Protein AF-0000000084536795 (afdb_homodimer)

InterPro domains:
  IPR001387 Cro/C1-type, helix-turn-helix domain [PF01381] (11-63)
  IPR001387 Cro/C1-type, helix-turn-helix domain [PS50943] (11-65)
  IPR001387 Cro/C1-type, helix-turn-helix domain [SM00530] (10-65)
  IPR001387 Cro/C1-type, helix-turn-helix domain [cd00093] (8-65)
  IPR010982 Lambda repressor-like, DNA-binding domain superfamily [G3DSA:1.10.260.40] (1-73)
  IPR010982 Lambda repressor-like, DNA-binding domain superfamily [SSF47413] (5-72)
  IPR011051 RmlC-like cupin domain superfamily [SSF51182] (58-191)
  IPR013096 Cupin 2, conserved barrel [PF07883] (125-188)
  IPR014710 RmlC-like jelly roll fold [G3DSA:2.60.120.10] (81-189)
  IPR050807 Transcriptional regulator/dioxygenase, bacterial-type [PTHR46797] (6-189)

Solvent-accessible surface area (backbone atoms only — not comparable to full-atom values): 19625 Å² total; per-residue (Å²): 125,56,67,38,33,48,36,13,45,45,50,42,51,52,37,52,74,69,70,46,50,58,61,54,48,11,60,63,27,75,46,51,47,67,56,45,50,35,23,52,67,33,70,34,35,59,14,67,61,62,44,48,32,42,21,54,56,70,72,46,55,61,58,67,52,62,36,84,68,64,34,86,58,68,26,73,38,52,52,95,55,60,69,71,35,54,49,21,27,45,79,60,95,54,86,57,82,31,46,38,35,33,22,46,53,43,63,23,38,49,94,61,66,64,51,40,26,43,33,43,26,37,49,60,93,77,64,74,80,69,62,46,57,42,78,37,38,38,37,37,37,30,70,36,45,37,33,31,34,40,46,68,92,45,76,45,77,43,41,52,55,14,34,40,35,37,59,29,61,48,36,30,36,80,44,33,64,51,87,45,58,20,34,33,40,35,40,34,37,54,80,129,125,57,54,36,34,49,35,13,45,46,50,40,50,53,37,51,74,67,70,45,51,58,61,53,47,11,60,62,28,73,47,51,46,66,58,44,49,33,24,51,69,32,71,34,35,60,12,66,59,62,44,46,31,42,22,54,57,70,70,45,57,60,59,67,51,62,35,84,67,66,36,88,55,68,26,73,34,49,50,92,55,54,58,68,44,50,49,19,28,46,79,63,93,55,87,59,81,34,46,41,37,34,21,48,50,42,64,24,39,49,92,62,66,65,50,39,27,43,33,42,27,38,48,59,93,76,63,74,81,67,61,44,57,42,78,37,35,39,38,38,37,30,71,36,45,37,34,28,34,40,45,68,92,45,75,48,78,44,40,51,55,16,36,40,35,36,60,28,61,49,37,30,36,81,45,33,64,50,88,45,59,20,33,33,41,34,40,33,36,56,80,129

Structure (mmCIF, N/CA/C/O backbone):
data_AF-0000000084536795-model_v1
#
loop_
_entity.id
_entity.type
_entity.pdbx_description
1 polymer 'Transcriptional regulator, MerR family'
#
loop_
_atom_site.group_PDB
_atom_site.id
_atom_site.type_symbol
_atom_site.label_atom_id
_atom_site.label_alt_id
_atom_site.label_comp_id
_atom_site.label_asym_id
_atom_site.label_entity_id
_atom_site.label_seq_id
_atom_site.pdbx_PDB_ins_code
_atom_site.Cartn_x
_atom_site.Cartn_y
_atom_site.Cartn_z
_atom_site.occupancy
_atom_site.B_iso_or_equiv
_atom_site.auth_seq_id
_atom_site.auth_comp_id
_atom_site.auth_asym_id
_atom_site.auth_atom_id
_atom_site.pdbx_PDB_model_num
ATOM 1 N N . MET A 1 1 ? -13.891 -17.469 -20.562 1 46.38 1 MET A N 1
ATOM 2 C CA . MET A 1 1 ? -12.578 -17.984 -20.188 1 46.38 1 MET A CA 1
ATOM 3 C C . MET A 1 1 ? -12.297 -17.734 -18.703 1 46.38 1 MET A C 1
ATOM 5 O O . MET A 1 1 ? -12.641 -16.688 -18.172 1 46.38 1 MET A O 1
ATOM 9 N N . SER A 1 2 ? -11.977 -18.812 -18.047 1 55.12 2 SER A N 1
ATOM 10 C CA . SER A 1 2 ? -11.719 -18.688 -16.609 1 55.12 2 SER A CA 1
ATOM 11 C C . SER A 1 2 ? -10.617 -17.672 -16.328 1 55.12 2 SER A C 1
ATOM 13 O O . SER A 1 2 ? -9.812 -17.359 -17.219 1 55.12 2 SER A O 1
ATOM 15 N N . GLU A 1 3 ? -10.648 -16.844 -15.305 1 55.97 3 GLU A N 1
ATOM 16 C CA . GLU A 1 3 ? -9.602 -15.891 -14.938 1 55.97 3 GLU A CA 1
ATOM 17 C C . GLU A 1 3 ? -8.219 -16.5 -15.125 1 55.97 3 GLU A C 1
ATOM 19 O O . GLU A 1 3 ? -7.262 -15.797 -15.453 1 55.97 3 GLU A O 1
ATOM 24 N N . GLU A 1 4 ? -8.227 -17.859 -14.828 1 58.06 4 GLU A N 1
ATOM 25 C CA . GLU A 1 4 ? -7.008 -18.641 -15.047 1 58.06 4 GLU A CA 1
ATOM 26 C C . GLU A 1 4 ? -6.535 -18.531 -16.484 1 58.06 4 GLU A C 1
ATOM 28 O O . GLU A 1 4 ? -5.336 -18.406 -16.75 1 58.06 4 GLU A O 1
ATOM 33 N N . ASN A 1 5 ? -7.488 -18.344 -17.25 1 66.56 5 ASN A N 1
ATOM 34 C CA . ASN A 1 5 ? -7.195 -18.391 -18.688 1 66.56 5 ASN A CA 1
ATOM 35 C C . ASN A 1 5 ? -6.824 -17 -19.219 1 66.56 5 ASN A C 1
ATOM 37 O O . ASN A 1 5 ? -6.02 -16.891 -20.141 1 66.56 5 ASN A O 1
ATOM 41 N N . ARG A 1 6 ? -7.066 -16.078 -18.422 1 77.25 6 ARG A N 1
ATOM 42 C CA . ARG A 1 6 ? -6.836 -14.734 -18.969 1 77.25 6 ARG A CA 1
ATOM 43 C C . ARG A 1 6 ? -5.395 -14.297 -18.734 1 77.25 6 ARG A C 1
ATOM 45 O O . ARG A 1 6 ? -4.77 -13.719 -19.625 1 77.25 6 ARG A O 1
ATOM 52 N N . VAL A 1 7 ? -4.871 -14.641 -17.562 1 82.31 7 VAL A N 1
ATOM 53 C CA . VAL A 1 7 ? -3.494 -14.281 -17.234 1 82.31 7 VAL A CA 1
ATOM 54 C C . VAL A 1 7 ? -2.537 -15.008 -18.172 1 82.31 7 VAL A C 1
ATOM 56 O O . VAL A 1 7 ? -1.634 -14.398 -18.75 1 82.31 7 VAL A O 1
ATOM 59 N N . GLY A 1 8 ? -2.814 -16.297 -18.281 1 84.88 8 GLY A N 1
ATOM 60 C CA . GLY A 1 8 ? -1.994 -17.078 -19.188 1 84.88 8 GLY A CA 1
ATOM 61 C C . GLY A 1 8 ? -2.033 -16.578 -20.625 1 84.88 8 GLY A C 1
ATOM 62 O O . GLY A 1 8 ? -1.004 -16.547 -21.297 1 84.88 8 GLY A O 1
ATOM 63 N N . SER A 1 9 ? -3.199 -16.234 -21.031 1 87 9 SER A N 1
ATOM 64 C CA . SER A 1 9 ? -3.365 -15.727 -22.391 1 87 9 SER A CA 1
ATOM 65 C C . SER A 1 9 ? -2.586 -14.43 -22.594 1 87 9 SER A C 1
ATOM 67 O O . SER A 1 9 ? -1.978 -14.227 -23.641 1 87 9 SER A O 1
ATOM 69 N N . LYS A 1 10 ? -2.604 -13.617 -21.625 1 88.62 10 LYS A N 1
ATOM 70 C CA . LYS A 1 10 ? -1.868 -12.359 -21.719 1 88.62 10 LYS A CA 1
ATOM 71 C C . LYS A 1 10 ? -0.363 -12.609 -21.75 1 88.62 10 LYS A C 1
ATOM 73 O O . LYS A 1 10 ? 0.359 -11.961 -22.516 1 88.62 10 LYS A O 1
ATOM 78 N N . ILE A 1 11 ? 0.04 -13.508 -20.953 1 90.62 11 ILE A N 1
ATOM 79 C CA . ILE A 1 11 ? 1.456 -13.859 -20.922 1 90.62 11 ILE A CA 1
ATOM 80 C C . ILE A 1 11 ? 1.885 -14.383 -22.297 1 90.62 11 ILE A C 1
ATOM 82 O O . ILE A 1 11 ? 2.916 -13.969 -22.828 1 90.62 11 ILE A O 1
ATOM 86 N N . ARG A 1 12 ? 1.1 -15.234 -22.812 1 92.19 12 ARG A N 1
ATOM 87 C CA . ARG A 1 12 ? 1.394 -15.797 -24.141 1 92.19 12 ARG A CA 1
ATOM 88 C C . ARG A 1 12 ? 1.449 -14.703 -25.188 1 92.19 12 ARG A C 1
ATOM 90 O O . ARG A 1 12 ? 2.383 -14.648 -26 1 92.19 12 ARG A O 1
ATOM 97 N N . GLN A 1 13 ? 0.484 -13.875 -25.188 1 94.19 13 GLN A N 1
ATOM 98 C CA . GLN A 1 13 ? 0.402 -12.797 -26.172 1 94.19 13 GLN A CA 1
ATOM 99 C C . GLN A 1 13 ? 1.626 -11.891 -26.094 1 94.19 13 GLN A C 1
ATOM 101 O O . GLN A 1 13 ? 2.209 -11.539 -27.125 1 94.19 13 GLN A O 1
ATOM 106 N N . LEU A 1 14 ? 1.975 -11.547 -24.938 1 94.62 14 LEU A N 1
ATOM 107 C CA . LEU A 1 14 ? 3.119 -10.664 -24.75 1 94.62 14 LEU A CA 1
ATOM 108 C C . LEU A 1 14 ? 4.418 -11.367 -25.125 1 94.62 14 LEU A C 1
ATOM 110 O O . LEU A 1 14 ? 5.305 -10.766 -25.734 1 94.62 14 LEU A O 1
ATOM 114 N N . ARG A 1 15 ? 4.566 -12.617 -24.688 1 95.69 15 ARG A N 1
ATOM 115 C CA . ARG A 1 15 ? 5.734 -13.406 -25.047 1 95.69 15 ARG A CA 1
ATOM 116 C C . ARG A 1 15 ? 5.891 -13.484 -26.562 1 95.69 15 ARG A C 1
ATOM 118 O O . ARG A 1 15 ? 6.977 -13.258 -27.094 1 95.69 15 ARG A O 1
ATOM 125 N N . GLU A 1 16 ? 4.816 -13.719 -27.25 1 96.56 16 GLU A N 1
ATOM 126 C CA . GLU A 1 16 ? 4.824 -13.828 -28.703 1 96.56 16 GLU A CA 1
ATOM 127 C C . GLU A 1 16 ? 5.113 -12.477 -29.359 1 96.56 16 GLU A C 1
ATOM 129 O O . GLU A 1 16 ? 5.852 -12.406 -30.344 1 96.56 16 GLU A O 1
ATOM 134 N N . ALA A 1 17 ? 4.551 -11.469 -28.828 1 96.12 17 ALA A N 1
ATOM 135 C CA . ALA A 1 17 ? 4.77 -10.125 -29.359 1 96.12 17 ALA A CA 1
ATOM 136 C C . ALA A 1 17 ? 6.246 -9.742 -29.281 1 96.12 17 ALA A C 1
ATOM 138 O O . ALA A 1 17 ? 6.742 -9 -30.125 1 96.12 17 ALA A O 1
ATOM 139 N N . ARG A 1 18 ? 6.902 -10.273 -28.344 1 95.62 18 ARG A N 1
ATOM 140 C CA . ARG A 1 18 ? 8.32 -9.984 -28.172 1 95.62 18 ARG A CA 1
ATOM 141 C C . ARG A 1 18 ? 9.188 -11.031 -28.875 1 95.62 18 ARG A C 1
ATOM 143 O O . ARG A 1 18 ? 10.406 -11.055 -28.688 1 95.62 18 ARG A O 1
ATOM 150 N N . GLU A 1 19 ? 8.523 -12.023 -29.5 1 96.56 19 GLU A N 1
ATOM 151 C CA . GLU A 1 19 ? 9.172 -13.078 -30.266 1 96.56 19 GLU A CA 1
ATOM 152 C C . GLU A 1 19 ? 10.039 -13.961 -29.391 1 96.56 19 GLU A C 1
ATOM 154 O O . GLU A 1 19 ? 11.133 -14.367 -29.781 1 96.56 19 GLU A O 1
ATOM 159 N N . MET A 1 20 ? 9.562 -14.133 -28.219 1 96.44 20 MET A N 1
ATOM 160 C CA . MET A 1 20 ? 10.266 -15.023 -27.281 1 96.44 20 MET A CA 1
ATOM 161 C C . MET A 1 20 ? 9.68 -16.438 -27.344 1 96.44 20 MET A C 1
ATOM 163 O O . MET A 1 20 ? 8.461 -16.594 -27.422 1 96.44 20 MET A O 1
ATOM 167 N N . THR A 1 21 ? 10.594 -17.391 -27.25 1 97 21 THR A N 1
ATOM 168 C CA . THR A 1 21 ? 10.141 -18.766 -27.062 1 97 21 THR A CA 1
ATOM 169 C C . THR A 1 21 ? 9.812 -19.031 -25.594 1 97 21 THR A C 1
ATOM 171 O O . THR A 1 21 ? 10.117 -18.203 -24.719 1 97 21 THR A O 1
ATOM 174 N N . ILE A 1 22 ? 9.18 -20.156 -25.375 1 96.25 22 ILE A N 1
ATOM 175 C CA . ILE A 1 22 ? 8.883 -20.578 -24.016 1 96.25 22 ILE A CA 1
ATOM 176 C C . ILE A 1 22 ? 10.18 -20.703 -23.219 1 96.25 22 ILE A C 1
ATOM 178 O O . ILE A 1 22 ? 10.266 -20.234 -22.078 1 96.25 22 ILE A O 1
ATOM 182 N N . GLU A 1 23 ? 11.219 -21.25 -23.844 1 96.75 23 GLU A N 1
ATOM 183 C CA . GLU A 1 23 ? 12.508 -21.469 -23.203 1 96.75 23 GLU A CA 1
ATOM 184 C C . GLU A 1 23 ? 13.188 -20.141 -22.875 1 96.75 23 GLU A C 1
ATOM 186 O O . GLU A 1 23 ? 13.789 -19.984 -21.812 1 96.75 23 GLU A O 1
ATOM 191 N N . GLU A 1 24 ? 13.07 -19.25 -23.734 1 97.25 24 GLU A N 1
ATOM 192 C CA . GLU A 1 24 ? 13.688 -17.938 -23.531 1 97.25 24 GLU A CA 1
ATOM 193 C C . GLU A 1 24 ? 13.023 -17.188 -22.391 1 97.25 24 GLU A C 1
ATOM 195 O O . GLU A 1 24 ? 13.711 -16.578 -21.562 1 97.25 24 GLU A O 1
ATOM 200 N N . LEU A 1 25 ? 11.703 -17.203 -22.359 1 96.75 25 LEU A N 1
ATOM 201 C CA . LEU A 1 25 ? 10.992 -16.547 -21.266 1 96.75 25 LEU A CA 1
ATOM 202 C C . LEU A 1 25 ? 11.297 -17.234 -19.938 1 96.75 25 LEU A C 1
ATOM 204 O O . LEU A 1 25 ? 11.438 -16.578 -18.906 1 96.75 25 LEU A O 1
ATOM 208 N N . ALA A 1 26 ? 11.328 -18.547 -19.969 1 95.38 26 ALA A N 1
ATOM 209 C CA . ALA A 1 26 ? 11.664 -19.297 -18.766 1 95.38 26 ALA A CA 1
ATOM 210 C C . ALA A 1 26 ? 13.016 -18.875 -18.203 1 95.38 26 ALA A C 1
ATOM 212 O O . ALA A 1 26 ? 13.148 -18.609 -17.016 1 95.38 26 ALA A O 1
ATOM 213 N N . GLU A 1 27 ? 13.961 -18.734 -19.062 1 96.19 27 GLU A N 1
ATOM 214 C CA . GLU A 1 27 ? 15.305 -18.312 -18.656 1 96.19 27 GLU A CA 1
ATOM 215 C C . GLU A 1 27 ? 15.305 -16.875 -18.141 1 96.19 27 GLU A C 1
ATOM 217 O O . GLU A 1 27 ? 15.844 -16.594 -17.078 1 96.19 27 GLU A O 1
ATOM 222 N N . ALA A 1 28 ? 14.664 -16.031 -18.828 1 95.12 28 ALA A N 1
ATOM 223 C CA . ALA A 1 28 ? 14.641 -14.609 -18.484 1 95.12 28 ALA A CA 1
ATOM 224 C C . ALA A 1 28 ? 13.922 -14.375 -17.172 1 95.12 28 ALA A C 1
ATOM 226 O O . ALA A 1 28 ? 14.242 -13.438 -16.438 1 95.12 28 ALA A O 1
ATOM 227 N N . SER A 1 29 ? 12.93 -15.141 -16.906 1 93.5 29 SER A N 1
ATOM 228 C CA . SER A 1 29 ? 12.117 -14.977 -15.703 1 93.5 29 SER A CA 1
ATOM 229 C C . SER A 1 29 ? 12.609 -15.883 -14.578 1 93.5 29 SER A C 1
ATOM 231 O O . SER A 1 29 ? 12.008 -15.938 -13.508 1 93.5 29 SER A O 1
ATOM 233 N N . GLN A 1 30 ? 13.664 -16.594 -14.875 1 91.38 30 GLN A N 1
ATOM 234 C CA . GLN A 1 30 ? 14.195 -17.531 -13.898 1 91.38 30 GLN A CA 1
ATOM 235 C C . GLN A 1 30 ? 13.117 -18.5 -13.414 1 91.38 30 GLN A C 1
ATOM 237 O O . GLN A 1 30 ? 12.961 -18.703 -12.203 1 91.38 30 GLN A O 1
ATOM 242 N N . SER A 1 31 ? 12.383 -18.984 -14.352 1 89.62 31 SER A N 1
ATOM 243 C CA . SER A 1 31 ? 11.336 -19.969 -14.117 1 89.62 31 SER A CA 1
ATOM 244 C C . SER A 1 31 ? 11.57 -21.219 -14.961 1 89.62 31 SER A C 1
ATOM 246 O O . SER A 1 31 ? 12.453 -21.25 -15.812 1 89.62 31 SER A O 1
ATOM 248 N N . SER A 1 32 ? 10.789 -22.219 -14.648 1 89.25 32 SER A N 1
ATOM 249 C CA . SER A 1 32 ? 10.906 -23.438 -15.445 1 89.25 32 SER A CA 1
ATOM 250 C C . SER A 1 32 ? 10.102 -23.328 -16.734 1 89.25 32 SER A C 1
ATOM 252 O O . SER A 1 32 ? 9.07 -22.656 -16.781 1 89.25 32 SER A O 1
ATOM 254 N N . ALA A 1 33 ? 10.68 -24.031 -17.75 1 93 33 ALA A N 1
ATOM 255 C CA . ALA A 1 33 ? 9.945 -24.094 -19.016 1 93 33 ALA A CA 1
ATOM 256 C C . ALA A 1 33 ? 8.578 -24.734 -18.828 1 93 33 ALA A C 1
ATOM 258 O O . ALA A 1 33 ? 7.609 -24.344 -19.484 1 93 33 ALA A O 1
ATOM 259 N N . GLU A 1 34 ? 8.539 -25.641 -18 1 90.06 34 GLU A N 1
ATOM 260 C CA . GLU A 1 34 ? 7.277 -26.328 -17.703 1 90.06 34 GLU A CA 1
ATOM 261 C C . GLU A 1 34 ? 6.23 -25.344 -17.188 1 90.06 34 GLU A C 1
ATOM 263 O O . GLU A 1 34 ? 5.07 -25.391 -17.609 1 90.06 34 GLU A O 1
ATOM 268 N N . LEU A 1 35 ? 6.586 -24.5 -16.328 1 86.12 35 LEU A N 1
ATOM 269 C CA . LEU A 1 35 ? 5.672 -23.5 -15.766 1 86.12 35 LEU A CA 1
ATOM 270 C C . LEU A 1 35 ? 5.145 -22.578 -16.859 1 86.12 35 LEU A C 1
ATOM 272 O O . LEU A 1 35 ? 3.939 -22.328 -16.938 1 86.12 35 LEU A O 1
ATOM 276 N N . ILE A 1 36 ? 6.086 -22.094 -17.656 1 90.5 36 ILE A N 1
ATOM 277 C CA . ILE A 1 36 ? 5.703 -21.188 -18.719 1 90.5 36 ILE A CA 1
ATOM 278 C C . ILE A 1 36 ? 4.738 -21.891 -19.672 1 90.5 36 ILE A C 1
ATOM 280 O O . ILE A 1 36 ? 3.756 -21.281 -20.125 1 90.5 36 ILE A O 1
ATOM 284 N N . GLN A 1 37 ? 4.992 -23.094 -19.953 1 88.75 37 GLN A N 1
ATOM 285 C CA . GLN A 1 37 ? 4.137 -23.875 -20.859 1 88.75 37 GLN A CA 1
ATOM 286 C C . GLN A 1 37 ? 2.736 -24.031 -20.281 1 88.75 37 GLN A C 1
ATOM 288 O O . GLN A 1 37 ? 1.742 -23.891 -20.984 1 88.75 37 GLN A O 1
ATOM 293 N N . GLN A 1 38 ? 2.688 -24.281 -19.047 1 84.5 38 GLN A N 1
ATOM 294 C CA . GLN A 1 38 ? 1.401 -24.453 -18.375 1 84.5 38 GLN A CA 1
ATOM 295 C C . GLN A 1 38 ? 0.602 -23.156 -18.359 1 84.5 38 GLN A C 1
ATOM 297 O O . GLN A 1 38 ? -0.624 -23.172 -18.5 1 84.5 38 GLN A O 1
ATOM 302 N N . LEU A 1 39 ? 1.303 -22.109 -18.172 1 82.81 39 LEU A N 1
ATOM 303 C CA . LEU A 1 39 ? 0.651 -20.797 -18.203 1 82.81 39 LEU A CA 1
ATOM 304 C C . LEU A 1 39 ? 0.131 -20.484 -19.594 1 82.81 39 LEU A C 1
ATOM 306 O O . LEU A 1 39 ? -1.008 -20.047 -19.766 1 82.81 39 LEU A O 1
ATOM 310 N N . ASP A 1 40 ? 0.954 -20.828 -20.547 1 81.94 40 ASP A N 1
ATOM 311 C CA . ASP A 1 40 ? 0.608 -20.578 -21.953 1 81.94 40 ASP A CA 1
ATOM 312 C C . ASP A 1 40 ? -0.648 -21.344 -22.344 1 81.94 40 ASP A C 1
ATOM 314 O O . ASP A 1 40 ? -1.468 -20.844 -23.125 1 81.94 40 ASP A O 1
ATOM 318 N N . ASN A 1 41 ? -0.773 -22.469 -21.75 1 79 41 ASN A N 1
ATOM 319 C CA . ASN A 1 41 ? -1.901 -23.328 -22.109 1 79 41 ASN A CA 1
ATOM 320 C C . ASN A 1 41 ? -3.107 -23.062 -21.219 1 79 41 ASN A C 1
ATOM 322 O O . ASN A 1 41 ? -4.145 -23.719 -21.359 1 79 41 ASN A O 1
ATOM 326 N N . GLY A 1 42 ? -2.986 -22.094 -20.297 1 72.56 42 GLY A N 1
ATOM 327 C CA . GLY A 1 42 ? -4.082 -21.719 -19.422 1 72.56 42 GLY A CA 1
ATOM 328 C C . GLY A 1 42 ? -4.34 -22.75 -18.328 1 72.56 42 GLY A C 1
ATOM 329 O O . GLY A 1 42 ? -5.449 -22.828 -17.797 1 72.56 42 GLY A O 1
ATOM 330 N N . ALA A 1 43 ? -3.418 -23.547 -18.031 1 64.69 43 ALA A N 1
ATOM 331 C CA . ALA A 1 43 ? -3.617 -24.688 -17.141 1 64.69 43 ALA A CA 1
ATOM 332 C C . ALA A 1 43 ? -3.441 -24.281 -15.688 1 64.69 43 ALA A C 1
ATOM 334 O O . ALA A 1 43 ? -3.857 -25 -14.781 1 64.69 43 ALA A O 1
ATOM 335 N N . LEU A 1 44 ? -2.73 -23.172 -15.547 1 64.56 44 LEU A N 1
ATOM 336 C CA . LEU A 1 44 ? -2.475 -22.812 -14.156 1 64.56 44 LEU A CA 1
ATOM 337 C C . LEU A 1 44 ? -2.576 -21.312 -13.953 1 64.56 44 LEU A C 1
ATOM 339 O O . LEU A 1 44 ? -2.404 -20.531 -14.898 1 64.56 44 LEU A O 1
ATOM 343 N N . VAL A 1 45 ? -2.955 -20.906 -12.812 1 63.22 45 VAL A N 1
ATOM 344 C CA . VAL A 1 45 ? -2.799 -19.516 -12.383 1 63.22 45 VAL A CA 1
ATOM 345 C C . VAL A 1 45 ? -1.561 -19.391 -11.492 1 63.22 45 VAL A C 1
ATOM 347 O O . VAL A 1 45 ? -1.48 -20.016 -10.438 1 63.22 45 VAL A O 1
ATOM 350 N N . PRO A 1 46 ? -0.606 -18.688 -12.086 1 70 46 PRO A N 1
ATOM 351 C CA . PRO A 1 46 ? 0.65 -18.625 -11.336 1 70 46 PRO A CA 1
ATOM 352 C C . PRO A 1 46 ? 0.5 -17.938 -9.984 1 70 46 PRO A C 1
ATOM 354 O O . PRO A 1 46 ? -0.446 -17.172 -9.781 1 70 46 PRO A O 1
ATOM 357 N N . SER A 1 47 ? 1.505 -18.281 -9.094 1 75.12 47 SER A N 1
ATOM 358 C CA . SER A 1 47 ? 1.668 -17.531 -7.848 1 75.12 47 SER A CA 1
ATOM 359 C C . SER A 1 47 ? 2.262 -16.156 -8.102 1 75.12 47 SER A C 1
ATOM 361 O O . SER A 1 47 ? 2.621 -15.828 -9.234 1 75.12 47 SER A O 1
ATOM 363 N N . LEU A 1 48 ? 2.26 -15.344 -7.07 1 80.12 48 LEU A N 1
ATOM 364 C CA . LEU A 1 48 ? 2.662 -13.953 -7.223 1 80.12 48 LEU A CA 1
ATOM 365 C C . LEU A 1 48 ? 4.117 -13.852 -7.672 1 80.12 48 LEU A C 1
ATOM 367 O O . LEU A 1 48 ? 4.438 -13.07 -8.57 1 80.12 48 LEU A O 1
ATOM 371 N N . THR A 1 49 ? 4.973 -14.656 -7.117 1 83.25 49 THR A N 1
ATOM 372 C CA . THR A 1 49 ? 6.398 -14.539 -7.398 1 83.25 49 THR A CA 1
ATOM 373 C C . THR A 1 49 ? 6.688 -14.836 -8.867 1 83.25 49 THR A C 1
ATOM 375 O O . THR A 1 49 ? 7.289 -14.016 -9.562 1 83.25 49 THR A O 1
ATOM 378 N N . PRO A 1 50 ? 6.227 -15.992 -9.422 1 84 50 PRO A N 1
ATOM 379 C CA . PRO A 1 50 ? 6.449 -16.219 -10.844 1 84 50 PRO A CA 1
ATOM 380 C C . PRO A 1 50 ? 5.828 -15.141 -11.727 1 84 50 PRO A C 1
ATOM 382 O O . PRO A 1 50 ? 6.406 -14.758 -12.75 1 84 50 PRO A O 1
ATOM 385 N N . LEU A 1 51 ? 4.719 -14.68 -11.305 1 87 51 LEU A N 1
ATOM 386 C CA . LEU A 1 51 ? 4.051 -13.648 -12.094 1 87 51 LEU A CA 1
ATOM 387 C C . LEU A 1 51 ? 4.879 -12.367 -12.133 1 87 51 LEU A C 1
ATOM 389 O O . LEU A 1 51 ? 4.996 -11.727 -13.18 1 87 51 LEU A O 1
ATOM 393 N N . LEU A 1 52 ? 5.379 -12.023 -11.008 1 89.19 52 LEU A N 1
ATOM 394 C CA . LEU A 1 52 ? 6.219 -10.836 -10.93 1 89.19 52 LEU A CA 1
ATOM 395 C C . LEU A 1 52 ? 7.48 -11 -11.773 1 89.19 52 LEU A C 1
ATOM 397 O O . LEU A 1 52 ? 7.887 -10.078 -12.477 1 89.19 52 LEU A O 1
ATOM 401 N N . LYS A 1 53 ? 8.078 -12.148 -11.727 1 89.5 53 LYS A N 1
ATOM 402 C CA . LYS A 1 53 ? 9.289 -12.43 -12.492 1 89.5 53 LYS A CA 1
ATOM 403 C C . LYS A 1 53 ? 9.008 -12.398 -13.992 1 89.5 53 LYS A C 1
ATOM 405 O O . LYS A 1 53 ? 9.797 -11.852 -14.766 1 89.5 53 LYS A O 1
ATOM 410 N N . ILE A 1 54 ? 7.918 -12.977 -14.305 1 91.5 54 ILE A N 1
ATOM 411 C CA . ILE A 1 54 ? 7.527 -13.008 -15.711 1 91.5 54 ILE A CA 1
ATOM 412 C C . ILE A 1 54 ? 7.223 -11.594 -16.203 1 91.5 54 ILE A C 1
ATOM 414 O O . ILE A 1 54 ? 7.625 -11.211 -17.297 1 91.5 54 ILE A O 1
ATOM 418 N N . ALA A 1 55 ? 6.512 -10.852 -15.414 1 91.75 55 ALA A N 1
ATOM 419 C CA . ALA A 1 55 ? 6.219 -9.461 -15.766 1 91.75 55 ALA A CA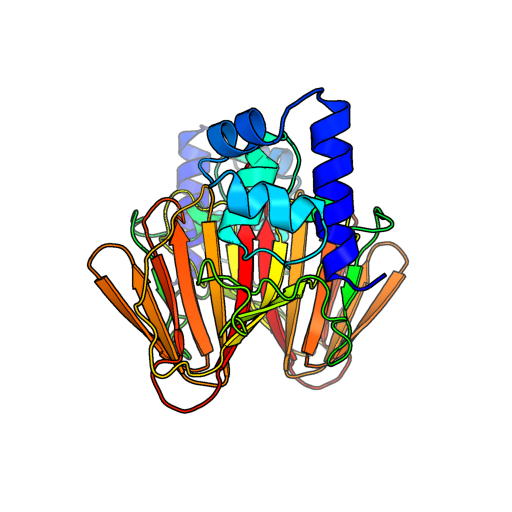 1
ATOM 420 C C . ALA A 1 55 ? 7.504 -8.68 -16.016 1 91.75 55 ALA A C 1
ATOM 422 O O . ALA A 1 55 ? 7.609 -7.945 -17 1 91.75 55 ALA A O 1
ATOM 423 N N . ARG A 1 56 ? 8.414 -8.844 -15.172 1 92.06 56 ARG A N 1
ATOM 424 C CA . ARG A 1 56 ? 9.695 -8.164 -15.305 1 92.06 56 ARG A CA 1
ATOM 425 C C . ARG A 1 56 ? 10.422 -8.602 -16.578 1 92.06 56 ARG A C 1
ATOM 427 O O . ARG A 1 56 ? 10.945 -7.766 -17.312 1 92.06 56 ARG A O 1
ATOM 434 N N . ALA A 1 57 ? 10.461 -9.875 -16.797 1 93.88 57 ALA A N 1
ATOM 435 C CA . ALA A 1 57 ? 11.125 -10.414 -17.984 1 93.88 57 ALA A CA 1
ATOM 436 C C . ALA A 1 57 ? 10.508 -9.867 -19.266 1 93.88 57 ALA A C 1
ATOM 438 O O . ALA A 1 57 ? 11.203 -9.664 -20.266 1 93.88 57 ALA A O 1
ATOM 439 N N . LEU A 1 58 ? 9.25 -9.625 -19.188 1 94.88 58 LEU A N 1
ATOM 440 C CA . LEU A 1 58 ? 8.539 -9.148 -20.375 1 94.88 58 LEU A CA 1
ATOM 441 C C . LEU A 1 58 ? 8.523 -7.625 -20.422 1 94.88 58 LEU A C 1
ATOM 443 O O . LEU A 1 58 ? 8.008 -7.035 -21.375 1 94.88 58 LEU A O 1
ATOM 447 N N . GLY A 1 59 ? 8.977 -6.973 -19.391 1 92.38 59 GLY A N 1
ATOM 448 C CA . GLY A 1 59 ? 9.094 -5.523 -19.359 1 92.38 59 GLY A CA 1
ATOM 449 C C . GLY A 1 59 ? 7.77 -4.82 -19.125 1 92.38 59 GLY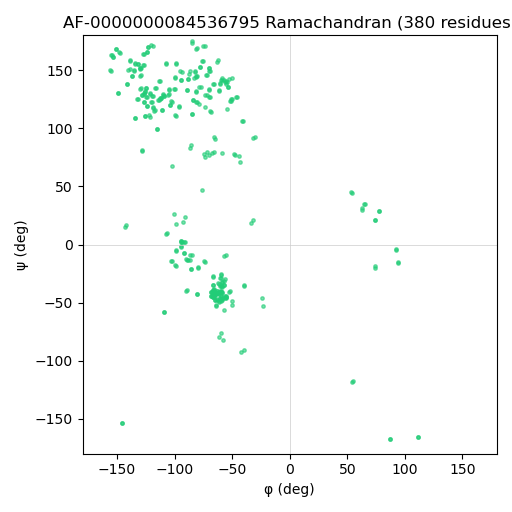 A C 1
ATOM 450 O O . GLY A 1 59 ? 7.523 -3.754 -19.688 1 92.38 59 GLY A O 1
ATOM 451 N N . VAL A 1 60 ? 6.898 -5.473 -18.453 1 91.62 60 VAL A N 1
ATOM 452 C CA . VAL A 1 60 ? 5.598 -4.875 -18.172 1 91.62 60 VAL A CA 1
ATOM 453 C C . VAL A 1 60 ? 5.355 -4.859 -16.672 1 91.62 60 VAL A C 1
ATOM 455 O O . VAL A 1 60 ? 6.066 -5.523 -15.914 1 91.62 60 VAL A O 1
ATOM 458 N N . ARG A 1 61 ? 4.348 -4.086 -16.234 1 89.81 61 ARG A N 1
ATOM 459 C CA . ARG A 1 61 ? 3.916 -4.07 -14.836 1 89.81 61 ARG A CA 1
ATOM 460 C C . ARG A 1 61 ? 3.061 -5.293 -14.516 1 89.81 61 ARG A C 1
ATOM 462 O O . ARG A 1 61 ? 2.408 -5.852 -15.398 1 89.81 61 ARG A O 1
ATOM 469 N N . LEU A 1 62 ? 3.068 -5.688 -13.273 1 88.31 62 LEU A N 1
ATOM 470 C CA . LEU A 1 62 ? 2.24 -6.801 -12.82 1 88.31 62 LEU A CA 1
ATOM 471 C C . LEU A 1 62 ? 0.785 -6.594 -13.219 1 88.31 62 LEU A C 1
ATOM 473 O O . LEU A 1 62 ? 0.113 -7.535 -13.648 1 88.31 62 LEU A O 1
ATOM 477 N N . GLY A 1 63 ? 0.328 -5.359 -13.094 1 87 63 GLY A N 1
ATOM 478 C CA . GLY A 1 63 ? -1.061 -5.035 -13.383 1 87 63 GLY A CA 1
ATOM 479 C C . GLY A 1 63 ? -1.466 -5.352 -14.812 1 87 63 GLY A C 1
ATOM 480 O O . GLY A 1 63 ? -2.646 -5.57 -15.094 1 87 63 GLY A O 1
ATOM 481 N N . THR A 1 64 ? -0.502 -5.352 -15.719 1 86.88 64 THR A N 1
ATOM 482 C CA . THR A 1 64 ? -0.788 -5.672 -17.109 1 86.88 64 THR A CA 1
ATOM 483 C C . THR A 1 64 ? -1.438 -7.047 -17.234 1 86.88 64 THR A C 1
ATOM 485 O O . THR A 1 64 ? -2.316 -7.254 -18.078 1 86.88 64 THR A O 1
ATOM 488 N N . PHE A 1 65 ? -1.042 -7.969 -16.375 1 85.88 65 PHE A N 1
ATOM 489 C CA . PHE A 1 65 ? -1.586 -9.32 -16.406 1 85.88 65 PHE A CA 1
ATOM 490 C C . PHE A 1 65 ? -2.947 -9.375 -15.727 1 85.88 65 PHE A C 1
ATOM 492 O O . PHE A 1 65 ? -3.744 -10.273 -15.984 1 85.88 65 PHE A O 1
ATOM 499 N N . LEU A 1 66 ? -3.176 -8.375 -14.922 1 83.44 66 LEU A N 1
ATOM 500 C CA . LEU A 1 66 ? -4.348 -8.461 -14.055 1 83.44 66 LEU A CA 1
ATOM 501 C C . LEU A 1 66 ? -5.484 -7.598 -14.594 1 83.44 66 LEU A C 1
ATOM 503 O O . LEU A 1 66 ? -6.633 -7.738 -14.164 1 83.44 66 LEU A O 1
ATOM 507 N N . ASP A 1 67 ? -5.148 -6.762 -15.484 1 85.31 67 ASP A N 1
ATOM 508 C CA . ASP A 1 67 ? -6.109 -5.762 -15.945 1 85.31 67 ASP A CA 1
ATOM 509 C C . ASP A 1 67 ? -6.848 -6.242 -17.188 1 85.31 67 ASP A C 1
ATOM 511 O O . ASP A 1 67 ? -6.285 -6.969 -18.016 1 85.31 67 ASP A O 1
ATOM 515 N N . ASP A 1 68 ? -8.086 -5.789 -17.281 1 79.94 68 ASP A N 1
ATOM 516 C CA . ASP A 1 68 ? -8.867 -6.008 -18.484 1 79.94 68 ASP A CA 1
ATOM 517 C C . ASP A 1 68 ? -9.055 -4.703 -19.266 1 79.94 68 ASP A C 1
ATOM 519 O O . ASP A 1 68 ? -8.664 -4.605 -20.422 1 79.94 68 ASP A O 1
ATOM 523 N N . MET A 1 69 ? -9.625 -3.754 -18.625 1 82.5 69 MET A N 1
ATOM 524 C CA . MET A 1 69 ? -9.906 -2.453 -19.234 1 82.5 69 MET A CA 1
ATOM 525 C C . MET A 1 69 ? -9.367 -1.322 -18.359 1 82.5 69 MET A C 1
ATOM 527 O O . MET A 1 69 ? -10.125 -0.667 -17.641 1 82.5 69 MET A O 1
ATOM 531 N N . PRO A 1 70 ? -8.109 -1.135 -18.531 1 84.25 70 PRO A N 1
ATOM 532 C CA . PRO A 1 70 ? -7.531 -0.09 -17.688 1 84.25 70 PRO A CA 1
ATOM 533 C C . PRO A 1 70 ? -8.25 1.25 -17.812 1 84.25 70 PRO A C 1
ATOM 535 O O . PRO A 1 70 ? -8.68 1.613 -18.922 1 84.25 70 PRO A O 1
ATOM 538 N N . GLN A 1 71 ? -8.383 1.894 -16.594 1 87.94 71 GLN A N 1
ATOM 539 C CA . GLN A 1 71 ? -9.023 3.203 -16.547 1 87.94 71 GLN A CA 1
ATOM 540 C C . GLN A 1 71 ? -8.227 4.18 -15.68 1 87.94 71 GLN A C 1
ATOM 542 O O . GLN A 1 71 ? -7.496 3.764 -14.781 1 87.94 71 GLN A O 1
ATOM 547 N N . SER A 1 72 ? -8.367 5.531 -15.938 1 87.56 72 SER A N 1
ATOM 548 C CA . SER A 1 72 ? -7.582 6.551 -15.25 1 87.56 72 SER A CA 1
ATOM 549 C C . SER A 1 72 ? -8.258 6.992 -13.961 1 87.56 72 SER A C 1
ATOM 551 O O . SER A 1 72 ? -7.613 7.582 -13.086 1 87.56 72 SER A O 1
ATOM 553 N N . GLY A 1 73 ? -9.453 6.699 -13.703 1 90.44 73 GLY A N 1
ATOM 554 C CA . GLY A 1 73 ? -10.156 7.137 -12.508 1 90.44 73 GLY A CA 1
ATOM 555 C C . GLY A 1 73 ? -9.914 6.238 -11.312 1 90.44 73 GLY A C 1
ATOM 556 O O . GLY A 1 73 ? -9.125 5.293 -11.391 1 90.44 73 GLY A O 1
ATOM 557 N N . PRO A 1 74 ? -10.492 6.723 -10.195 1 94.75 74 PRO A N 1
ATOM 558 C CA . PRO A 1 74 ? -10.367 5.879 -9 1 94.75 74 PRO A CA 1
ATOM 559 C C . PRO A 1 74 ? -10.984 4.496 -9.188 1 94.75 74 PRO A C 1
ATOM 561 O O . PRO A 1 74 ? -11.984 4.355 -9.898 1 94.75 74 PRO A O 1
ATOM 564 N N . VAL A 1 75 ? -10.367 3.514 -8.664 1 93.12 75 VAL A N 1
ATOM 565 C CA . VAL A 1 75 ? -10.922 2.164 -8.641 1 93.12 75 VAL A CA 1
ATOM 566 C C . VAL A 1 75 ? -11.469 1.852 -7.254 1 93.12 75 VAL A C 1
ATOM 568 O O . VAL A 1 75 ? -10.75 1.968 -6.254 1 93.12 75 VAL A O 1
ATOM 571 N N . ILE A 1 76 ? -12.742 1.502 -7.203 1 93.44 76 ILE A N 1
ATOM 572 C CA . ILE A 1 76 ? -13.406 1.133 -5.957 1 93.44 76 ILE A CA 1
ATOM 573 C C . ILE A 1 76 ? -13.758 -0.354 -5.98 1 93.44 76 ILE A C 1
ATOM 575 O O . ILE A 1 76 ? -14.328 -0.851 -6.957 1 93.44 76 ILE A O 1
ATOM 579 N N . VAL A 1 77 ? -13.336 -1.053 -4.996 1 91.69 77 VAL A N 1
ATOM 580 C CA . VAL A 1 77 ? -13.719 -2.447 -4.816 1 91.69 77 VAL A CA 1
ATOM 581 C C . VAL A 1 77 ? -14.594 -2.586 -3.57 1 91.69 77 VAL A C 1
ATOM 583 O O . VAL A 1 77 ? -14.188 -2.191 -2.475 1 91.69 77 VAL A O 1
ATOM 586 N N . ARG A 1 78 ? -15.734 -3.17 -3.768 1 92.56 78 ARG A N 1
ATOM 587 C CA . ARG A 1 78 ? -16.688 -3.344 -2.67 1 92.56 78 ARG A CA 1
ATOM 588 C C . ARG A 1 78 ? -16.406 -4.641 -1.916 1 92.56 78 ARG A C 1
ATOM 590 O O . ARG A 1 78 ? -15.992 -5.637 -2.51 1 92.56 78 ARG A O 1
ATOM 597 N N . ALA A 1 79 ? -16.688 -4.488 -0.657 1 87.5 79 ALA A N 1
ATOM 598 C CA . ALA A 1 79 ? -16.5 -5.668 0.18 1 87.5 79 ALA A CA 1
ATOM 599 C C . ALA A 1 79 ? -17.188 -6.891 -0.427 1 87.5 79 ALA A C 1
ATOM 601 O O . ALA A 1 79 ? -18.297 -6.793 -0.936 1 87.5 79 ALA A O 1
ATOM 602 N N . GLY A 1 80 ? -16.547 -8.086 -0.278 1 68.31 80 GLY A N 1
ATOM 603 C CA . GLY A 1 80 ? -17.141 -9.32 -0.746 1 68.31 80 GLY A CA 1
ATOM 604 C C . GLY A 1 80 ? -17.109 -9.469 -2.256 1 68.31 80 GLY A C 1
ATOM 605 O O . GLY A 1 80 ? -17.406 -10.539 -2.789 1 68.31 80 GLY A O 1
ATOM 606 N N . LEU A 1 81 ? -16.922 -8.414 -3.021 1 60.59 81 LEU A N 1
ATOM 607 C CA . LEU A 1 81 ? -17.016 -8.469 -4.477 1 60.59 81 LEU A CA 1
ATOM 608 C C . LEU A 1 81 ? -15.633 -8.523 -5.113 1 60.59 81 LEU A C 1
ATOM 610 O O . LEU A 1 81 ? -15.461 -8.188 -6.285 1 60.59 81 LEU A O 1
ATOM 614 N N . SER A 1 82 ? -14.648 -9.031 -4.402 1 54.59 82 SER A N 1
ATOM 615 C CA . SER A 1 82 ? -13.43 -9.055 -5.199 1 54.59 82 SER A CA 1
ATOM 616 C C . SER A 1 82 ? -13.516 -10.086 -6.316 1 54.59 82 SER A C 1
ATOM 618 O O . SER A 1 82 ? -13.68 -11.281 -6.051 1 54.59 82 SER A O 1
ATOM 620 N N . GLU A 1 83 ? -14.188 -9.852 -7.355 1 48.16 83 GLU A N 1
ATOM 621 C CA . GLU A 1 83 ? -14.375 -10.828 -8.43 1 48.16 83 GLU A CA 1
ATOM 622 C C . GLU A 1 83 ? -13.039 -11.289 -8.992 1 48.16 83 GLU A C 1
ATOM 624 O O . GLU A 1 83 ? -12.891 -12.438 -9.406 1 48.16 83 GLU A O 1
ATOM 629 N N . ASN A 1 84 ? -12.156 -10.367 -9.484 1 49.31 84 ASN A N 1
ATOM 630 C CA . ASN A 1 84 ? -11.102 -10.766 -10.406 1 49.31 84 ASN A CA 1
ATOM 631 C C . ASN A 1 84 ? -9.961 -11.477 -9.68 1 49.31 84 ASN A C 1
ATOM 633 O O . ASN A 1 84 ? -8.961 -10.852 -9.32 1 49.31 84 ASN A O 1
ATOM 637 N N . VAL A 1 85 ? -10.352 -12.414 -8.82 1 48.94 85 VAL A N 1
ATOM 638 C CA . VAL A 1 85 ? -9.398 -13.062 -7.926 1 48.94 85 VAL A CA 1
ATOM 639 C C . VAL A 1 85 ? -8.398 -13.883 -8.742 1 48.94 85 VAL A C 1
ATOM 641 O O . VAL A 1 85 ? -8.781 -14.812 -9.453 1 48.94 85 VAL A O 1
ATOM 644 N N . VAL A 1 86 ? -7.426 -13.211 -9.305 1 51.47 86 VAL A N 1
ATOM 645 C CA . VAL A 1 86 ? -6.352 -14.102 -9.719 1 51.47 86 VAL A CA 1
ATOM 646 C C . VAL A 1 86 ? -5.992 -15.055 -8.578 1 51.47 86 VAL A C 1
ATOM 648 O O . VAL A 1 86 ? -5.547 -14.617 -7.516 1 51.47 86 VAL A O 1
ATOM 651 N N . ARG A 1 87 ? -6.82 -16.062 -8.383 1 48.41 87 ARG A N 1
ATOM 652 C CA . ARG A 1 87 ? -6.375 -17.109 -7.469 1 48.41 87 ARG A CA 1
ATOM 653 C C . ARG A 1 87 ? -4.961 -17.562 -7.809 1 48.41 87 ARG A C 1
ATOM 655 O O . ARG A 1 87 ? -4.742 -18.234 -8.828 1 48.41 87 ARG A O 1
ATOM 662 N N . PHE A 1 88 ? -3.967 -16.75 -7.398 1 47.38 88 PHE A N 1
ATOM 663 C CA . PHE A 1 88 ? -2.594 -17.172 -7.637 1 47.38 88 PHE A CA 1
ATOM 664 C C . PHE A 1 88 ? -2.277 -18.438 -6.84 1 47.38 88 PHE A C 1
ATOM 666 O O . PHE A 1 88 ? -2.697 -18.578 -5.688 1 47.38 88 PHE A O 1
ATOM 673 N N . SER A 1 89 ? -2.473 -19.562 -7.352 1 42.44 89 SER A N 1
ATOM 674 C CA . SER A 1 89 ? -2.08 -20.781 -6.641 1 42.44 89 SER A CA 1
ATOM 675 C C . SER A 1 89 ? -0.564 -20.938 -6.613 1 42.44 89 SER A C 1
ATOM 677 O O . SER A 1 89 ? 0.098 -20.828 -7.645 1 42.44 89 SER A O 1
ATOM 679 N N . GLY A 1 90 ? 0.105 -20.297 -5.793 1 36.56 90 GLY A N 1
ATOM 680 C CA . GLY A 1 90 ? 1.543 -20.172 -5.609 1 36.56 90 GLY A CA 1
ATOM 681 C C . GLY A 1 90 ? 2.27 -21.5 -5.75 1 36.56 90 GLY A C 1
ATOM 682 O O . GLY A 1 90 ? 3.229 -21.609 -6.516 1 36.56 90 GLY A O 1
ATOM 683 N N . LYS A 1 91 ? 2.498 -22.281 -4.523 1 39.78 91 LYS A N 1
ATOM 684 C CA . LYS A 1 91 ? 3.766 -22.922 -4.215 1 39.78 91 LYS A CA 1
ATOM 685 C C . LYS A 1 91 ? 4.137 -23.938 -5.293 1 39.78 91 LYS A C 1
ATOM 687 O O . LYS A 1 91 ? 5.32 -24.172 -5.555 1 39.78 91 LYS A O 1
ATOM 692 N N . THR A 1 92 ? 3.486 -25.141 -5.305 1 36.84 92 THR A N 1
ATOM 693 C CA . THR A 1 92 ? 4.121 -26.328 -5.855 1 36.84 92 THR A CA 1
ATOM 694 C C . THR A 1 92 ? 4.062 -26.328 -7.379 1 36.84 92 THR A C 1
ATOM 696 O O . THR A 1 92 ? 3.18 -25.703 -7.969 1 36.84 92 THR A O 1
ATOM 699 N N . GLU A 1 93 ? 5.078 -26.641 -8.062 1 41.44 93 GLU A N 1
ATOM 700 C CA . GLU A 1 93 ? 5.145 -27.094 -9.445 1 41.44 93 GLU A CA 1
ATOM 701 C C . GLU A 1 93 ? 3.826 -27.734 -9.883 1 41.44 93 GLU A C 1
ATOM 703 O O . GLU A 1 93 ? 3.6 -27.953 -11.07 1 41.44 93 GLU A O 1
ATOM 708 N N . LYS A 1 94 ? 3.211 -28.594 -9.133 1 42.12 94 LYS A N 1
ATOM 709 C CA . LYS A 1 94 ? 1.943 -29.219 -9.477 1 42.12 94 LYS A CA 1
ATOM 710 C C . LYS A 1 94 ? 0.768 -28.281 -9.219 1 42.12 94 LYS A C 1
ATOM 712 O O . LYS A 1 94 ? 0.702 -27.625 -8.18 1 42.12 94 LYS A O 1
ATOM 717 N N . PRO A 1 95 ? -0.03 -27.922 -10.148 1 44.62 95 PRO A N 1
ATOM 718 C CA . PRO A 1 95 ? -1.237 -27.094 -10.023 1 44.62 95 PRO A CA 1
ATOM 719 C C . PRO A 1 95 ? -1.956 -27.312 -8.695 1 44.62 95 PRO A C 1
ATOM 721 O O . PRO A 1 95 ? -3.186 -27.219 -8.633 1 44.62 95 PRO A O 1
ATOM 724 N N . ARG A 1 96 ? -1.364 -27.891 -7.547 1 44.81 96 ARG A N 1
ATOM 725 C CA . ARG A 1 96 ? -2.098 -28.109 -6.305 1 44.81 96 ARG A CA 1
ATOM 726 C C . ARG A 1 96 ? -2.693 -26.797 -5.793 1 44.81 96 ARG A C 1
ATOM 728 O O . ARG A 1 96 ? -2.158 -25.719 -6.055 1 44.81 96 ARG A O 1
ATOM 735 N N . LYS A 1 97 ? -3.918 -26.734 -5.25 1 52.06 97 LYS A N 1
ATOM 736 C CA . LYS A 1 97 ? -4.707 -25.734 -4.527 1 52.06 97 LYS A CA 1
ATOM 737 C C . LYS A 1 97 ? -3.811 -24.828 -3.686 1 52.06 97 LYS A C 1
ATOM 739 O O . LYS A 1 97 ? -3.098 -25.312 -2.799 1 52.06 97 LYS A O 1
ATOM 744 N N . SER A 1 98 ? -3.363 -23.672 -4.25 1 60.81 98 SER A N 1
ATOM 745 C CA . SER A 1 98 ? -2.531 -22.75 -3.494 1 60.81 98 SER A CA 1
ATOM 746 C C . SER A 1 98 ? -3.148 -22.438 -2.135 1 60.81 98 SER A C 1
ATOM 748 O O . SER A 1 98 ? -4.375 -22.391 -1.999 1 60.81 98 SER A O 1
ATOM 750 N N . ALA A 1 99 ? -2.322 -22.688 -1.104 1 77.12 99 ALA A N 1
ATOM 751 C CA . ALA A 1 99 ? -2.723 -22.297 0.25 1 77.12 99 ALA A CA 1
ATOM 752 C C . ALA A 1 99 ? -3.059 -20.812 0.328 1 77.12 99 ALA A C 1
ATOM 754 O O . ALA A 1 99 ? -3.666 -20.359 1.301 1 77.12 99 ALA A O 1
ATOM 755 N N . LEU A 1 100 ? -2.711 -20.125 -0.84 1 81.62 100 LEU A N 1
ATOM 756 C CA . LEU A 1 100 ? -2.961 -18.688 -0.871 1 81.62 100 LEU A CA 1
ATOM 757 C C . LEU A 1 100 ? -3.898 -18.328 -2.018 1 81.62 100 LEU A C 1
ATOM 759 O O . LEU A 1 100 ? -3.717 -18.781 -3.145 1 81.62 100 LEU A O 1
ATOM 763 N N . GLU A 1 101 ? -4.926 -17.578 -1.77 1 82.81 101 GLU A N 1
ATOM 764 C CA . GLU A 1 101 ? -5.82 -17 -2.771 1 82.81 101 GLU A CA 1
ATOM 765 C C . GLU A 1 101 ? -5.719 -15.484 -2.793 1 82.81 101 GLU A C 1
ATOM 767 O O . GLU A 1 101 ? -5.973 -14.82 -1.782 1 82.81 101 GLU A O 1
ATOM 772 N N . PHE A 1 102 ? -5.434 -14.961 -3.965 1 85.31 102 PHE A N 1
ATOM 773 C CA . PHE A 1 102 ? -5.215 -13.523 -4.113 1 85.31 102 PHE A CA 1
ATOM 774 C C . PHE A 1 102 ? -6.418 -12.859 -4.773 1 85.31 102 PHE A C 1
ATOM 776 O O . PHE A 1 102 ? -6.906 -13.328 -5.805 1 85.31 102 PHE A O 1
ATOM 783 N N . TYR A 1 103 ? -6.859 -11.797 -4.234 1 86.12 103 TYR A N 1
ATOM 784 C CA . TYR A 1 103 ? -7.906 -10.953 -4.793 1 86.12 103 TYR A CA 1
ATOM 785 C C . TYR A 1 103 ? -7.406 -9.531 -5.008 1 86.12 103 TYR A C 1
ATOM 787 O O . TYR A 1 103 ? -7.141 -8.805 -4.043 1 86.12 103 TYR A O 1
ATOM 795 N N . SER A 1 104 ? -7.262 -9.195 -6.289 1 88.75 104 SER A N 1
ATOM 796 C CA . SER A 1 104 ? -6.766 -7.859 -6.602 1 88.75 104 SER A CA 1
ATOM 797 C C . SER A 1 104 ? -7.758 -6.785 -6.168 1 88.75 104 SER A C 1
ATOM 799 O O . SER A 1 104 ? -8.961 -6.922 -6.391 1 88.75 104 SER A O 1
ATOM 801 N N . LEU A 1 105 ? -7.273 -5.711 -5.59 1 90.88 105 LEU A N 1
ATOM 802 C CA . LEU A 1 105 ? -8.117 -4.59 -5.176 1 90.88 105 LEU A CA 1
ATOM 803 C C . LEU A 1 105 ? -7.918 -3.393 -6.102 1 90.88 105 LEU A C 1
ATOM 805 O O . LEU A 1 105 ? -8.43 -2.305 -5.832 1 90.88 105 LEU A O 1
ATOM 809 N N . ALA A 1 106 ? -7.23 -3.553 -7.16 1 90.31 106 ALA A N 1
ATOM 810 C CA . ALA A 1 106 ? -6.914 -2.406 -8.016 1 90.31 106 ALA A CA 1
ATOM 811 C C . ALA A 1 106 ? -6.957 -2.793 -9.484 1 90.31 106 ALA A C 1
ATOM 813 O O . ALA A 1 106 ? -6.402 -2.086 -10.336 1 90.31 106 ALA A O 1
ATOM 814 N N . SER A 1 107 ? -7.582 -3.904 -9.703 1 84.81 107 SER A N 1
ATOM 815 C CA . SER A 1 107 ? -7.703 -4.277 -11.102 1 84.81 107 SER A CA 1
ATOM 816 C C . SER A 1 107 ? -8.281 -3.135 -11.93 1 84.81 107 SER A C 1
ATOM 818 O O . SER A 1 107 ? -9.25 -2.492 -11.523 1 84.81 107 SER A O 1
ATOM 820 N N . ASP A 1 108 ? -7.52 -2.75 -12.969 1 85.75 108 ASP A N 1
ATOM 821 C CA . ASP A 1 108 ? -7.965 -1.811 -13.992 1 85.75 108 ASP A CA 1
ATOM 822 C C . ASP A 1 108 ? -7.582 -0.378 -13.633 1 85.75 108 ASP A C 1
ATOM 824 O O . ASP A 1 108 ? -7.926 0.564 -14.344 1 85.75 108 ASP A O 1
ATOM 828 N N . LYS A 1 109 ? -7.02 -0.197 -12.461 1 91.5 109 LYS A N 1
ATOM 829 C CA . LYS A 1 109 ? -6.418 1.112 -12.227 1 91.5 109 LYS A CA 1
ATOM 830 C C . LYS A 1 109 ? -5.18 1.309 -13.094 1 91.5 109 LYS A C 1
ATOM 832 O O . LYS A 1 109 ? -4.141 0.691 -12.852 1 91.5 109 LYS A O 1
ATOM 837 N N . ALA A 1 110 ? -5.215 2.17 -13.953 1 89.62 110 ALA A N 1
ATOM 838 C CA . ALA A 1 110 ? -4.105 2.383 -14.875 1 89.62 110 ALA A CA 1
ATOM 839 C C . ALA A 1 110 ? -2.918 3.027 -14.164 1 89.62 110 ALA A C 1
ATOM 841 O O . ALA A 1 110 ? -3.094 3.758 -13.188 1 89.62 110 ALA A O 1
ATOM 842 N N . ASP A 1 111 ? -1.715 2.711 -14.539 1 88 111 ASP A N 1
ATOM 843 C CA . ASP A 1 111 ? -0.467 3.379 -14.188 1 88 111 ASP A CA 1
ATOM 844 C C . ASP A 1 111 ? -0.211 3.305 -12.68 1 88 111 ASP A C 1
ATOM 846 O O . ASP A 1 111 ? 0.321 4.246 -12.086 1 88 111 ASP A O 1
ATOM 850 N N . ARG A 1 112 ? -0.685 2.293 -12.109 1 92.38 112 ARG A N 1
ATOM 851 C CA . ARG A 1 112 ? -0.503 2.16 -10.672 1 92.38 112 ARG A CA 1
ATOM 852 C C . ARG A 1 112 ? 0.88 1.606 -10.344 1 92.38 112 ARG A C 1
ATOM 854 O O . ARG A 1 112 ? 1.392 0.739 -11.055 1 92.38 112 ARG A O 1
ATOM 861 N N . ASN A 1 113 ? 1.437 2.129 -9.211 1 92.5 113 ASN A N 1
ATOM 862 C CA . ASN A 1 113 ? 2.738 1.672 -8.742 1 92.5 113 ASN A CA 1
ATOM 863 C C . ASN A 1 113 ? 2.598 0.646 -7.617 1 92.5 113 ASN A C 1
ATOM 865 O O . ASN A 1 113 ? 3.561 -0.043 -7.277 1 92.5 113 ASN A O 1
ATOM 869 N N . MET A 1 114 ? 1.43 0.626 -7.031 1 95.12 114 MET A N 1
ATOM 870 C CA . MET A 1 114 ? 1.158 -0.323 -5.957 1 95.12 114 MET A CA 1
ATOM 871 C C . MET A 1 114 ? 0.107 -1.342 -6.387 1 95.12 114 MET A C 1
ATOM 873 O O . MET A 1 114 ? -0.863 -0.993 -7.062 1 95.12 114 MET A O 1
ATOM 877 N N . GLU A 1 115 ? 0.309 -2.566 -5.996 1 92.94 115 GLU A N 1
ATOM 878 C CA . GLU A 1 115 ? -0.648 -3.639 -6.25 1 92.94 115 GLU A CA 1
ATOM 879 C C . GLU A 1 115 ? -1.225 -4.184 -4.945 1 92.94 115 GLU A C 1
ATOM 881 O O . GLU A 1 115 ? -0.602 -5.016 -4.285 1 92.94 115 GLU A O 1
ATOM 886 N N . PRO A 1 116 ? -2.426 -3.736 -4.594 1 95 116 PRO A N 1
ATOM 887 C CA . PRO A 1 116 ? -3.055 -4.219 -3.359 1 95 116 PRO A CA 1
ATOM 888 C C . PRO A 1 116 ? -3.883 -5.484 -3.578 1 95 116 PRO A C 1
ATOM 890 O O . PRO A 1 116 ? -4.562 -5.613 -4.602 1 95 116 PRO A O 1
ATOM 893 N N . PHE A 1 117 ? -3.822 -6.391 -2.557 1 91.81 117 PHE A N 1
ATOM 894 C CA . PHE A 1 117 ? -4.555 -7.652 -2.586 1 91.81 117 PHE A CA 1
ATOM 895 C C . PHE A 1 117 ? -5.191 -7.938 -1.231 1 91.81 117 PHE A C 1
ATOM 897 O O . PHE A 1 117 ? -4.605 -7.641 -0.188 1 91.81 117 PHE A O 1
ATOM 904 N N . ILE A 1 118 ? -6.344 -8.531 -1.321 1 93.56 118 ILE A N 1
ATOM 905 C CA . ILE A 1 118 ? -6.75 -9.406 -0.224 1 93.56 118 ILE A CA 1
ATOM 906 C C . ILE A 1 118 ? -6.25 -10.828 -0.48 1 93.56 118 ILE A C 1
ATOM 908 O O . ILE A 1 118 ? -6.363 -11.336 -1.597 1 93.56 118 ILE A O 1
ATOM 912 N N . ILE A 1 119 ? -5.652 -11.438 0.52 1 90.75 119 ILE A N 1
ATOM 913 C CA . ILE A 1 119 ? -5.145 -12.797 0.362 1 90.75 119 ILE A CA 1
ATOM 914 C C . ILE A 1 119 ? -5.758 -13.703 1.424 1 90.75 119 ILE A C 1
ATOM 916 O O . ILE A 1 119 ? -5.59 -13.469 2.623 1 90.75 119 ILE A O 1
ATOM 920 N N . ASP A 1 120 ? -6.461 -14.688 1.026 1 90.81 120 ASP A N 1
ATOM 921 C CA . ASP A 1 120 ? -6.871 -15.773 1.912 1 90.81 120 ASP A CA 1
ATOM 922 C C . ASP A 1 120 ? -5.77 -16.828 2.043 1 90.81 120 ASP A C 1
ATOM 924 O O . ASP A 1 120 ? -5.266 -17.328 1.039 1 90.81 120 ASP A O 1
ATOM 928 N N . ILE A 1 121 ? -5.414 -17.062 3.252 1 90.62 121 ILE A N 1
ATOM 929 C CA . ILE A 1 121 ? -4.355 -18.031 3.539 1 90.62 121 ILE A CA 1
ATOM 930 C C . ILE A 1 121 ? -4.949 -19.266 4.227 1 90.62 121 ILE A C 1
ATOM 932 O O . ILE A 1 121 ? -5.469 -19.156 5.344 1 90.62 121 ILE A O 1
ATOM 936 N N . HIS A 1 122 ? -4.887 -20.375 3.623 1 89.81 122 HIS A N 1
ATOM 937 C CA . HIS A 1 122 ? -5.383 -21.625 4.188 1 89.81 122 HIS A CA 1
ATOM 938 C C . HIS A 1 122 ? -4.242 -22.453 4.77 1 89.81 122 HIS A C 1
ATOM 940 O O . HIS A 1 122 ? -3.135 -22.469 4.23 1 89.81 122 HIS A O 1
ATOM 946 N N . PRO A 1 123 ? -4.617 -23.125 5.898 1 88.81 123 PRO A N 1
ATOM 947 C CA . PRO A 1 123 ? -3.596 -24.031 6.422 1 88.81 123 PRO A CA 1
ATOM 948 C C . PRO A 1 123 ? -3.229 -25.141 5.438 1 88.81 123 PRO A C 1
ATOM 950 O O . PRO A 1 123 ? -4.094 -25.641 4.711 1 88.81 123 PRO A O 1
ATOM 953 N N . SER A 1 124 ? -1.913 -25.375 5.242 1 76.19 124 SER A N 1
ATOM 954 C CA . SER A 1 124 ? -1.487 -26.484 4.406 1 76.19 124 SER A CA 1
ATOM 955 C C . SER A 1 124 ? -0.69 -27.5 5.215 1 76.19 124 SER A C 1
ATOM 957 O O . SER A 1 124 ? 0.19 -27.141 5.996 1 76.19 124 SER A O 1
ATOM 959 N N . PRO A 1 125 ? -1.173 -28.766 5.391 1 61.25 125 PRO A N 1
ATOM 960 C CA . PRO A 1 125 ? -0.503 -29.812 6.176 1 61.25 125 PRO A CA 1
ATOM 961 C C . PRO A 1 125 ? 0.965 -29.984 5.797 1 61.25 125 PRO A C 1
ATOM 963 O O . PRO A 1 125 ? 1.792 -30.328 6.648 1 61.25 125 PRO A O 1
ATOM 966 N N . GLU A 1 126 ? 1.285 -30.156 4.496 1 57.19 126 GLU A N 1
ATOM 967 C CA . GLU A 1 126 ? 2.572 -30.641 4.016 1 57.19 126 GLU A CA 1
ATOM 968 C C . GLU A 1 126 ? 3.537 -29.484 3.752 1 57.19 126 GLU A C 1
ATOM 970 O O . GLU A 1 126 ? 4.59 -29.688 3.143 1 57.19 126 GLU A O 1
ATOM 975 N N . GLU A 1 127 ? 3.361 -28.375 4.348 1 54.91 127 GLU A N 1
ATOM 976 C CA . GLU A 1 127 ? 3.867 -27.297 3.506 1 54.91 127 GLU A CA 1
ATOM 977 C C . GLU A 1 127 ? 5.359 -27.062 3.734 1 54.91 127 GLU A C 1
ATOM 979 O O . GLU A 1 127 ? 5.785 -26.797 4.859 1 54.91 127 GLU A O 1
ATOM 984 N N . SER A 1 128 ? 6.207 -27.891 3.047 1 63.38 128 SER A N 1
ATOM 985 C CA . SER A 1 128 ? 7.547 -27.359 2.82 1 63.38 128 SER A CA 1
ATOM 986 C C . SER A 1 128 ? 7.496 -25.891 2.439 1 63.38 128 SER A C 1
ATOM 988 O O . SER A 1 128 ? 6.672 -25.484 1.617 1 63.38 128 SER A O 1
ATOM 990 N N . HIS A 1 129 ? 7.902 -25.078 3.451 1 73.06 129 HIS A N 1
ATOM 991 C CA . HIS A 1 129 ? 7.949 -23.625 3.227 1 73.06 129 HIS A CA 1
ATOM 992 C C . HIS A 1 129 ? 9.133 -23.25 2.348 1 73.06 129 HIS A C 1
ATOM 994 O O . HIS A 1 129 ? 10.195 -22.875 2.855 1 73.06 129 HIS A O 1
ATOM 1000 N N . GLN A 1 130 ? 8.938 -23.5 1.06 1 79.19 130 GLN A N 1
ATOM 1001 C CA . GLN A 1 130 ? 9.953 -23.031 0.132 1 79.19 130 GLN A CA 1
ATOM 1002 C C . GLN A 1 130 ? 9.945 -21.5 0.028 1 79.19 130 GLN A C 1
ATOM 1004 O O . GLN A 1 130 ? 8.883 -20.906 -0.168 1 79.19 130 GLN A O 1
ATOM 1009 N N . LEU A 1 131 ? 11.117 -20.969 0.243 1 87.81 131 LEU A N 1
ATOM 1010 C CA . LEU A 1 131 ? 11.25 -19.516 0.182 1 87.81 131 LEU A CA 1
ATOM 1011 C C . LEU A 1 131 ? 11.367 -19.031 -1.262 1 87.81 131 LEU A C 1
ATOM 1013 O O . LEU A 1 131 ? 11.875 -19.766 -2.119 1 87.81 131 LEU A O 1
ATOM 1017 N N . SER A 1 132 ? 10.797 -17.875 -1.501 1 85.62 132 SER A N 1
ATOM 1018 C CA . SER A 1 132 ? 10.906 -17.234 -2.809 1 85.62 132 SER A CA 1
ATOM 1019 C C . SER A 1 132 ? 11.297 -15.773 -2.674 1 85.62 132 SER A C 1
ATOM 1021 O O . SER A 1 132 ? 11.188 -15.195 -1.591 1 85.62 132 SER A O 1
ATOM 1023 N N . SER A 1 133 ? 11.898 -15.289 -3.75 1 90 133 SER A N 1
ATOM 1024 C CA . SER A 1 133 ? 12.32 -13.891 -3.756 1 90 133 SER A CA 1
ATOM 1025 C C . SER A 1 133 ? 11.961 -13.211 -5.078 1 90 133 SER A C 1
ATOM 1027 O O . SER A 1 133 ? 11.867 -13.875 -6.113 1 90 133 SER A O 1
ATOM 1029 N N . HIS A 1 134 ? 11.719 -11.977 -5.059 1 86.75 134 HIS A N 1
ATOM 1030 C CA . HIS A 1 134 ? 11.477 -11.109 -6.207 1 86.75 134 HIS A CA 1
ATOM 1031 C C . HIS A 1 134 ? 11.82 -9.656 -5.887 1 86.75 134 HIS A C 1
ATOM 1033 O O . HIS A 1 134 ? 12.016 -9.305 -4.719 1 86.75 134 HIS A O 1
ATOM 1039 N N . GLU A 1 135 ? 11.961 -8.875 -6.871 1 89.88 135 GLU A N 1
ATOM 1040 C CA . GLU A 1 135 ? 12.227 -7.457 -6.641 1 89.88 135 GLU A CA 1
ATOM 1041 C C . GLU A 1 135 ? 11 -6.754 -6.066 1 89.88 135 GLU A C 1
ATOM 1043 O O . GLU A 1 135 ? 9.867 -7.16 -6.328 1 89.88 135 GLU A O 1
ATOM 1048 N N . GLY A 1 136 ? 11.43 -5.691 -5.297 1 93 136 GLY A N 1
ATOM 1049 C CA . GLY A 1 136 ? 10.352 -4.859 -4.789 1 93 136 GLY A CA 1
ATOM 1050 C C . GLY A 1 136 ? 10.18 -4.957 -3.287 1 93 136 GLY A C 1
ATOM 1051 O O . GLY A 1 136 ? 11.125 -5.297 -2.568 1 93 136 GLY A O 1
ATOM 1052 N N . GLU A 1 137 ? 8.992 -4.434 -2.82 1 95.69 137 GLU A N 1
ATOM 1053 C CA . GLU A 1 137 ? 8.633 -4.367 -1.407 1 95.69 137 GLU A CA 1
ATOM 1054 C C . GLU A 1 137 ? 7.234 -4.938 -1.165 1 95.69 137 GLU A C 1
ATOM 1056 O O . GLU A 1 137 ? 6.387 -4.914 -2.057 1 95.69 137 GLU A O 1
ATOM 1061 N N . GLU A 1 138 ? 7.07 -5.453 0.026 1 96.25 138 GLU A N 1
ATOM 1062 C CA . GLU A 1 138 ? 5.754 -5.941 0.419 1 96.25 138 GLU A CA 1
ATOM 1063 C C . GLU A 1 138 ? 5.359 -5.422 1.799 1 96.25 138 GLU A C 1
ATOM 1065 O O . GLU A 1 138 ? 6.137 -5.52 2.75 1 96.25 138 GLU A O 1
ATOM 1070 N N . PHE A 1 139 ? 4.254 -4.805 1.861 1 97.31 139 PHE A N 1
ATOM 1071 C CA . PHE A 1 139 ? 3.59 -4.453 3.111 1 97.31 139 PHE A CA 1
ATOM 1072 C C . PHE A 1 139 ? 2.395 -5.363 3.365 1 97.31 139 PHE A C 1
ATOM 1074 O O . PHE A 1 139 ? 1.547 -5.543 2.488 1 97.31 139 PHE A O 1
ATOM 1081 N N . ILE A 1 140 ? 2.352 -5.938 4.586 1 97.88 140 ILE A N 1
ATOM 1082 C CA . ILE A 1 140 ? 1.288 -6.875 4.93 1 97.88 140 ILE A CA 1
ATOM 1083 C C . ILE A 1 140 ? 0.611 -6.438 6.227 1 97.88 140 ILE A C 1
ATOM 1085 O O . ILE A 1 140 ? 1.285 -6.09 7.199 1 97.88 140 ILE A O 1
ATOM 1089 N N . TYR A 1 141 ? -0.675 -6.359 6.238 1 97.81 141 TYR A N 1
ATOM 1090 C CA . TYR A 1 141 ? -1.51 -6.098 7.406 1 97.81 141 TYR A CA 1
ATOM 1091 C C . TYR A 1 141 ? -2.459 -7.258 7.672 1 97.81 141 TYR A C 1
ATOM 1093 O O . TYR A 1 141 ? -3.18 -7.695 6.77 1 97.81 141 TYR A O 1
ATOM 1101 N N . ILE A 1 142 ? -2.479 -7.785 8.914 1 98 142 ILE A N 1
ATOM 1102 C CA . ILE A 1 142 ? -3.271 -8.969 9.227 1 98 142 ILE A CA 1
ATOM 1103 C C . ILE A 1 142 ? -4.703 -8.562 9.555 1 98 142 ILE A C 1
ATOM 1105 O O . ILE A 1 142 ? -4.949 -7.918 10.578 1 98 142 ILE A O 1
ATOM 1109 N N . LEU A 1 143 ? -5.605 -8.938 8.695 1 97.12 143 LEU A N 1
ATOM 1110 C CA . LEU A 1 143 ? -7.012 -8.609 8.898 1 97.12 143 LEU A CA 1
ATOM 1111 C C . LEU A 1 143 ? -7.66 -9.578 9.883 1 97.12 143 LEU A C 1
ATOM 1113 O O . LEU A 1 143 ? -8.469 -9.164 10.719 1 97.12 143 LEU A O 1
ATOM 1117 N N . SER A 1 144 ? -7.367 -10.828 9.758 1 97.06 144 SER A N 1
ATOM 1118 C CA . SER A 1 144 ? -7.859 -11.852 10.672 1 97.06 144 SER A CA 1
ATOM 1119 C C . SER A 1 144 ? -6.941 -13.07 10.68 1 97.06 144 SER A C 1
ATOM 1121 O O . SER A 1 144 ? -6.309 -13.383 9.672 1 97.06 144 SER A O 1
ATOM 1123 N N . GLY A 1 145 ? -6.902 -13.75 11.859 1 96.88 145 GLY A N 1
ATOM 1124 C CA . GLY A 1 145 ? -6.121 -14.969 11.992 1 96.88 145 GLY A CA 1
ATOM 1125 C C . GLY A 1 145 ? -4.676 -14.703 12.383 1 96.88 145 GLY A C 1
ATOM 1126 O O . GLY A 1 145 ? -4.363 -13.664 12.969 1 96.88 145 GLY A O 1
ATOM 1127 N N . GLU A 1 146 ? -3.943 -15.781 12.227 1 96.81 146 GLU A N 1
ATOM 1128 C CA . GLU A 1 146 ? -2.525 -15.758 12.578 1 96.81 146 GLU A CA 1
ATOM 1129 C C . GLU A 1 146 ? -1.67 -16.312 11.445 1 96.81 146 GLU A C 1
ATOM 1131 O O . GLU A 1 146 ? -2.002 -17.344 10.852 1 96.81 146 GLU A O 1
ATOM 1136 N N . ILE A 1 147 ? -0.569 -15.539 11.172 1 96.19 147 ILE A N 1
ATOM 1137 C CA . ILE A 1 147 ? 0.307 -16.031 10.109 1 96.19 147 ILE A CA 1
ATOM 1138 C C . ILE A 1 147 ? 1.741 -16.125 10.633 1 96.19 147 ILE A C 1
ATOM 1140 O O . ILE A 1 147 ? 2.061 -15.586 11.695 1 96.19 147 ILE A O 1
ATOM 1144 N N . GLU A 1 148 ? 2.475 -16.812 9.914 1 96.06 148 GLU A N 1
ATOM 1145 C CA . GLU A 1 148 ? 3.924 -16.891 10.078 1 96.06 148 GLU A CA 1
ATOM 1146 C C . GLU A 1 148 ? 4.648 -16.531 8.789 1 96.06 148 GLU A C 1
ATOM 1148 O O . GLU A 1 148 ? 4.246 -16.953 7.703 1 96.06 148 GLU A O 1
ATOM 1153 N N . ILE A 1 149 ? 5.68 -15.711 8.922 1 95.75 149 ILE A N 1
ATOM 1154 C CA . ILE A 1 149 ? 6.492 -15.328 7.77 1 95.75 149 ILE A CA 1
ATOM 1155 C C . ILE A 1 149 ? 7.934 -15.781 7.984 1 95.75 149 ILE A C 1
ATOM 1157 O O . ILE A 1 149 ? 8.57 -15.398 8.969 1 95.75 149 ILE A O 1
ATOM 1161 N N . PHE A 1 150 ? 8.352 -16.641 7.098 1 95.06 150 PHE A N 1
ATOM 1162 C CA . PHE A 1 150 ? 9.781 -16.906 7 1 95.06 150 PHE A CA 1
ATOM 1163 C C . PHE A 1 150 ? 10.469 -15.82 6.172 1 95.06 150 PHE A C 1
ATOM 1165 O O . PHE A 1 150 ? 10.102 -15.586 5.02 1 95.06 150 PHE A O 1
ATOM 1172 N N . TYR A 1 151 ? 11.414 -15.195 6.773 1 96.19 151 TYR A N 1
ATOM 1173 C CA . TYR A 1 151 ? 12.133 -14.109 6.113 1 96.19 151 TYR A CA 1
ATOM 1174 C C . TYR A 1 151 ? 13.641 -14.25 6.32 1 96.19 151 TYR A C 1
ATOM 1176 O O . TYR A 1 151 ? 14.164 -13.898 7.379 1 96.19 151 TYR A O 1
ATOM 1184 N N . GLY A 1 152 ? 14.328 -14.617 5.188 1 94.75 152 GLY A N 1
ATOM 1185 C CA . GLY A 1 152 ? 15.711 -15.016 5.375 1 94.75 152 GLY A CA 1
ATOM 1186 C C . GLY A 1 152 ? 15.875 -16.125 6.395 1 94.75 152 GLY A C 1
ATOM 1187 O O . GLY A 1 152 ? 15.328 -17.219 6.227 1 94.75 152 GLY A O 1
ATOM 1188 N N . LYS A 1 153 ? 16.562 -15.82 7.43 1 94.25 153 LYS A N 1
ATOM 1189 C CA . LYS A 1 153 ? 16.797 -16.797 8.484 1 94.25 153 LYS A CA 1
ATOM 1190 C C . LYS A 1 153 ? 15.836 -16.594 9.648 1 94.25 153 LYS A C 1
ATOM 1192 O O . LYS A 1 153 ? 15.797 -17.391 10.586 1 94.25 153 LYS A O 1
ATOM 1197 N N . ASP A 1 154 ? 15.07 -15.594 9.602 1 95.31 154 ASP A N 1
ATOM 1198 C CA . ASP A 1 154 ? 14.195 -15.219 10.711 1 95.31 154 ASP A CA 1
ATOM 1199 C C . ASP A 1 154 ? 12.773 -15.719 10.484 1 95.31 154 ASP A C 1
ATOM 1201 O O . ASP A 1 154 ? 12.383 -16 9.352 1 95.31 154 ASP A O 1
ATOM 1205 N N . VAL A 1 155 ? 12.125 -15.859 11.57 1 95.81 155 VAL A N 1
ATOM 1206 C CA . VAL A 1 155 ? 10.711 -16.219 11.562 1 95.81 155 VAL A CA 1
ATOM 1207 C C . VAL A 1 155 ? 9.914 -15.195 12.375 1 95.81 155 VAL A C 1
ATOM 1209 O O . VAL A 1 155 ? 10.289 -14.867 13.508 1 95.81 155 VAL A O 1
ATOM 1212 N N . HIS A 1 156 ? 8.828 -14.703 11.805 1 96.75 156 HIS A N 1
ATOM 1213 C CA . HIS A 1 156 ? 7.965 -13.734 12.477 1 96.75 156 HIS A CA 1
ATOM 1214 C C . HIS A 1 156 ? 6.523 -14.234 12.539 1 96.75 156 HIS A C 1
ATOM 1216 O O . HIS A 1 156 ? 5.953 -14.617 11.516 1 96.75 156 HIS A O 1
ATOM 1222 N N . ARG A 1 157 ? 6.012 -14.234 13.688 1 97 157 ARG A N 1
ATOM 1223 C CA . ARG A 1 157 ? 4.594 -14.531 13.859 1 97 157 ARG A CA 1
ATOM 1224 C C . ARG A 1 157 ? 3.783 -13.258 14.039 1 97 157 ARG A C 1
ATOM 1226 O O . ARG A 1 157 ? 4.16 -12.375 14.812 1 97 157 ARG A O 1
ATOM 1233 N N . LEU A 1 158 ? 2.711 -13.172 13.344 1 97.44 158 LEU A N 1
ATOM 1234 C CA . LEU A 1 158 ? 1.871 -11.977 13.383 1 97.44 158 LEU A CA 1
ATOM 1235 C C . LEU A 1 158 ? 0.413 -12.352 13.633 1 97.44 158 LEU A C 1
ATOM 1237 O O . LEU A 1 158 ? -0.072 -13.359 13.117 1 97.44 158 LEU A O 1
ATOM 1241 N N . ASN A 1 159 ? -0.251 -11.484 14.359 1 96.62 159 ASN A N 1
ATOM 1242 C CA . ASN A 1 159 ? -1.663 -11.656 14.68 1 96.62 159 ASN A CA 1
ATOM 1243 C C . ASN A 1 159 ? -2.512 -10.516 14.133 1 96.62 159 ASN A C 1
ATOM 1245 O O . ASN A 1 159 ? -1.976 -9.523 13.641 1 96.62 159 ASN A O 1
ATOM 1249 N N . THR A 1 160 ? -3.82 -10.766 14.258 1 97.06 160 THR A N 1
ATOM 1250 C CA . THR A 1 160 ? -4.77 -9.766 13.773 1 97.06 160 THR A CA 1
ATOM 1251 C C . THR A 1 160 ? -4.367 -8.367 14.227 1 97.06 160 THR A C 1
ATOM 1253 O O . THR A 1 160 ? -4.102 -8.148 15.414 1 97.06 160 THR A O 1
ATOM 1256 N N . GLY A 1 161 ? -4.258 -7.426 13.281 1 96 161 GLY A N 1
ATOM 1257 C CA . GLY A 1 161 ? -3.928 -6.043 13.586 1 96 161 GLY A CA 1
ATOM 1258 C C . GLY A 1 161 ? -2.443 -5.746 13.477 1 96 161 GLY A C 1
ATOM 1259 O O . GLY A 1 161 ? -2.041 -4.578 13.438 1 96 161 GLY A O 1
ATOM 1260 N N . ASP A 1 162 ? -1.619 -6.777 13.438 1 96.25 162 ASP A N 1
ATOM 1261 C CA . ASP A 1 162 ? -0.188 -6.594 13.219 1 96.25 162 ASP A CA 1
ATOM 1262 C C . ASP A 1 162 ? 0.106 -6.285 11.75 1 96.25 162 ASP A C 1
ATOM 1264 O O . ASP A 1 162 ? -0.718 -6.559 10.875 1 96.25 162 ASP A O 1
ATOM 1268 N N . SER A 1 163 ? 1.231 -5.676 11.469 1 97.19 163 SER A N 1
ATOM 1269 C CA . SER A 1 163 ? 1.7 -5.453 10.102 1 97.19 163 SER A CA 1
ATOM 1270 C C . SER A 1 163 ? 3.199 -5.707 9.984 1 97.19 163 SER A C 1
ATOM 1272 O O . SER A 1 163 ? 3.912 -5.723 10.992 1 97.19 163 SER A O 1
ATOM 1274 N N . ILE A 1 164 ? 3.613 -5.973 8.805 1 96.5 164 ILE A N 1
ATOM 1275 C CA . ILE A 1 164 ? 5.031 -6.121 8.508 1 96.5 164 ILE A CA 1
ATOM 1276 C C . ILE A 1 164 ? 5.344 -5.496 7.148 1 96.5 164 ILE A C 1
ATOM 1278 O O . ILE A 1 164 ? 4.535 -5.574 6.223 1 96.5 164 ILE A O 1
ATOM 1282 N N . TYR A 1 165 ? 6.395 -4.82 7.02 1 96.81 165 TYR A N 1
ATOM 1283 C CA . TYR A 1 165 ? 6.906 -4.219 5.793 1 96.81 165 TYR A CA 1
ATOM 1284 C C . TYR A 1 165 ? 8.352 -4.633 5.539 1 96.81 165 TYR A C 1
ATOM 1286 O O . TYR A 1 165 ? 9.227 -4.391 6.371 1 96.81 165 TYR A O 1
ATOM 1294 N N . TYR A 1 166 ? 8.625 -5.273 4.305 1 96.56 166 TYR A N 1
ATOM 1295 C CA . TYR A 1 166 ? 9.977 -5.785 4.07 1 96.56 166 TYR A CA 1
ATOM 1296 C C . TYR A 1 166 ? 10.336 -5.703 2.594 1 96.56 166 TYR A C 1
ATOM 1298 O O . TYR A 1 166 ? 9.469 -5.465 1.747 1 96.56 166 TYR A O 1
ATOM 1306 N N . ASP A 1 167 ? 11.625 -5.855 2.332 1 96.19 167 ASP A N 1
ATOM 1307 C CA . ASP A 1 167 ? 12.148 -5.973 0.973 1 96.19 167 ASP A CA 1
ATOM 1308 C C . ASP A 1 167 ? 12 -7.398 0.447 1 96.19 167 ASP A C 1
ATOM 1310 O O . ASP A 1 167 ? 12.453 -8.352 1.079 1 96.19 167 ASP A O 1
ATOM 1314 N N . SER A 1 168 ? 11.484 -7.551 -0.708 1 94.19 168 SER A N 1
ATOM 1315 C CA . SER A 1 168 ? 11.086 -8.859 -1.2 1 94.19 168 SER A CA 1
ATOM 1316 C C . SER A 1 168 ? 12.258 -9.594 -1.842 1 94.19 168 SER A C 1
ATOM 1318 O O . SER A 1 168 ? 12.148 -10.773 -2.189 1 94.19 168 SER A O 1
ATOM 1320 N N . ILE A 1 169 ? 13.391 -8.898 -2.027 1 92.81 169 ILE A N 1
ATOM 1321 C CA . ILE A 1 169 ? 14.578 -9.555 -2.582 1 92.81 169 ILE A CA 1
ATOM 1322 C C . ILE A 1 169 ? 15.102 -10.586 -1.593 1 92.81 169 ILE A C 1
ATOM 1324 O O . ILE A 1 169 ? 15.812 -11.523 -1.98 1 92.81 169 ILE A O 1
ATOM 1328 N N . ILE A 1 170 ? 14.867 -10.367 -0.337 1 95.31 170 ILE A N 1
ATOM 1329 C CA . ILE A 1 170 ? 15.203 -11.375 0.664 1 95.31 170 ILE A CA 1
ATOM 1330 C C . ILE A 1 170 ? 14.227 -12.547 0.567 1 95.31 170 ILE A C 1
ATOM 1332 O O . ILE A 1 170 ? 13.016 -12.352 0.537 1 95.31 170 ILE A O 1
ATOM 1336 N N . PRO A 1 171 ? 14.719 -13.766 0.474 1 94.62 171 PRO A N 1
ATOM 1337 C CA . PRO A 1 171 ? 13.82 -14.914 0.382 1 94.62 171 PRO A CA 1
ATOM 1338 C C . PRO A 1 171 ? 12.797 -14.961 1.515 1 94.62 171 PRO A C 1
ATOM 1340 O O . PRO A 1 171 ? 13.141 -14.727 2.676 1 94.62 171 PRO A O 1
ATOM 1343 N N . HIS A 1 172 ? 11.539 -15.242 1.199 1 94 172 HIS A N 1
ATOM 1344 C CA . HIS A 1 172 ? 10.484 -15.203 2.207 1 94 172 HIS A CA 1
ATOM 1345 C C . HIS A 1 172 ? 9.336 -16.141 1.836 1 94 172 HIS A C 1
ATOM 1347 O O . HIS A 1 172 ? 9.242 -16.594 0.693 1 94 172 HIS A O 1
ATOM 1353 N N . ASP A 1 173 ? 8.555 -16.453 2.844 1 91.62 173 ASP A N 1
ATOM 1354 C CA . ASP A 1 173 ? 7.359 -17.297 2.713 1 91.62 173 ASP A CA 1
ATOM 1355 C C . ASP A 1 173 ? 6.301 -16.906 3.74 1 91.62 173 ASP A C 1
ATOM 1357 O O . ASP A 1 173 ? 6.605 -16.734 4.922 1 91.62 173 ASP A O 1
ATOM 1361 N N . VAL A 1 174 ? 5.121 -16.734 3.229 1 92.06 174 VAL A N 1
ATOM 1362 C CA . VAL A 1 174 ? 3.992 -16.406 4.094 1 92.06 174 VAL A CA 1
ATOM 1363 C C . VAL A 1 174 ? 3.039 -17.594 4.168 1 92.06 174 VAL A C 1
ATOM 1365 O O . VAL A 1 174 ? 2.656 -18.156 3.141 1 92.06 174 VAL A O 1
ATOM 1368 N N . HIS A 1 175 ? 2.66 -18.031 5.367 1 91.44 175 HIS A N 1
ATOM 1369 C CA . HIS A 1 175 ? 1.722 -19.125 5.539 1 91.44 175 HIS A CA 1
ATOM 1370 C C . HIS A 1 175 ? 0.925 -18.984 6.832 1 91.44 175 HIS A C 1
ATOM 1372 O O . HIS A 1 175 ? 1.25 -18.141 7.672 1 91.44 175 HIS A O 1
ATOM 1378 N N . ALA A 1 176 ? -0.09 -19.797 6.91 1 93 176 ALA A N 1
ATOM 1379 C CA . ALA A 1 176 ? -0.882 -19.781 8.133 1 93 176 ALA A CA 1
ATOM 1380 C C . ALA A 1 176 ? -0.093 -20.375 9.305 1 93 176 ALA A C 1
ATOM 1382 O O . ALA A 1 176 ? 0.621 -21.359 9.141 1 93 176 ALA A O 1
ATOM 1383 N N . ALA A 1 177 ? -0.006 -19.812 10.523 1 91.5 177 ALA A N 1
ATOM 1384 C CA . ALA A 1 177 ? 0.724 -20.312 11.688 1 91.5 177 ALA A CA 1
ATOM 1385 C C . ALA A 1 177 ? 0.007 -21.5 12.32 1 91.5 177 ALA A C 1
ATOM 1387 O O . ALA A 1 177 ? 0.639 -22.344 12.953 1 91.5 177 ALA A O 1
ATOM 1388 N N . GLY A 1 178 ? -1.218 -21.828 12.055 1 85.81 178 GLY A N 1
ATOM 1389 C CA . GLY A 1 178 ? -1.989 -22.891 12.68 1 85.81 178 GLY A CA 1
ATOM 1390 C C . GLY A 1 178 ? -2.953 -23.562 11.719 1 85.81 178 GLY A C 1
ATOM 1391 O O . GLY A 1 178 ? -2.65 -23.719 10.539 1 85.81 178 GLY A O 1
ATOM 1392 N N . LYS A 1 179 ? -3.986 -24.078 12.32 1 89 179 LYS A N 1
ATOM 1393 C CA . LYS A 1 179 ? -4.934 -24.875 11.555 1 89 179 LYS A CA 1
ATOM 1394 C C . LYS A 1 179 ? -6.109 -24.031 11.078 1 89 179 LYS A C 1
ATOM 1396 O O . LYS A 1 179 ? -7.043 -24.562 10.461 1 89 179 LYS A O 1
ATOM 1401 N N . LYS A 1 180 ? -6.012 -22.797 11.375 1 93.62 180 LYS A N 1
ATOM 1402 C CA . LYS A 1 180 ? -7.117 -21.938 10.992 1 93.62 180 LYS A CA 1
ATOM 1403 C C . LYS A 1 180 ? -6.727 -21.031 9.82 1 93.62 180 LYS A C 1
ATOM 1405 O O . LYS A 1 180 ? -5.551 -20.703 9.641 1 93.62 180 LYS A O 1
ATOM 1410 N N . ASP A 1 181 ? -7.695 -20.609 9.117 1 95.12 181 ASP A N 1
ATOM 1411 C CA . ASP A 1 181 ? -7.496 -19.688 8.008 1 95.12 181 ASP A CA 1
ATOM 1412 C C . ASP A 1 181 ? -7.09 -18.297 8.508 1 95.12 181 ASP A C 1
ATOM 1414 O O . ASP A 1 181 ? -7.391 -17.938 9.648 1 95.12 181 ASP A O 1
ATOM 1418 N N . ALA A 1 182 ? -6.344 -17.672 7.688 1 95.75 182 ALA A N 1
ATOM 1419 C CA . ALA A 1 182 ? -6.02 -16.266 7.922 1 95.75 182 ALA A CA 1
ATOM 1420 C C . ALA A 1 182 ? -6.344 -15.414 6.695 1 95.75 182 ALA A C 1
ATOM 1422 O O . ALA A 1 182 ? -6.477 -15.938 5.586 1 95.75 182 ALA A O 1
ATOM 1423 N N . LYS A 1 183 ? -6.594 -14.148 6.91 1 95.62 183 LYS A N 1
ATOM 1424 C CA . LYS A 1 183 ? -6.824 -13.164 5.859 1 95.62 183 LYS A CA 1
ATOM 1425 C C . LYS A 1 183 ? -5.926 -11.945 6.039 1 95.62 183 LYS A C 1
ATOM 1427 O O . LYS A 1 183 ? -5.844 -11.383 7.137 1 95.62 183 LYS A O 1
ATOM 1432 N N . ILE A 1 184 ? -5.238 -11.625 4.941 1 96.56 184 ILE A N 1
ATOM 1433 C CA . ILE A 1 184 ? -4.328 -10.492 5.055 1 96.56 184 ILE A CA 1
ATOM 1434 C C . ILE A 1 184 ? -4.582 -9.516 3.916 1 96.56 184 ILE A C 1
ATOM 1436 O O . ILE A 1 184 ? -5.145 -9.883 2.883 1 96.56 184 ILE A O 1
ATOM 1440 N N . LEU A 1 185 ? -4.312 -8.258 4.133 1 96.81 185 LEU A N 1
ATOM 1441 C CA . LEU A 1 185 ? -4.168 -7.234 3.104 1 96.81 185 LEU A CA 1
ATOM 1442 C C . LEU A 1 185 ? -2.699 -7.027 2.748 1 96.81 185 LEU A C 1
ATOM 1444 O O . LEU A 1 185 ? -1.884 -6.711 3.615 1 96.81 185 LEU A O 1
ATOM 1448 N N . ALA A 1 186 ? -2.369 -7.258 1.543 1 96.19 186 ALA A N 1
ATOM 1449 C CA . ALA A 1 186 ? -0.998 -7.074 1.072 1 96.19 186 ALA A CA 1
ATOM 1450 C C . ALA A 1 186 ? -0.927 -5.988 0.001 1 96.19 186 ALA A C 1
ATOM 1452 O O . ALA A 1 186 ? -1.789 -5.918 -0.877 1 96.19 186 ALA A O 1
ATOM 1453 N N . VAL A 1 187 ? 0.036 -5.121 0.118 1 97.19 187 VAL A N 1
ATOM 1454 C CA . VAL A 1 187 ? 0.331 -4.137 -0.917 1 97.19 187 VAL A CA 1
ATOM 1455 C C . VAL A 1 187 ? 1.761 -4.324 -1.417 1 97.19 187 VAL A C 1
ATOM 1457 O O . VAL A 1 187 ? 2.713 -4.254 -0.636 1 97.19 187 VAL A O 1
ATOM 1460 N N . VAL A 1 188 ? 1.87 -4.543 -2.727 1 94.69 188 VAL A N 1
ATOM 1461 C CA . VAL A 1 188 ? 3.164 -4.84 -3.332 1 94.69 188 VAL A CA 1
ATOM 1462 C C . VAL A 1 188 ? 3.619 -3.656 -4.184 1 94.69 188 VAL A C 1
ATOM 1464 O O . VAL A 1 188 ? 2.83 -3.098 -4.949 1 94.69 188 VAL A O 1
ATOM 1467 N N . TYR A 1 189 ? 4.801 -3.213 -3.945 1 94.25 189 TYR A N 1
ATOM 1468 C CA . TYR A 1 189 ? 5.492 -2.295 -4.848 1 94.25 189 TYR A CA 1
ATOM 1469 C C . TYR A 1 189 ? 6.566 -3.023 -5.645 1 94.25 189 TYR A C 1
ATOM 1471 O O . TYR A 1 189 ? 7.453 -3.656 -5.07 1 94.25 189 TYR A O 1
ATOM 1479 N N . ALA A 1 190 ? 6.441 -2.998 -6.926 1 85.88 190 ALA A N 1
ATOM 1480 C CA . ALA A 1 190 ? 7.453 -3.586 -7.797 1 85.88 190 ALA A CA 1
ATOM 1481 C C . ALA A 1 190 ? 7.941 -2.572 -8.828 1 85.88 190 ALA A C 1
ATOM 1483 O O . ALA A 1 190 ? 7.164 -2.096 -9.656 1 85.88 190 ALA A O 1
ATOM 1484 N N . PRO A 1 191 ? 9.203 -2.135 -8.688 1 78.94 191 PRO A N 1
ATOM 1485 C CA . PRO A 1 191 ? 9.75 -1.183 -9.656 1 78.94 191 PRO A CA 1
ATOM 1486 C C . PRO A 1 191 ? 9.773 -1.74 -11.078 1 78.94 191 PRO A C 1
ATOM 1488 O O . PRO A 1 191 ? 9.828 -2.959 -11.266 1 78.94 191 PRO A O 1
ATOM 1491 N N . LEU A 1 192 ? 9.406 -0.911 -12.125 1 72.75 192 LEU A N 1
ATOM 1492 C CA . LEU A 1 192 ? 9.578 -1.347 -13.508 1 72.75 192 LEU A CA 1
ATOM 1493 C C . LEU A 1 192 ? 11.047 -1.569 -13.836 1 72.75 192 LEU A C 1
ATOM 1495 O O . LEU A 1 192 ? 11.914 -0.839 -13.344 1 72.75 192 LEU A O 1
ATOM 1499 N N . MET B 1 1 ? 10.641 15.18 23.703 1 46.88 1 MET B N 1
ATOM 1500 C CA . MET B 1 1 ? 10.031 16.062 22.719 1 46.88 1 MET B CA 1
ATOM 1501 C C . MET B 1 1 ? 8.828 15.398 22.062 1 46.88 1 MET B C 1
ATOM 1503 O O . MET B 1 1 ? 8.859 14.195 21.766 1 46.88 1 MET B O 1
ATOM 1507 N N . SER B 1 2 ? 7.727 16.094 22.109 1 55.62 2 SER B N 1
ATOM 1508 C CA . SER B 1 2 ? 6.516 15.508 21.547 1 55.62 2 SER B CA 1
ATOM 1509 C C . SER B 1 2 ? 6.699 15.18 20.062 1 55.62 2 SER B C 1
ATOM 1511 O O . SER B 1 2 ? 7.586 15.727 19.406 1 55.62 2 SER B O 1
ATOM 1513 N N . GLU B 1 3 ? 6.16 14.125 19.531 1 56.91 3 GLU B N 1
ATOM 1514 C CA . GLU B 1 3 ? 6.238 13.766 18.109 1 56.91 3 GLU B CA 1
ATOM 1515 C C . GLU B 1 3 ? 6.094 14.992 17.219 1 56.91 3 GLU B C 1
ATOM 1517 O O . GLU B 1 3 ? 6.688 15.055 16.141 1 56.91 3 GLU B O 1
ATOM 1522 N N . GLU B 1 4 ? 5.215 15.906 17.75 1 58.59 4 GLU B N 1
ATOM 1523 C CA . GLU B 1 4 ? 5.035 17.188 17.094 1 58.59 4 GLU B CA 1
ATOM 1524 C C . GLU B 1 4 ? 6.359 17.938 16.953 1 58.59 4 GLU B C 1
ATOM 1526 O O . GLU B 1 4 ? 6.641 18.516 15.898 1 58.59 4 GLU B O 1
ATOM 1531 N N . ASN B 1 5 ? 7.121 17.656 17.906 1 66.81 5 ASN B N 1
ATOM 1532 C CA . ASN B 1 5 ? 8.367 18.406 17.969 1 66.81 5 ASN B CA 1
ATOM 1533 C C . ASN B 1 5 ? 9.461 17.766 17.125 1 66.81 5 ASN B C 1
ATOM 1535 O O . ASN B 1 5 ? 10.305 18.469 16.562 1 66.81 5 ASN B O 1
ATOM 1539 N N . ARG B 1 6 ? 9.195 16.609 16.75 1 77.38 6 ARG B N 1
ATOM 1540 C CA . ARG B 1 6 ? 10.281 15.945 16.047 1 77.38 6 ARG B CA 1
ATOM 1541 C C . ARG B 1 6 ? 10.203 16.203 14.547 1 77.38 6 ARG B C 1
ATOM 1543 O O . ARG B 1 6 ? 11.227 16.453 13.898 1 77.38 6 ARG B O 1
ATOM 1550 N N . VAL B 1 7 ? 8.992 16.188 14.039 1 82.44 7 VAL B N 1
ATOM 1551 C CA . VAL B 1 7 ? 8.789 16.438 12.609 1 82.44 7 VAL B CA 1
ATOM 1552 C C . VAL B 1 7 ? 9.203 17.859 12.266 1 82.44 7 VAL B C 1
ATOM 1554 O O . VAL B 1 7 ? 9.945 18.094 11.305 1 82.44 7 VAL B O 1
ATOM 1557 N N . GLY B 1 8 ? 8.703 18.766 13.109 1 85.12 8 GLY B N 1
ATOM 1558 C CA . GLY B 1 8 ? 9.07 20.156 12.898 1 85.12 8 GLY B CA 1
ATOM 1559 C C . GLY B 1 8 ? 10.562 20.391 12.969 1 85.12 8 GLY B C 1
ATOM 1560 O O . GLY B 1 8 ? 11.117 21.156 12.172 1 85.12 8 GLY B O 1
ATOM 1561 N N . SER B 1 9 ? 11.164 19.75 13.906 1 87.06 9 SER B N 1
ATOM 1562 C CA . SER B 1 9 ? 12.609 19.891 14.07 1 87.06 9 SER B CA 1
ATOM 1563 C C . SER B 1 9 ? 13.359 19.375 12.844 1 87.06 9 SER B C 1
ATOM 1565 O O . SER B 1 9 ? 14.336 19.984 12.406 1 87.06 9 SER B O 1
ATOM 1567 N N . LYS B 1 10 ? 12.906 18.312 12.328 1 88.69 10 LYS B N 1
ATOM 1568 C CA . LYS B 1 10 ? 13.531 17.75 11.141 1 88.69 10 LYS B CA 1
ATOM 1569 C C . LYS B 1 10 ? 13.359 18.672 9.938 1 88.69 10 LYS B C 1
ATOM 1571 O O . LYS B 1 10 ? 14.289 18.859 9.148 1 88.69 10 LYS B O 1
ATOM 1576 N N . ILE B 1 11 ? 12.211 19.188 9.836 1 90.81 11 ILE B N 1
ATOM 1577 C CA . ILE B 1 11 ? 11.93 20.125 8.75 1 90.81 11 ILE B CA 1
ATOM 1578 C C . ILE B 1 11 ? 12.852 21.328 8.852 1 90.81 11 ILE B C 1
ATOM 1580 O O . ILE B 1 11 ? 13.453 21.75 7.859 1 90.81 11 ILE B O 1
ATOM 1584 N N . ARG B 1 12 ? 12.945 21.844 10.016 1 92.31 12 ARG B N 1
ATOM 1585 C CA . ARG B 1 12 ? 13.82 22.984 10.25 1 92.31 12 ARG B CA 1
ATOM 1586 C C . ARG B 1 12 ? 15.266 22.656 9.898 1 92.31 12 ARG B C 1
ATOM 1588 O O . ARG B 1 12 ? 15.938 23.422 9.203 1 92.31 12 ARG B O 1
ATOM 1595 N N . GLN B 1 13 ? 15.711 21.562 10.367 1 94.25 13 GLN B N 1
ATOM 1596 C CA . GLN B 1 13 ? 17.094 21.141 10.133 1 94.25 13 GLN B CA 1
ATOM 1597 C C . GLN B 1 13 ? 17.375 21.016 8.641 1 94.25 13 GLN B C 1
ATOM 1599 O O . GLN B 1 13 ? 18.406 21.469 8.156 1 94.25 13 GLN B O 1
ATOM 1604 N N . LEU B 1 14 ? 16.516 20.391 7.977 1 94.81 14 LEU B N 1
ATOM 1605 C CA . LEU B 1 14 ? 16.688 20.188 6.547 1 94.81 14 LEU B CA 1
ATOM 1606 C C . LEU B 1 14 ? 16.609 21.5 5.789 1 94.81 14 LEU B C 1
ATOM 1608 O O . LEU B 1 14 ? 17.375 21.75 4.852 1 94.81 14 LEU B O 1
ATOM 1612 N N . ARG B 1 15 ? 15.609 22.328 6.141 1 95.81 15 ARG B N 1
ATOM 1613 C CA . ARG B 1 15 ? 15.484 23.656 5.535 1 95.81 15 ARG B CA 1
ATOM 1614 C C . ARG B 1 15 ? 16.766 24.453 5.707 1 95.81 15 ARG B C 1
ATOM 1616 O O . ARG B 1 15 ? 17.281 25.047 4.746 1 95.81 15 ARG B O 1
ATOM 1623 N N . GLU B 1 16 ? 17.328 24.438 6.875 1 96.62 16 GLU B N 1
ATOM 1624 C CA . GLU B 1 16 ? 18.547 25.172 7.176 1 96.62 16 GLU B CA 1
ATOM 1625 C C . GLU B 1 16 ? 19.75 24.578 6.441 1 96.62 16 GLU B C 1
ATOM 1627 O O . GLU B 1 16 ? 20.594 25.312 5.938 1 96.62 16 GLU B O 1
ATOM 1632 N N . ALA B 1 17 ? 19.797 23.312 6.395 1 96.19 17 ALA B N 1
ATOM 1633 C CA . ALA B 1 17 ? 20.875 22.625 5.695 1 96.19 17 ALA B CA 1
ATOM 1634 C C . ALA B 1 17 ? 20.906 23 4.219 1 96.19 17 ALA B C 1
ATOM 1636 O O . ALA B 1 17 ? 21.969 23.047 3.602 1 96.19 17 ALA B O 1
ATOM 1637 N N . ARG B 1 18 ? 19.797 23.312 3.711 1 95.69 18 ARG B N 1
ATOM 1638 C CA . ARG B 1 18 ? 19.688 23.688 2.305 1 95.69 18 ARG B CA 1
ATOM 1639 C C . ARG B 1 18 ? 19.766 25.203 2.137 1 95.69 18 ARG B C 1
ATOM 1641 O O . ARG B 1 18 ? 19.5 25.719 1.048 1 95.69 18 ARG B O 1
ATOM 1648 N N . GLU B 1 19 ? 19.875 25.922 3.27 1 96.62 19 GLU B N 1
ATOM 1649 C CA . GLU B 1 19 ? 20.016 27.375 3.316 1 96.62 19 GLU B CA 1
ATOM 1650 C C . GLU B 1 19 ? 18.766 28.062 2.789 1 96.62 19 GLU B C 1
ATOM 1652 O O . GLU B 1 19 ? 18.859 29.078 2.086 1 96.62 19 GLU B O 1
ATOM 1657 N N . MET B 1 20 ? 17.688 27.453 3.062 1 96.56 20 MET B N 1
ATOM 1658 C CA . MET B 1 20 ? 16.406 28.047 2.68 1 96.56 20 MET B CA 1
ATOM 1659 C C . MET B 1 20 ? 15.82 28.859 3.828 1 96.56 20 MET B C 1
ATOM 1661 O O . MET B 1 20 ? 15.883 28.438 4.984 1 96.56 20 MET B O 1
ATOM 1665 N N . THR B 1 21 ? 15.227 29.984 3.443 1 97.06 21 THR B N 1
ATOM 1666 C CA . THR B 1 21 ? 14.43 30.719 4.414 1 97.06 21 THR B CA 1
ATOM 1667 C C . THR B 1 21 ? 13.039 30.109 4.551 1 97.06 21 THR B C 1
ATOM 1669 O O . THR B 1 21 ? 12.656 29.234 3.76 1 97.06 21 THR B O 1
ATOM 1672 N N . ILE B 1 22 ? 12.344 30.562 5.562 1 96.38 22 ILE B N 1
ATOM 1673 C CA . ILE B 1 22 ? 10.969 30.125 5.766 1 96.38 22 ILE B CA 1
ATOM 1674 C C . ILE B 1 22 ? 10.125 30.5 4.547 1 96.38 22 ILE B C 1
ATOM 1676 O O . ILE B 1 22 ? 9.344 29.672 4.055 1 96.38 22 ILE B O 1
ATOM 1680 N N . GLU B 1 23 ? 10.359 31.688 3.998 1 96.81 23 GLU B N 1
ATOM 1681 C CA . GLU B 1 23 ? 9.609 32.188 2.842 1 96.81 23 GLU B CA 1
ATOM 1682 C C . GLU B 1 23 ? 9.914 31.344 1.599 1 96.81 23 GLU B C 1
ATOM 1684 O O . GLU B 1 23 ? 9.016 31.031 0.812 1 96.81 23 GLU B O 1
ATOM 1689 N N . GLU B 1 24 ? 11.102 30.984 1.459 1 97.31 24 GLU B N 1
ATOM 1690 C CA . GLU B 1 24 ? 11.5 30.203 0.3 1 97.31 24 GLU B CA 1
ATOM 1691 C C . GLU B 1 24 ? 10.898 28.797 0.344 1 97.31 24 GLU B C 1
ATOM 1693 O O . GLU B 1 24 ? 10.422 28.297 -0.674 1 97.31 24 GLU B O 1
ATOM 1698 N N . LEU B 1 25 ? 10.945 28.172 1.503 1 96.88 25 LEU B N 1
ATOM 1699 C CA . LEU B 1 25 ? 10.344 26.859 1.639 1 96.88 25 LEU B CA 1
ATOM 1700 C C . LEU B 1 25 ? 8.836 26.922 1.438 1 96.88 25 LEU B C 1
ATOM 1702 O O . LEU B 1 25 ? 8.242 26.031 0.833 1 96.88 25 LEU B O 1
ATOM 1706 N N . ALA B 1 26 ? 8.242 27.953 2.006 1 95.56 26 ALA B N 1
ATOM 1707 C CA . ALA B 1 26 ? 6.805 28.156 1.828 1 95.56 26 ALA B CA 1
ATOM 1708 C C . ALA B 1 26 ? 6.438 28.219 0.349 1 95.56 26 ALA B C 1
ATOM 1710 O O . ALA B 1 26 ? 5.504 27.562 -0.098 1 95.56 26 ALA B O 1
ATOM 1711 N N . GLU B 1 27 ? 7.184 28.938 -0.39 1 96.31 27 GLU B N 1
ATOM 1712 C CA . GLU B 1 27 ? 6.949 29.078 -1.824 1 96.31 27 GLU B CA 1
ATOM 1713 C C . GLU B 1 27 ? 7.184 27.766 -2.555 1 96.31 27 GLU B C 1
ATOM 1715 O O . GLU B 1 27 ? 6.352 27.328 -3.354 1 96.31 27 GLU B O 1
ATOM 1720 N N . ALA B 1 28 ? 8.234 27.109 -2.244 1 95.31 28 ALA B N 1
ATOM 1721 C CA . ALA B 1 28 ? 8.609 25.875 -2.918 1 95.31 28 ALA B CA 1
ATOM 1722 C C . ALA B 1 28 ? 7.602 24.766 -2.627 1 95.31 28 ALA B C 1
ATOM 1724 O O . ALA B 1 28 ? 7.383 23.875 -3.457 1 95.31 28 ALA B O 1
ATOM 1725 N N . SER B 1 29 ? 7.078 24.75 -1.468 1 93.62 29 SER B N 1
ATOM 1726 C CA . SER B 1 29 ? 6.148 23.719 -1.052 1 93.62 29 SER B CA 1
ATOM 1727 C C . SER B 1 29 ? 4.699 24.141 -1.281 1 93.62 29 SER B C 1
ATOM 1729 O O . SER B 1 29 ? 3.771 23.406 -0.918 1 93.62 29 SER B O 1
ATOM 1731 N N . GLN B 1 30 ? 4.559 25.312 -1.834 1 91.62 30 GLN B N 1
ATOM 1732 C CA . GLN B 1 30 ? 3.221 25.859 -2.061 1 91.62 30 GLN B CA 1
ATOM 1733 C C . GLN B 1 30 ? 2.402 25.859 -0.771 1 91.62 30 GLN B C 1
ATOM 1735 O O . GLN B 1 30 ? 1.257 25.406 -0.756 1 91.62 30 GLN B O 1
ATOM 1740 N N . SER B 1 31 ? 3.039 26.297 0.258 1 89.75 31 SER B N 1
ATOM 1741 C CA . SER B 1 31 ? 2.43 26.453 1.574 1 89.75 31 SER B CA 1
ATOM 1742 C C . SER B 1 31 ? 2.555 27.891 2.076 1 89.75 31 SER B C 1
ATOM 1744 O O . SER B 1 31 ? 3.236 28.703 1.459 1 89.75 31 SER B O 1
ATOM 1746 N N . SER B 1 32 ? 1.86 28.125 3.141 1 89.75 32 SER B N 1
ATOM 1747 C CA . SER B 1 32 ? 1.979 29.453 3.725 1 89.75 32 SER B CA 1
ATOM 1748 C C . SER B 1 32 ? 3.215 29.562 4.613 1 89.75 32 SER B C 1
ATOM 1750 O O . SER B 1 32 ? 3.625 28.578 5.234 1 89.75 32 SER B O 1
ATOM 1752 N N . ALA B 1 33 ? 3.727 30.844 4.613 1 93.44 33 ALA B N 1
ATOM 1753 C CA . ALA B 1 33 ? 4.855 31.094 5.504 1 93.44 33 ALA B CA 1
ATOM 1754 C C . ALA B 1 33 ? 4.473 30.844 6.961 1 93.44 33 ALA B C 1
ATOM 1756 O O . ALA B 1 33 ? 5.293 30.391 7.758 1 93.44 33 ALA B O 1
ATOM 1757 N N . GLU B 1 34 ? 3.311 31.156 7.242 1 90.5 34 GLU B N 1
ATOM 1758 C CA . GLU B 1 34 ? 2.814 30.938 8.602 1 90.5 34 GLU B CA 1
ATOM 1759 C C . GLU B 1 34 ? 2.881 29.469 8.992 1 90.5 34 GLU B C 1
ATOM 1761 O O . GLU B 1 34 ? 3.301 29.141 10.102 1 90.5 34 GLU B O 1
ATOM 1766 N N . LEU B 1 35 ? 2.502 28.609 8.148 1 86.62 35 LEU B N 1
ATOM 1767 C CA . LEU B 1 35 ? 2.537 27.172 8.406 1 86.62 35 LEU B CA 1
ATOM 1768 C C . LEU B 1 35 ? 3.965 26.703 8.656 1 86.62 35 LEU B C 1
ATOM 1770 O O . LEU B 1 35 ? 4.227 25.984 9.617 1 86.62 35 LEU B O 1
ATOM 1774 N N . ILE B 1 36 ? 4.832 27.125 7.746 1 90.88 36 ILE B N 1
ATOM 1775 C CA . ILE B 1 36 ? 6.23 26.719 7.867 1 90.88 36 ILE B CA 1
ATOM 1776 C C . ILE B 1 36 ? 6.801 27.219 9.195 1 90.88 36 ILE B C 1
ATOM 1778 O O . ILE B 1 36 ? 7.531 26.484 9.875 1 90.88 36 ILE B O 1
ATOM 1782 N N . GLN B 1 37 ? 6.461 28.391 9.562 1 89.31 37 GLN B N 1
ATOM 1783 C CA . GLN B 1 37 ? 6.934 28.953 10.82 1 89.31 37 GLN B CA 1
ATOM 1784 C C . GLN B 1 37 ? 6.438 28.156 12.016 1 89.31 37 GLN B C 1
ATOM 1786 O O . GLN B 1 37 ? 7.191 27.891 12.953 1 89.31 37 GLN B O 1
ATOM 1791 N N . GLN B 1 38 ? 5.238 27.781 11.961 1 85.25 38 GLN B N 1
ATOM 1792 C CA . GLN B 1 38 ? 4.645 27 13.047 1 85.25 38 GLN B CA 1
ATOM 1793 C C . GLN B 1 38 ? 5.301 25.625 13.164 1 85.25 38 GLN B C 1
ATOM 1795 O O . GLN B 1 38 ? 5.5 25.125 14.273 1 85.25 38 GLN B O 1
ATOM 1800 N N . LEU B 1 39 ? 5.574 25.078 12.039 1 83.38 39 LEU B N 1
ATOM 1801 C CA . LEU B 1 39 ? 6.254 23.797 12.031 1 83.38 39 LEU B CA 1
ATOM 1802 C C . LEU B 1 39 ? 7.664 23.922 12.586 1 83.38 39 LEU B C 1
ATOM 1804 O O . LEU B 1 39 ? 8.086 23.109 13.422 1 83.38 39 LEU B O 1
ATOM 1808 N N . ASP B 1 40 ? 8.297 24.984 12.188 1 82.44 40 ASP B N 1
ATOM 1809 C CA . ASP B 1 40 ? 9.664 25.25 12.617 1 82.44 40 ASP B CA 1
ATOM 1810 C C . ASP B 1 40 ? 9.742 25.406 14.141 1 82.44 40 ASP B C 1
ATOM 1812 O O . ASP B 1 40 ? 10.711 24.984 14.766 1 82.44 40 ASP B O 1
ATOM 1816 N N . ASN B 1 41 ? 8.711 25.953 14.648 1 79.75 41 ASN B N 1
ATOM 1817 C CA . ASN B 1 41 ? 8.703 26.219 16.078 1 79.75 41 ASN B CA 1
ATOM 1818 C C . ASN B 1 41 ? 8.117 25.047 16.875 1 79.75 41 ASN B C 1
ATOM 1820 O O . ASN B 1 41 ? 8.008 25.125 18.094 1 79.75 41 ASN B O 1
ATOM 1824 N N . GLY B 1 42 ? 7.746 23.969 16.156 1 73.44 42 GLY B N 1
ATOM 1825 C CA . GLY B 1 42 ? 7.207 22.781 16.797 1 73.44 42 GLY B CA 1
ATOM 1826 C C . GLY B 1 42 ? 5.789 22.969 17.297 1 73.44 42 GLY B C 1
ATOM 1827 O O . GLY B 1 42 ? 5.352 22.266 18.219 1 73.44 42 GLY B O 1
ATOM 1828 N N . ALA B 1 43 ? 5.098 23.891 16.797 1 65.81 43 ALA B N 1
ATOM 1829 C CA . ALA B 1 43 ? 3.793 24.281 17.328 1 65.81 43 ALA B CA 1
ATOM 1830 C C . ALA B 1 43 ? 2.68 23.422 16.734 1 65.81 43 ALA B C 1
ATOM 1832 O O . ALA B 1 43 ? 1.564 23.391 17.25 1 65.81 43 ALA B O 1
ATOM 1833 N N . LEU B 1 44 ? 3.018 22.844 15.594 1 65.25 44 LEU B N 1
ATOM 1834 C CA . LEU B 1 44 ? 1.942 22.078 14.969 1 65.25 44 LEU B CA 1
ATOM 1835 C C . LEU B 1 44 ? 2.471 20.766 14.391 1 65.25 44 LEU B C 1
ATOM 1837 O O . LEU B 1 44 ? 3.658 20.656 14.086 1 65.25 44 LEU B O 1
ATOM 1841 N N . VAL B 1 45 ? 1.636 19.797 14.344 1 63.53 45 VAL B N 1
ATOM 1842 C CA . VAL B 1 45 ? 1.892 18.594 13.555 1 63.53 45 VAL B CA 1
ATOM 1843 C C . VAL B 1 45 ? 1.152 18.688 12.219 1 63.53 45 VAL B C 1
ATOM 1845 O O . VAL B 1 45 ? -0.079 18.75 12.188 1 63.53 45 VAL B O 1
ATOM 1848 N N . PRO B 1 46 ? 1.982 18.828 11.195 1 70.25 46 PRO B N 1
ATOM 1849 C CA . PRO B 1 46 ? 1.326 19.031 9.898 1 70.25 46 PRO B CA 1
ATOM 1850 C C . PRO B 1 46 ? 0.469 17.844 9.477 1 70.25 46 PRO B C 1
ATOM 1852 O O . PRO B 1 46 ? 0.688 16.719 9.938 1 70.25 46 PRO B O 1
ATOM 1855 N N . SER B 1 47 ? -0.516 18.203 8.57 1 75.44 47 SER B N 1
ATOM 1856 C CA . SER B 1 47 ? -1.27 17.156 7.871 1 75.44 47 SER B CA 1
ATOM 1857 C C . SER B 1 47 ? -0.43 16.516 6.777 1 75.44 47 SER B C 1
ATOM 1859 O O . SER B 1 47 ? 0.697 16.938 6.516 1 75.44 47 SER B O 1
ATOM 1861 N N . LEU B 1 48 ? -0.971 15.438 6.23 1 80.06 48 LEU B N 1
ATOM 1862 C CA . LEU B 1 48 ? -0.205 14.641 5.277 1 80.06 48 LEU B CA 1
ATOM 1863 C C . LEU B 1 48 ? 0.148 15.461 4.043 1 80.06 48 LEU B C 1
ATOM 1865 O O . LEU B 1 48 ? 1.287 15.422 3.572 1 80.06 48 LEU B O 1
ATOM 1869 N N . THR B 1 49 ? -0.776 16.234 3.547 1 83.56 49 THR B N 1
ATOM 1870 C CA . THR B 1 49 ? -0.562 16.953 2.295 1 83.56 49 THR B CA 1
ATOM 1871 C C . THR B 1 49 ? 0.569 17.969 2.439 1 83.56 49 THR B C 1
ATOM 1873 O O . THR B 1 49 ? 1.53 17.953 1.669 1 83.56 49 THR B O 1
ATOM 1876 N N . PRO B 1 50 ? 0.532 18.875 3.463 1 84.25 50 PRO B N 1
ATOM 1877 C CA . PRO B 1 50 ? 1.662 19.797 3.631 1 84.25 50 PRO B CA 1
ATOM 1878 C C . PRO B 1 50 ? 2.986 19.062 3.84 1 84.25 50 PRO B C 1
ATOM 1880 O O . PRO B 1 50 ? 4.027 19.516 3.344 1 84.25 50 PRO B O 1
ATOM 1883 N N . LEU B 1 51 ? 2.91 18 4.527 1 87.12 51 LEU B N 1
ATOM 1884 C CA . LEU B 1 51 ? 4.133 17.25 4.789 1 87.12 51 LEU B CA 1
ATOM 1885 C C . LEU B 1 51 ? 4.719 16.688 3.494 1 87.12 51 LEU B C 1
ATOM 1887 O O . LEU B 1 51 ? 5.934 16.734 3.291 1 87.12 51 LEU B O 1
ATOM 1891 N N . LEU B 1 52 ? 3.867 16.188 2.707 1 89.38 52 LEU B N 1
ATOM 1892 C CA . LEU B 1 52 ? 4.305 15.648 1.424 1 89.38 52 LEU B CA 1
ATOM 1893 C C . LEU B 1 52 ? 4.883 16.75 0.542 1 89.38 52 LEU B C 1
ATOM 1895 O O . LEU B 1 52 ? 5.918 16.547 -0.1 1 89.38 52 LEU B O 1
ATOM 1899 N N . LYS B 1 53 ? 4.262 17.875 0.52 1 89.69 53 LYS B N 1
ATOM 1900 C CA . LYS B 1 53 ? 4.723 19 -0.279 1 89.69 53 LYS B CA 1
ATOM 1901 C C . LYS B 1 53 ? 6.07 19.516 0.224 1 89.69 53 LYS B C 1
ATOM 1903 O O . LYS B 1 53 ? 6.957 19.828 -0.572 1 89.69 53 LYS B O 1
ATOM 1908 N N . ILE B 1 54 ? 6.137 19.578 1.495 1 91.69 54 ILE B N 1
ATOM 1909 C CA . ILE B 1 54 ? 7.379 20.047 2.104 1 91.69 54 ILE B CA 1
ATOM 1910 C C . ILE B 1 54 ? 8.5 19.047 1.826 1 91.69 54 ILE B C 1
ATOM 1912 O O . ILE B 1 54 ? 9.625 19.438 1.498 1 91.69 54 ILE B O 1
ATOM 1916 N N . ALA B 1 55 ? 8.211 17.797 1.981 1 92.12 55 ALA B N 1
ATOM 1917 C CA . ALA B 1 55 ? 9.203 16.75 1.682 1 92.12 55 ALA B CA 1
ATOM 1918 C C . ALA B 1 55 ? 9.711 16.891 0.249 1 92.12 55 ALA B C 1
ATOM 1920 O O . ALA B 1 55 ? 10.914 16.828 0.006 1 92.12 55 ALA B O 1
ATOM 1921 N N . ARG B 1 56 ? 8.836 17.078 -0.62 1 92.31 56 ARG B N 1
ATOM 1922 C CA . ARG B 1 56 ? 9.195 17.234 -2.025 1 92.31 56 ARG B CA 1
ATOM 1923 C C . ARG B 1 56 ? 10.055 18.469 -2.236 1 92.31 56 ARG B C 1
ATOM 1925 O O . ARG B 1 56 ? 11.062 18.422 -2.941 1 92.31 56 ARG B O 1
ATOM 1932 N N . ALA B 1 57 ? 9.633 19.562 -1.667 1 94.06 57 ALA B N 1
ATOM 1933 C CA . ALA B 1 57 ? 10.367 20.812 -1.798 1 94.06 57 ALA B CA 1
ATOM 1934 C C . ALA B 1 57 ? 11.789 20.672 -1.268 1 94.06 57 ALA B C 1
ATOM 1936 O O . ALA B 1 57 ? 12.719 21.297 -1.792 1 94.06 57 ALA B O 1
ATOM 1937 N N . LEU B 1 58 ? 11.93 19.859 -0.291 1 95 58 LEU B N 1
ATOM 1938 C CA . LEU B 1 58 ? 13.234 19.688 0.336 1 95 58 LEU B CA 1
ATOM 1939 C C . LEU B 1 58 ? 14.008 18.547 -0.322 1 95 58 LEU B C 1
ATOM 1941 O O . LEU B 1 58 ? 15.156 18.281 0.036 1 95 58 LEU B O 1
ATOM 1945 N N . GLY B 1 59 ? 13.391 17.812 -1.197 1 92.56 59 GLY B N 1
ATOM 1946 C CA . GLY B 1 59 ? 14.047 16.75 -1.953 1 92.56 59 GLY B CA 1
ATOM 1947 C C . GLY B 1 59 ? 14.266 15.484 -1.148 1 92.56 59 GLY B C 1
ATOM 1948 O O . GLY B 1 59 ? 15.281 14.812 -1.302 1 92.56 59 GLY B O 1
ATOM 1949 N N . VAL B 1 60 ? 13.422 15.258 -0.215 1 91.69 60 VAL B N 1
ATOM 1950 C CA . VAL B 1 60 ? 13.539 14.055 0.605 1 91.69 60 VAL B CA 1
ATOM 1951 C C . VAL B 1 60 ? 12.242 13.258 0.539 1 91.69 60 VAL B C 1
ATOM 1953 O O . VAL B 1 60 ? 11.211 13.766 0.077 1 91.69 60 VAL B O 1
ATOM 1956 N N . ARG B 1 61 ? 12.281 12 0.991 1 89.94 61 ARG B N 1
ATOM 1957 C CA . ARG B 1 61 ? 11.094 11.156 1.11 1 89.94 61 ARG B CA 1
ATOM 1958 C C . ARG B 1 61 ? 10.281 11.531 2.346 1 89.94 61 ARG B C 1
ATOM 1960 O O . ARG B 1 61 ? 10.828 12.039 3.328 1 89.94 61 ARG B O 1
ATOM 1967 N N . LEU B 1 62 ? 9.008 11.289 2.287 1 88.38 62 LEU B N 1
ATOM 1968 C CA . LEU B 1 62 ? 8.133 11.531 3.428 1 88.38 62 LEU B CA 1
ATOM 1969 C C . LEU B 1 62 ? 8.672 10.852 4.684 1 88.38 62 LEU B C 1
ATOM 1971 O O . LEU B 1 62 ? 8.641 11.438 5.77 1 88.38 62 LEU B O 1
ATOM 1975 N N . GLY B 1 63 ? 9.18 9.648 4.512 1 87.12 63 GLY B N 1
ATOM 1976 C CA . GLY B 1 63 ? 9.672 8.867 5.637 1 87.12 63 GLY B CA 1
ATOM 1977 C C . GLY B 1 63 ? 10.797 9.547 6.391 1 87.12 63 GLY B C 1
ATOM 1978 O O . GLY B 1 63 ? 11.008 9.273 7.578 1 87.12 63 GLY B O 1
ATOM 1979 N N . THR B 1 64 ? 11.539 10.422 5.719 1 87.12 64 THR B N 1
ATOM 1980 C CA . THR B 1 64 ? 12.625 11.148 6.367 1 87.12 64 THR B CA 1
ATOM 1981 C C . THR B 1 64 ? 12.117 11.93 7.57 1 87.12 64 THR B C 1
ATOM 1983 O O . THR B 1 64 ? 12.805 12.047 8.586 1 87.12 64 THR B O 1
ATOM 1986 N N . PHE B 1 65 ? 10.898 12.438 7.477 1 85.94 65 PHE B N 1
ATOM 1987 C CA . PHE B 1 65 ? 10.312 13.211 8.562 1 85.94 65 PHE B CA 1
ATOM 1988 C C . PHE B 1 65 ? 9.773 12.297 9.656 1 85.94 65 PHE B C 1
ATOM 1990 O O . PHE B 1 65 ? 9.625 12.711 10.805 1 85.94 65 PHE B O 1
ATOM 1997 N N . LEU B 1 66 ? 9.555 11.07 9.258 1 83.5 66 LEU B N 1
ATOM 1998 C CA . LEU B 1 66 ? 8.82 10.188 10.164 1 83.5 66 LEU B CA 1
ATOM 1999 C C . LEU B 1 66 ? 9.773 9.234 10.875 1 83.5 66 LEU B C 1
ATOM 2001 O O . LEU B 1 66 ? 9.398 8.602 11.867 1 83.5 66 LEU B O 1
ATOM 2005 N N . ASP B 1 67 ? 10.938 9.164 10.375 1 84.75 67 ASP B N 1
ATOM 2006 C CA . ASP B 1 67 ? 11.867 8.156 10.859 1 84.75 67 ASP B CA 1
ATOM 2007 C C . ASP B 1 67 ? 12.781 8.727 11.945 1 84.75 67 ASP B C 1
ATOM 2009 O O . ASP B 1 67 ? 13.109 9.914 11.93 1 84.75 67 ASP B O 1
ATOM 2013 N N . ASP B 1 68 ? 13.156 7.828 12.844 1 80.19 68 ASP B N 1
ATOM 2014 C CA . ASP B 1 68 ? 14.164 8.164 13.844 1 80.19 68 ASP B CA 1
ATOM 2015 C C . ASP B 1 68 ? 15.477 7.438 13.57 1 80.19 68 ASP B C 1
ATOM 2017 O O . ASP B 1 68 ? 16.516 8.07 13.375 1 80.19 68 ASP B O 1
ATOM 2021 N N . MET B 1 69 ? 15.422 6.164 13.531 1 82.12 69 MET B N 1
ATOM 2022 C CA . MET B 1 69 ? 16.578 5.316 13.305 1 82.12 69 MET B CA 1
ATOM 2023 C C . MET B 1 69 ? 16.328 4.328 12.18 1 82.12 69 MET B C 1
ATOM 2025 O O . MET B 1 69 ? 16.062 3.148 12.43 1 82.12 69 MET B O 1
ATOM 2029 N N . PRO B 1 70 ? 16.484 4.855 11.023 1 84 70 PRO B N 1
ATOM 2030 C CA . PRO B 1 70 ? 16.203 3.963 9.898 1 84 70 PRO B CA 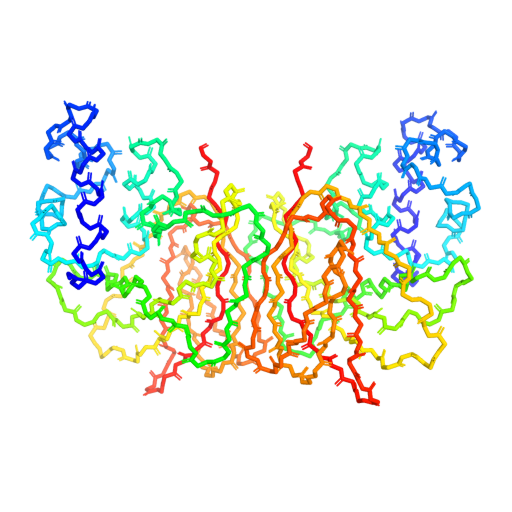1
ATOM 2031 C C . PRO B 1 70 ? 17.016 2.672 9.945 1 84 70 PRO B C 1
ATOM 2033 O O . PRO B 1 70 ? 18.172 2.686 10.352 1 84 70 PRO B O 1
ATOM 2036 N N . GLN B 1 71 ? 16.25 1.565 9.547 1 87.62 71 GLN B N 1
ATOM 2037 C CA . GLN B 1 71 ? 16.891 0.252 9.523 1 87.62 71 GLN B CA 1
ATOM 2038 C C . GLN B 1 71 ? 16.547 -0.498 8.234 1 87.62 71 GLN B C 1
ATOM 2040 O O . GLN B 1 71 ? 15.508 -0.241 7.621 1 87.62 71 GLN B O 1
ATOM 2045 N N . SER B 1 72 ? 17.391 -1.474 7.785 1 87.44 72 SER B N 1
ATOM 2046 C CA . SER B 1 72 ? 17.234 -2.186 6.52 1 87.44 72 SER B CA 1
ATOM 2047 C C . SER B 1 72 ? 16.359 -3.422 6.695 1 87.44 72 SER B C 1
ATOM 2049 O O . SER B 1 72 ? 15.836 -3.961 5.715 1 87.44 72 SER B O 1
ATOM 2051 N N . GLY B 1 73 ? 16.062 -3.885 7.84 1 90.12 73 GLY B N 1
ATOM 2052 C CA . GLY B 1 73 ? 15.273 -5.086 8.062 1 90.12 73 GLY B CA 1
ATOM 2053 C C . GLY B 1 73 ? 13.773 -4.828 8.031 1 90.12 73 GLY B C 1
ATOM 2054 O O . GLY B 1 73 ? 13.344 -3.707 7.758 1 90.12 73 GLY B O 1
ATOM 2055 N N . PRO B 1 74 ? 13.078 -5.984 8.094 1 94.69 74 PRO B N 1
ATOM 2056 C CA . PRO B 1 74 ? 11.617 -5.824 8.148 1 94.69 74 PRO B CA 1
ATOM 2057 C C . PRO B 1 74 ? 11.164 -4.996 9.344 1 94.69 74 PRO B C 1
ATOM 2059 O O . PRO B 1 74 ? 11.781 -5.047 10.414 1 94.69 74 PRO B O 1
ATOM 2062 N N . VAL B 1 75 ? 10.203 -4.188 9.148 1 92.94 75 VAL B N 1
ATOM 2063 C CA . VAL B 1 75 ? 9.57 -3.441 10.234 1 92.94 75 VAL B CA 1
ATOM 2064 C C . VAL B 1 75 ? 8.234 -4.09 10.594 1 92.94 75 VAL B C 1
ATOM 2066 O O . VAL B 1 75 ? 7.371 -4.273 9.734 1 92.94 75 VAL B O 1
ATOM 2069 N N . ILE B 1 76 ? 8.109 -4.465 11.859 1 93.25 76 ILE B N 1
ATOM 2070 C CA . ILE B 1 76 ? 6.883 -5.062 12.375 1 93.25 76 ILE B CA 1
ATOM 2071 C C . ILE B 1 76 ? 6.211 -4.098 13.352 1 93.25 76 ILE B C 1
ATOM 2073 O O . ILE B 1 76 ? 6.863 -3.557 14.25 1 93.25 76 ILE B O 1
ATOM 2077 N N . VAL B 1 77 ? 4.98 -3.818 13.109 1 91.88 77 VAL B N 1
ATOM 2078 C CA . VAL B 1 77 ? 4.176 -3.035 14.047 1 91.88 77 VAL B CA 1
ATOM 2079 C C . VAL B 1 77 ? 3.076 -3.91 14.641 1 91.88 77 VAL B C 1
ATOM 2081 O O . VAL B 1 77 ? 2.277 -4.496 13.906 1 91.88 77 VAL B O 1
ATOM 2084 N N . ARG B 1 78 ? 3.037 -3.951 15.93 1 92.25 78 ARG B N 1
ATOM 2085 C CA . ARG B 1 78 ? 2.059 -4.773 16.641 1 92.25 78 ARG B CA 1
ATOM 2086 C C . ARG B 1 78 ? 0.753 -4.016 16.844 1 92.25 78 ARG B C 1
ATOM 2088 O O . ARG B 1 78 ? 0.762 -2.797 17.031 1 92.25 78 ARG B O 1
ATOM 2095 N N . ALA B 1 79 ? -0.261 -4.855 16.844 1 87.38 79 ALA B N 1
ATOM 2096 C CA . ALA B 1 79 ? -1.578 -4.262 17.047 1 87.38 79 ALA B CA 1
ATOM 2097 C C . ALA B 1 79 ? -1.596 -3.389 18.297 1 87.38 79 ALA B C 1
ATOM 2099 O O . ALA B 1 79 ? -1.062 -3.777 19.344 1 87.38 79 ALA B O 1
ATOM 2100 N N . GLY B 1 80 ? -2.33 -2.273 18.203 1 69.5 80 GLY B N 1
ATOM 2101 C CA . GLY B 1 80 ? -2.502 -1.408 19.359 1 69.5 80 GLY B CA 1
ATOM 2102 C C . GLY B 1 80 ? -1.258 -0.611 19.688 1 69.5 80 GLY B C 1
ATOM 2103 O O . GLY B 1 80 ? -1.302 0.289 20.531 1 69.5 80 GLY B O 1
ATOM 2104 N N . LEU B 1 81 ? -0.141 -1.057 19.219 1 60.91 81 LEU B N 1
ATOM 2105 C CA . LEU B 1 81 ? 1.112 -0.41 19.578 1 60.91 81 LEU B CA 1
ATOM 2106 C C . LEU B 1 81 ? 1.576 0.546 18.484 1 60.91 81 LEU B C 1
ATOM 2108 O O . LEU B 1 81 ? 2.736 0.965 18.484 1 60.91 81 LEU B O 1
ATOM 2112 N N . SER B 1 82 ? 0.579 0.859 17.641 1 56.47 82 SER B N 1
ATOM 2113 C CA . SER B 1 82 ? 1.12 1.83 16.688 1 56.47 82 SER B CA 1
ATOM 2114 C C . SER B 1 82 ? 1.478 3.139 17.391 1 56.47 82 SER B C 1
ATOM 2116 O O . SER B 1 82 ? 0.659 3.703 18.109 1 56.47 82 SER B O 1
ATOM 2118 N N . GLU B 1 83 ? 2.686 3.301 17.828 1 52.81 83 GLU B N 1
ATOM 2119 C CA . GLU B 1 83 ? 2.994 4.605 18.406 1 52.81 83 GLU B CA 1
ATOM 2120 C C . GLU B 1 83 ? 2.658 5.734 17.422 1 52.81 83 GLU B C 1
ATOM 2122 O O . GLU B 1 83 ? 2.787 5.574 16.219 1 52.81 83 GLU B O 1
ATOM 2127 N N . ASN B 1 84 ? 1.603 6.613 17.938 1 50.88 84 ASN B N 1
ATOM 2128 C CA . ASN B 1 84 ? 1.156 7.816 17.234 1 50.88 84 ASN B CA 1
ATOM 2129 C C . ASN B 1 84 ? 2.334 8.609 16.672 1 50.88 84 ASN B C 1
ATOM 2131 O O . ASN B 1 84 ? 3.18 9.086 17.438 1 50.88 84 ASN B O 1
ATOM 2135 N N . VAL B 1 85 ? 2.955 8.086 15.68 1 50.5 85 VAL B N 1
ATOM 2136 C CA . VAL B 1 85 ? 3.975 9.039 15.258 1 50.5 85 VAL B CA 1
ATOM 2137 C C . VAL B 1 85 ? 3.316 10.367 14.883 1 50.5 85 VAL B C 1
ATOM 2139 O O . VAL B 1 85 ? 3.711 11.422 15.383 1 50.5 85 VAL B O 1
ATOM 2142 N N . VAL B 1 86 ? 2.764 10.516 13.648 1 52.12 86 VAL B N 1
ATOM 2143 C CA . VAL B 1 86 ? 2.5 11.828 13.07 1 52.12 86 VAL B CA 1
ATOM 2144 C C . VAL B 1 86 ? 1.015 12.156 13.195 1 52.12 86 VAL B C 1
ATOM 2146 O O . VAL B 1 86 ? 0.175 11.516 12.555 1 52.12 86 VAL B O 1
ATOM 2149 N N . ARG B 1 87 ? 0.546 12.359 14.422 1 47.97 87 ARG B N 1
ATOM 2150 C CA . ARG B 1 87 ? -0.76 13.008 14.43 1 47.97 87 ARG B CA 1
ATOM 2151 C C . ARG B 1 87 ? -0.802 14.164 13.43 1 47.97 87 ARG B C 1
ATOM 2153 O O . ARG B 1 87 ? -0.263 15.242 13.695 1 47.97 87 ARG B O 1
ATOM 2160 N N . PHE B 1 88 ? -0.907 13.812 12.148 1 46.69 88 PHE B N 1
ATOM 2161 C CA . PHE B 1 88 ? -1.01 14.898 11.18 1 46.69 88 PHE B CA 1
ATOM 2162 C C . PHE B 1 88 ? -2.328 15.641 11.336 1 46.69 88 PHE B C 1
ATOM 2164 O O . PHE B 1 88 ? -3.387 15.023 11.469 1 46.69 88 PHE B O 1
ATOM 2171 N N . SER B 1 89 ? -2.455 16.469 12.258 1 41.06 89 SER B N 1
ATOM 2172 C CA . SER B 1 89 ? -3.672 17.266 12.305 1 41.06 89 SER B CA 1
ATOM 2173 C C . SER B 1 89 ? -3.852 18.078 11.016 1 41.06 89 SER B C 1
ATOM 2175 O O . SER B 1 89 ? -2.949 18.797 10.602 1 41.06 89 SER B O 1
ATOM 2177 N N . GLY B 1 90 ? -4.293 17.516 9.984 1 35.88 90 GLY B N 1
ATOM 2178 C CA . GLY B 1 90 ? -4.488 18.031 8.641 1 35.88 90 GLY B CA 1
ATOM 2179 C C . GLY B 1 90 ? -5.016 19.453 8.625 1 35.88 90 GLY B C 1
ATOM 2180 O O . GLY B 1 90 ? -4.441 20.328 7.969 1 35.88 90 GLY B O 1
ATOM 2181 N N . LYS B 1 91 ? -6.457 19.609 8.602 1 39.44 91 LYS B N 1
ATOM 2182 C CA . LYS B 1 91 ? -7.105 20.609 7.758 1 39.44 91 LYS B CA 1
ATOM 2183 C C . LYS B 1 91 ? -6.664 22.016 8.133 1 39.44 91 LYS B C 1
ATOM 2185 O O . LYS B 1 91 ? -6.469 22.859 7.258 1 39.44 91 LYS B O 1
ATOM 2190 N N . THR B 1 92 ? -7.254 22.625 9.234 1 36.41 92 THR B N 1
ATOM 2191 C CA . THR B 1 92 ? -7.41 24.062 9.336 1 36.41 92 THR B CA 1
ATOM 2192 C C . THR B 1 92 ? -6.09 24.734 9.703 1 36.41 92 THR B C 1
ATOM 2194 O O . THR B 1 92 ? -5.219 24.094 10.305 1 36.41 92 THR B O 1
ATOM 2197 N N . GLU B 1 93 ? -5.707 25.781 9.117 1 41.25 93 GLU B N 1
ATOM 2198 C CA . GLU B 1 93 ? -4.742 26.781 9.562 1 41.25 93 GLU B CA 1
ATOM 2199 C C . GLU B 1 93 ? -4.602 26.766 11.086 1 41.25 93 GLU B C 1
ATOM 2201 O O . GLU B 1 93 ? -3.664 27.359 11.633 1 41.25 93 GLU B O 1
ATOM 2206 N N . LYS B 1 94 ? -5.625 26.859 11.891 1 41.88 94 LYS B N 1
ATOM 2207 C CA . LYS B 1 94 ? -5.57 26.859 13.344 1 41.88 94 LYS B CA 1
ATOM 2208 C C . LYS B 1 94 ? -5.273 25.469 13.898 1 41.88 94 LYS B C 1
ATOM 2210 O O . LYS B 1 94 ? -5.871 24.484 13.453 1 41.88 94 LYS B O 1
ATOM 2215 N N . PRO B 1 95 ? -4.242 25.203 14.586 1 44.88 95 PRO B N 1
ATOM 2216 C CA . PRO B 1 95 ? -3.91 23.922 15.234 1 44.88 95 PRO B CA 1
ATOM 2217 C C . PRO B 1 95 ? -5.145 23.156 15.695 1 44.88 95 PRO B C 1
ATOM 2219 O O . PRO B 1 95 ? -5.105 22.469 16.719 1 44.88 95 PRO B O 1
ATOM 2222 N N . ARG B 1 96 ? -6.457 23.359 15.188 1 45.09 96 ARG B N 1
ATOM 2223 C CA . ARG B 1 96 ? -7.625 22.609 15.648 1 45.09 96 ARG B CA 1
ATOM 2224 C C . ARG B 1 96 ? -7.41 21.109 15.508 1 45.09 96 ARG B C 1
ATOM 2226 O O . ARG B 1 96 ? -6.688 20.672 14.617 1 45.09 96 ARG B O 1
ATOM 2233 N N . LYS B 1 97 ? -7.766 20.234 16.422 1 52.16 97 LYS B N 1
ATOM 2234 C CA . LYS B 1 97 ? -7.879 18.781 16.547 1 52.16 97 LYS B CA 1
ATOM 2235 C C . LYS B 1 97 ? -8.211 18.141 15.211 1 52.16 97 LYS B C 1
ATOM 2237 O O . LYS B 1 97 ? -9.25 18.422 14.617 1 52.16 97 LYS B O 1
ATOM 2242 N N . SER B 1 98 ? -7.176 17.719 14.43 1 60.53 98 SER B N 1
ATOM 2243 C CA . SER B 1 98 ? -7.418 17.078 13.141 1 60.53 98 SER B CA 1
ATOM 2244 C C . SER B 1 98 ? -8.422 15.93 13.281 1 60.53 98 SER B C 1
ATOM 2246 O O . SER B 1 98 ? -8.453 15.258 14.312 1 60.53 98 SER B O 1
ATOM 2248 N N . ALA B 1 99 ? -9.461 16.062 12.445 1 76.94 99 ALA B N 1
ATOM 2249 C CA . ALA B 1 99 ? -10.445 14.977 12.367 1 76.94 99 ALA B CA 1
ATOM 2250 C C . ALA B 1 99 ? -9.781 13.656 11.984 1 76.94 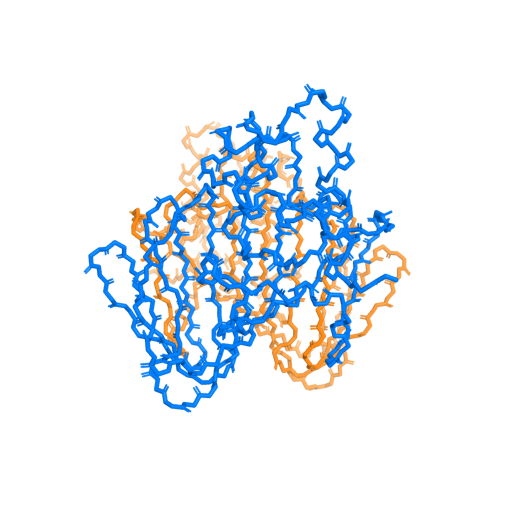99 ALA B C 1
ATOM 2252 O O . ALA B 1 99 ? -10.375 12.594 12.148 1 76.94 99 ALA B O 1
ATOM 2253 N N . LEU B 1 100 ? -8.445 13.82 11.578 1 81.5 100 LEU B N 1
ATOM 2254 C CA . LEU B 1 100 ? -7.719 12.625 11.164 1 81.5 100 LEU B CA 1
ATOM 2255 C C . LEU B 1 100 ? -6.48 12.414 12.031 1 81.5 100 LEU B C 1
ATOM 2257 O O . LEU B 1 100 ? -5.723 13.359 12.273 1 81.5 100 LEU B O 1
ATOM 2261 N N . GLU B 1 101 ? -6.281 11.25 12.562 1 82.88 101 GLU B N 1
ATOM 2262 C CA . GLU B 1 101 ? -5.074 10.836 13.273 1 82.88 101 GLU B CA 1
ATOM 2263 C C . GLU B 1 101 ? -4.332 9.75 12.508 1 82.88 101 GLU B C 1
ATOM 2265 O O . GLU B 1 101 ? -4.879 8.672 12.266 1 82.88 101 GLU B O 1
ATOM 2270 N N . PHE B 1 102 ? -3.068 10.023 12.242 1 85.19 102 PHE B N 1
ATOM 2271 C CA . PHE B 1 102 ? -2.264 9.102 11.438 1 85.19 102 PHE B CA 1
ATOM 2272 C C . PHE B 1 102 ? -1.296 8.328 12.32 1 85.19 102 PHE B C 1
ATOM 2274 O O . PHE B 1 102 ? -0.595 8.906 13.148 1 85.19 102 PHE B O 1
ATOM 2281 N N . TYR B 1 103 ? -1.207 7.059 12.141 1 86.44 103 TYR B N 1
ATOM 2282 C CA . TYR B 1 103 ? -0.245 6.168 12.781 1 86.44 103 TYR B CA 1
ATOM 2283 C C . TYR B 1 103 ? 0.592 5.434 11.734 1 86.44 103 TYR B C 1
ATOM 2285 O O . TYR B 1 103 ? 0.074 4.594 11 1 86.44 103 TYR B O 1
ATOM 2293 N N . SER B 1 104 ? 1.862 5.809 11.711 1 88.56 104 SER B N 1
ATOM 2294 C CA . SER B 1 104 ? 2.738 5.18 10.727 1 88.56 104 SER B CA 1
ATOM 2295 C C . SER B 1 104 ? 2.93 3.695 11.031 1 88.56 104 SER B C 1
ATOM 2297 O O . SER B 1 104 ? 3.127 3.312 12.188 1 88.56 104 SER B O 1
ATOM 2299 N N . LEU B 1 105 ? 2.9 2.879 10.008 1 91.06 105 LEU B N 1
ATOM 2300 C CA . LEU B 1 105 ? 3.131 1.446 10.156 1 9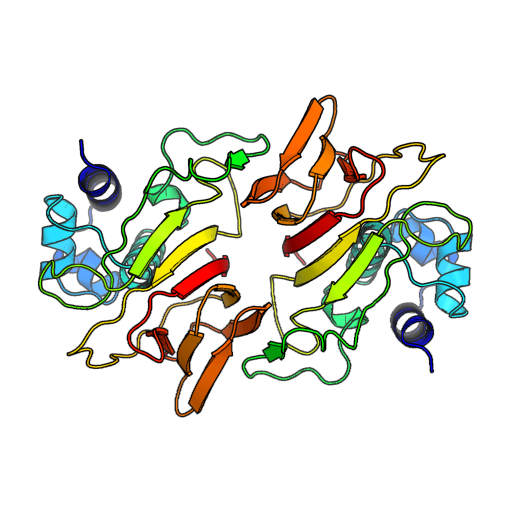1.06 105 LEU B CA 1
ATOM 2301 C C . LEU B 1 105 ? 4.496 1.056 9.609 1 91.06 105 LEU B C 1
ATOM 2303 O O . LEU B 1 105 ? 4.812 -0.132 9.5 1 91.06 105 LEU B O 1
ATOM 2307 N N . ALA B 1 106 ? 5.312 1.983 9.289 1 90.25 106 ALA B N 1
ATOM 2308 C CA . ALA B 1 106 ? 6.582 1.654 8.641 1 90.25 106 ALA B CA 1
ATOM 2309 C C . ALA B 1 106 ? 7.695 2.584 9.125 1 90.25 106 ALA B C 1
ATOM 2311 O O . ALA B 1 106 ? 8.75 2.678 8.484 1 90.25 106 ALA B O 1
ATOM 2312 N N . SER B 1 107 ? 7.379 3.244 10.195 1 84.94 107 SER B N 1
ATOM 2313 C CA . SER B 1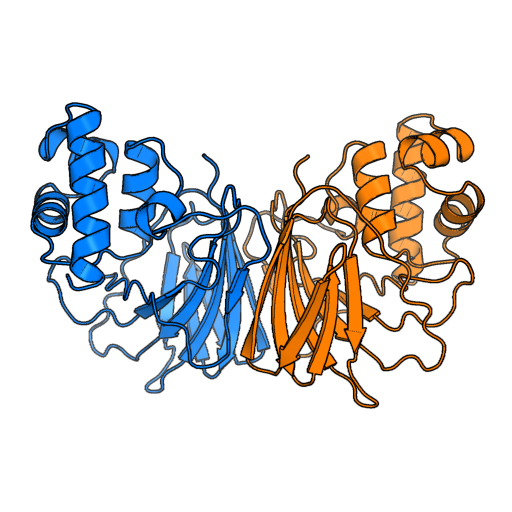 107 ? 8.438 4.102 10.727 1 84.94 107 SER B CA 1
ATOM 2314 C C . SER B 1 107 ? 9.742 3.328 10.891 1 84.94 107 SER B C 1
ATOM 2316 O O . SER B 1 107 ? 9.742 2.201 11.391 1 84.94 107 SER B O 1
ATOM 2318 N N . ASP B 1 108 ? 10.789 3.863 10.242 1 85.56 108 ASP B N 1
ATOM 2319 C CA . ASP B 1 108 ? 12.164 3.398 10.406 1 85.56 108 ASP B CA 1
ATOM 2320 C C . ASP B 1 108 ? 12.516 2.328 9.375 1 85.56 108 ASP B C 1
ATOM 2322 O O . ASP B 1 108 ? 13.609 1.77 9.398 1 85.56 108 ASP B O 1
ATOM 2326 N N . LYS B 1 109 ? 11.555 1.938 8.586 1 91.06 109 LYS B N 1
ATOM 2327 C CA . LYS B 1 109 ? 11.945 1.131 7.434 1 91.06 109 LYS B CA 1
ATOM 2328 C C . LYS B 1 109 ? 12.719 1.967 6.414 1 91.06 109 LYS B C 1
ATOM 2330 O O . LYS B 1 109 ? 12.148 2.828 5.746 1 91.06 109 LYS B O 1
ATOM 2335 N N . ALA B 1 110 ? 13.883 1.677 6.211 1 89.38 110 ALA B N 1
ATOM 2336 C CA . ALA B 1 110 ? 14.719 2.459 5.309 1 89.38 110 ALA B CA 1
ATOM 2337 C C . ALA B 1 110 ? 14.336 2.215 3.852 1 89.38 110 ALA B C 1
ATOM 2339 O O . ALA B 1 110 ? 13.844 1.137 3.506 1 89.38 110 ALA B O 1
ATOM 2340 N N . ASP B 1 111 ? 14.43 3.197 2.996 1 88 111 ASP B N 1
ATOM 2341 C CA . ASP B 1 111 ? 14.359 3.125 1.541 1 88 111 ASP B CA 1
ATOM 2342 C C . ASP B 1 111 ? 13 2.623 1.081 1 88 111 ASP B C 1
ATOM 2344 O O . ASP B 1 111 ? 12.898 1.877 0.104 1 88 111 ASP B O 1
ATOM 2348 N N . ARG B 1 112 ? 12.039 2.928 1.827 1 92.25 112 ARG B N 1
ATOM 2349 C CA . ARG B 1 112 ? 10.703 2.469 1.47 1 92.25 112 ARG B CA 1
ATOM 2350 C C . ARG B 1 112 ? 10.055 3.402 0.45 1 92.25 112 ARG B C 1
ATOM 2352 O O . ARG B 1 112 ? 10.227 4.621 0.52 1 92.25 112 ARG B O 1
ATOM 2359 N N . ASN B 1 113 ? 9.289 2.768 -0.468 1 92.56 113 ASN B N 1
ATOM 2360 C CA . ASN B 1 113 ? 8.57 3.521 -1.49 1 92.56 113 ASN B CA 1
ATOM 2361 C C . ASN B 1 113 ? 7.109 3.727 -1.111 1 92.56 113 ASN B C 1
ATOM 2363 O O . ASN B 1 113 ? 6.418 4.559 -1.705 1 92.56 113 ASN B O 1
ATOM 2367 N N . MET B 1 114 ? 6.66 2.912 -0.195 1 95.12 114 MET B N 1
ATOM 2368 C CA . MET B 1 114 ? 5.281 3.02 0.274 1 95.12 114 MET B CA 1
ATOM 2369 C C . MET B 1 114 ? 5.234 3.482 1.727 1 95.12 114 MET B C 1
ATOM 2371 O O . MET B 1 114 ? 6.059 3.062 2.543 1 95.12 114 MET B O 1
ATOM 2375 N N . GLU B 1 115 ? 4.293 4.328 2.031 1 92.88 115 GLU B N 1
ATOM 2376 C CA . GLU B 1 115 ? 4.062 4.793 3.395 1 92.88 115 GLU B CA 1
ATOM 2377 C C . GLU B 1 115 ? 2.695 4.344 3.904 1 92.88 115 GLU B C 1
ATOM 2379 O O . GLU B 1 115 ? 1.68 4.984 3.623 1 92.88 115 GLU B O 1
ATOM 2384 N N . PRO B 1 116 ? 2.678 3.268 4.695 1 95 116 PRO B N 1
ATOM 2385 C CA . PRO B 1 116 ? 1.407 2.781 5.238 1 95 116 PRO B CA 1
ATOM 2386 C C . PRO B 1 116 ? 1.046 3.438 6.57 1 95 116 PRO B C 1
ATOM 2388 O O . PRO B 1 116 ? 1.922 3.666 7.406 1 95 116 PRO B O 1
ATOM 2391 N N . PHE B 1 117 ? -0.283 3.695 6.734 1 91.88 117 PHE B N 1
ATOM 2392 C CA . PHE B 1 117 ? -0.814 4.305 7.945 1 91.88 117 PHE B CA 1
ATOM 2393 C C . PHE B 1 117 ? -2.098 3.611 8.391 1 91.88 117 PHE B C 1
ATOM 2395 O O . PHE B 1 117 ? -2.902 3.197 7.551 1 91.88 117 PHE B O 1
ATOM 2402 N N . ILE B 1 118 ? -2.223 3.547 9.68 1 93.56 118 ILE B N 1
ATOM 2403 C CA . ILE B 1 118 ? -3.574 3.518 10.227 1 93.56 118 ILE B CA 1
ATOM 2404 C C . ILE B 1 118 ? -4.062 4.941 10.477 1 93.56 118 ILE B C 1
ATOM 2406 O O . ILE B 1 118 ? -3.324 5.777 11 1 93.56 118 ILE B O 1
ATOM 2410 N N . ILE B 1 119 ? -5.277 5.25 10.047 1 90.69 119 ILE B N 1
ATOM 2411 C CA . ILE B 1 119 ? -5.824 6.59 10.234 1 90.69 119 ILE B CA 1
ATOM 2412 C C . ILE B 1 119 ? -7.148 6.504 10.992 1 90.69 119 ILE B C 1
ATOM 2414 O O . ILE B 1 119 ? -8.094 5.863 10.531 1 90.69 119 ILE B O 1
ATOM 2418 N N . ASP B 1 120 ? -7.234 7.094 12.109 1 90.81 120 ASP B N 1
ATOM 2419 C CA . ASP B 1 120 ? -8.5 7.324 12.789 1 90.81 120 ASP B CA 1
ATOM 2420 C C . ASP B 1 120 ? -9.188 8.586 12.273 1 90.81 120 ASP B C 1
ATOM 2422 O O . ASP B 1 120 ? -8.586 9.656 12.234 1 90.81 120 ASP B O 1
ATOM 2426 N N . ILE B 1 121 ? -10.375 8.398 11.844 1 90.56 121 ILE B N 1
ATOM 2427 C CA . ILE B 1 121 ? -11.156 9.5 11.297 1 90.56 121 ILE B CA 1
ATOM 2428 C C . ILE B 1 121 ? -12.312 9.836 12.242 1 90.56 121 ILE B C 1
ATOM 2430 O O . ILE B 1 121 ? -13.211 9.016 12.445 1 90.56 121 ILE B O 1
ATOM 2434 N N . HIS B 1 122 ? -12.32 10.977 12.805 1 89.56 122 HIS B N 1
ATOM 2435 C CA . HIS B 1 122 ? -13.383 11.438 13.695 1 89.56 122 HIS B CA 1
ATOM 2436 C C . HIS B 1 122 ? -14.359 12.352 12.961 1 89.56 122 HIS B C 1
ATOM 2438 O O . HIS B 1 122 ? -13.961 13.133 12.102 1 89.56 122 HIS B O 1
ATOM 2444 N N . PRO B 1 123 ? -15.656 12.156 13.383 1 88.69 123 PRO B N 1
ATOM 2445 C CA . PRO B 1 123 ? -16.609 13.102 12.797 1 88.69 123 PRO B CA 1
ATOM 2446 C C . PRO B 1 123 ? -16.312 14.555 13.164 1 88.69 123 PRO B C 1
ATOM 2448 O O . PRO B 1 123 ? -15.867 14.836 14.273 1 88.69 123 PRO B O 1
ATOM 2451 N N . SER B 1 124 ? -16.312 15.453 12.148 1 76.25 124 SER B N 1
ATOM 2452 C CA . SER B 1 124 ? -16.156 16.875 12.438 1 76.25 124 SER B CA 1
ATOM 2453 C C . SER B 1 124 ? -17.375 17.672 12.016 1 76.25 124 SER B C 1
ATOM 2455 O O . SER B 1 124 ? -17.906 17.484 10.922 1 76.25 124 SER B O 1
ATOM 2457 N N . PRO B 1 125 ? -18.141 18.297 12.953 1 61.25 125 PRO B N 1
ATOM 2458 C CA . PRO B 1 125 ? -19.359 19.062 12.656 1 61.25 125 PRO B CA 1
ATOM 2459 C C . PRO B 1 125 ? -19.172 20.094 11.547 1 61.25 125 PRO B C 1
ATOM 2461 O O . PRO B 1 125 ? -20.109 20.391 10.805 1 61.25 125 PRO B O 1
ATOM 2464 N N . GLU B 1 126 ? -18.125 20.906 11.609 1 57.25 126 GLU B N 1
ATOM 2465 C CA . GLU B 1 126 ? -17.984 22.125 10.82 1 57.25 126 GLU B CA 1
ATOM 2466 C C . GLU B 1 126 ? -17.234 21.859 9.516 1 57.25 126 GLU B C 1
ATOM 2468 O O . GLU B 1 126 ? -16.844 22.781 8.812 1 57.25 126 GLU B O 1
ATOM 2473 N N . GLU B 1 127 ? -17.172 20.672 9.109 1 55 127 GLU B N 1
ATOM 2474 C CA . GLU B 1 127 ? -15.953 20.516 8.32 1 55 127 GLU B CA 1
ATOM 2475 C C . GLU B 1 127 ? -16.188 20.922 6.867 1 55 127 GLU B C 1
ATOM 2477 O O . GLU B 1 127 ? -17.062 20.375 6.199 1 55 127 GLU B O 1
ATOM 2482 N N . SER B 1 128 ? -16.047 22.25 6.598 1 63.47 128 SER B N 1
ATOM 2483 C CA . SER B 1 128 ? -15.711 22.578 5.219 1 63.47 128 SER B CA 1
ATOM 2484 C C . SER B 1 128 ? -14.68 21.609 4.648 1 63.47 128 SER B C 1
ATOM 2486 O O . SER B 1 128 ? -13.711 21.25 5.32 1 63.47 128 SER B O 1
ATOM 2488 N N . HIS B 1 129 ? -15.211 20.719 3.742 1 73.38 129 HIS B N 1
ATOM 2489 C CA . HIS B 1 129 ? -14.344 19.75 3.088 1 73.38 129 HIS B CA 1
ATOM 2490 C C . HIS B 1 129 ? -13.461 20.422 2.035 1 73.38 129 HIS B C 1
ATOM 2492 O O . HIS B 1 129 ? -13.781 20.375 0.844 1 73.38 129 HIS B O 1
ATOM 2498 N N . GLN B 1 130 ? -12.461 21.109 2.555 1 79.31 130 GLN B N 1
ATOM 2499 C CA . GLN B 1 130 ? -11.484 21.656 1.615 1 79.31 130 GLN B CA 1
ATOM 2500 C C . GLN B 1 130 ? -10.664 20.547 0.969 1 79.31 130 GLN B C 1
ATOM 2502 O O . GLN B 1 130 ? -10.133 19.688 1.661 1 79.31 130 GLN B O 1
ATOM 2507 N N . LEU B 1 131 ? -10.664 20.609 -0.352 1 87.75 131 LEU B N 1
ATOM 2508 C CA . LEU B 1 131 ? -9.922 19.609 -1.103 1 87.75 131 LEU B CA 1
ATOM 2509 C C . LEU B 1 131 ? -8.438 19.953 -1.158 1 87.75 131 LEU B C 1
ATOM 2511 O O . LEU B 1 131 ? -8.07 21.125 -1.129 1 87.75 131 LEU B O 1
ATOM 2515 N N . SER B 1 132 ? -7.645 18.906 -1.123 1 85.5 132 SER B N 1
ATOM 2516 C CA . SER B 1 132 ? -6.199 19.062 -1.267 1 85.5 132 SER B CA 1
ATOM 2517 C C . SER B 1 132 ? -5.637 18.078 -2.285 1 85.5 132 SER B C 1
ATOM 2519 O O . SER B 1 132 ? -6.293 17.109 -2.641 1 85.5 132 SER B O 1
ATOM 2521 N N . SER B 1 133 ? -4.496 18.5 -2.836 1 90 133 SER B N 1
ATOM 2522 C CA . SER B 1 133 ? -3.844 17.656 -3.824 1 90 133 SER B CA 1
ATOM 2523 C C . SER B 1 133 ? -2.344 17.562 -3.57 1 90 133 SER B C 1
ATOM 2525 O O . SER B 1 133 ? -1.747 18.484 -3.004 1 90 133 SER B O 1
ATOM 2527 N N . HIS B 1 134 ? -1.756 16.484 -3.904 1 86.75 134 HIS B N 1
ATOM 2528 C CA . HIS B 1 134 ? -0.321 16.234 -3.869 1 86.75 134 HIS B CA 1
ATOM 2529 C C . HIS B 1 134 ? 0.071 15.156 -4.879 1 86.75 134 HIS B C 1
ATOM 2531 O O . HIS B 1 134 ? -0.792 14.453 -5.41 1 86.75 134 HIS B O 1
ATOM 2537 N N . GLU B 1 135 ? 1.303 15.086 -5.168 1 89.88 135 GLU B N 1
ATOM 2538 C CA . GLU B 1 135 ? 1.763 14.047 -6.078 1 89.88 135 GLU B CA 1
ATOM 2539 C C . GLU B 1 135 ? 1.679 12.664 -5.43 1 89.88 135 GLU B C 1
ATOM 2541 O O . GLU B 1 135 ? 1.785 12.539 -4.207 1 89.88 135 GLU B O 1
ATOM 2546 N N . GLY B 1 136 ? 1.489 11.727 -6.43 1 93.06 136 GLY B N 1
ATOM 2547 C CA . GLY B 1 136 ? 1.517 10.352 -5.953 1 93.06 136 GLY B CA 1
ATOM 2548 C C . GLY B 1 136 ? 0.164 9.672 -6.031 1 93.06 136 GLY B C 1
ATOM 2549 O O . GLY B 1 136 ? -0.689 10.055 -6.832 1 93.06 136 GLY B O 1
ATOM 2550 N 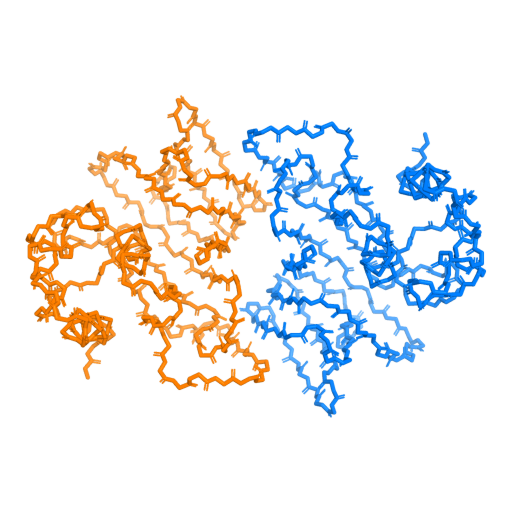N . GLU B 1 137 ? 0.078 8.484 -5.305 1 95.69 137 GLU B N 1
ATOM 2551 C CA . GLU B 1 137 ? -1.102 7.625 -5.277 1 95.69 137 GLU B CA 1
ATOM 2552 C C . GLU B 1 137 ? -1.501 7.277 -3.848 1 95.69 137 GLU B C 1
ATOM 2554 O O . GLU B 1 137 ? -0.657 7.254 -2.949 1 95.69 137 GLU B O 1
ATOM 2559 N N . GLU B 1 138 ? -2.779 7.047 -3.695 1 96.31 138 GLU B N 1
ATOM 2560 C CA . GLU B 1 138 ? -3.277 6.609 -2.396 1 96.31 138 GLU B CA 1
ATOM 2561 C C . GLU B 1 138 ? -4.211 5.41 -2.537 1 96.31 138 GLU B C 1
ATOM 2563 O O . GLU B 1 138 ? -5.141 5.43 -3.348 1 96.31 138 GLU B O 1
ATOM 2568 N N . PHE B 1 139 ? -3.902 4.383 -1.85 1 97.25 139 PHE B N 1
ATOM 2569 C CA . PHE B 1 139 ? -4.785 3.238 -1.654 1 97.25 139 PHE B CA 1
ATOM 2570 C C . PHE B 1 139 ? -5.367 3.238 -0.246 1 97.25 139 PHE B C 1
ATOM 2572 O O . PHE B 1 139 ? -4.633 3.355 0.736 1 97.25 139 PHE B O 1
ATOM 2579 N N . ILE B 1 140 ? -6.711 3.111 -0.179 1 97.88 140 ILE B N 1
ATOM 2580 C CA . ILE B 1 140 ? -7.395 3.156 1.11 1 97.88 140 ILE B CA 1
ATOM 2581 C C . ILE B 1 140 ? -8.273 1.921 1.271 1 97.88 140 ILE B C 1
ATOM 2583 O O . ILE B 1 140 ? -9.008 1.548 0.35 1 97.88 140 ILE B O 1
ATOM 2587 N N . TYR B 1 141 ? -8.172 1.238 2.363 1 97.81 141 TYR B N 1
ATOM 2588 C CA . TYR B 1 141 ? -9.016 0.118 2.764 1 97.81 141 TYR B CA 1
ATOM 2589 C C . TYR B 1 141 ? -9.742 0.422 4.066 1 97.81 141 TYR B C 1
ATOM 2591 O O . TYR B 1 141 ? -9.117 0.808 5.059 1 97.81 141 TYR B O 1
ATOM 2599 N N . ILE B 1 142 ? -11.086 0.254 4.09 1 98 142 ILE B N 1
ATOM 2600 C CA . ILE B 1 142 ? -11.875 0.63 5.258 1 98 142 ILE B CA 1
ATOM 2601 C C . ILE B 1 142 ? -11.883 -0.516 6.27 1 98 142 ILE B C 1
ATOM 2603 O O . ILE B 1 142 ? -12.453 -1.577 6.008 1 98 142 ILE B O 1
ATOM 2607 N N . LEU B 1 143 ? -11.25 -0.272 7.387 1 97.06 143 LEU B N 1
ATOM 2608 C CA . LEU B 1 143 ? -11.18 -1.287 8.43 1 97.06 143 LEU B CA 1
ATOM 2609 C C . LEU B 1 143 ? -12.461 -1.312 9.258 1 97.06 143 LEU B C 1
ATOM 2611 O O . LEU B 1 143 ? -12.945 -2.383 9.625 1 97.06 143 LEU B O 1
ATOM 2615 N N . SER B 1 144 ? -12.969 -0.171 9.586 1 97.06 144 SER B N 1
ATOM 2616 C CA . SER B 1 144 ? -14.227 -0.043 10.312 1 97.06 144 SER B CA 1
ATOM 2617 C C . SER B 1 144 ? -14.883 1.31 10.047 1 97.06 144 SER B C 1
ATOM 2619 O O . SER B 1 144 ? -14.195 2.303 9.812 1 97.06 144 SER B O 1
ATOM 2621 N N . GLY B 1 145 ? -16.234 1.311 10.102 1 96.88 145 GLY B N 1
ATOM 2622 C CA . GLY B 1 145 ? -17 2.543 9.938 1 96.88 145 GLY B CA 1
ATOM 2623 C C . GLY B 1 145 ? -17.297 2.865 8.484 1 96.88 145 GLY B C 1
ATOM 2624 O O . GLY B 1 145 ? -17.344 1.969 7.641 1 96.88 145 GLY B O 1
ATOM 2625 N N . GLU B 1 146 ? -17.734 4.094 8.352 1 96.88 146 GLU B N 1
ATOM 2626 C CA . GLU B 1 146 ? -18.109 4.602 7.039 1 96.88 146 GLU B CA 1
ATOM 2627 C C . GLU B 1 146 ? -17.438 5.938 6.742 1 96.88 146 GLU B C 1
ATOM 2629 O O . GLU B 1 146 ? -17.391 6.82 7.602 1 96.88 146 GLU B O 1
ATOM 2634 N N . ILE B 1 147 ? -16.906 6.008 5.48 1 96.12 147 ILE B N 1
ATOM 2635 C CA . ILE B 1 147 ? -16.266 7.27 5.129 1 96.12 147 ILE B CA 1
ATOM 2636 C C . ILE B 1 147 ? -16.844 7.797 3.818 1 96.12 147 ILE B 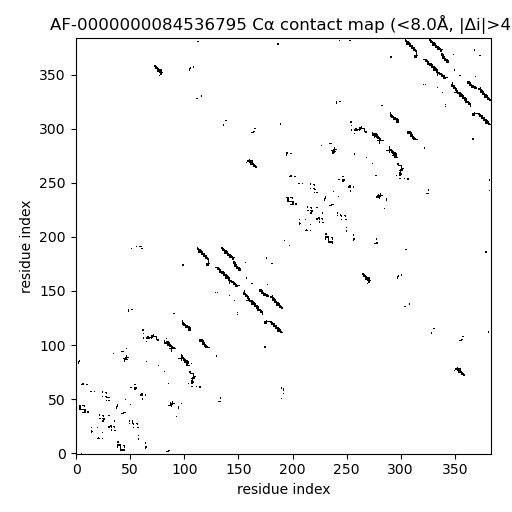C 1
ATOM 2638 O O . ILE B 1 147 ? -17.547 7.066 3.104 1 96.12 147 ILE B O 1
ATOM 2642 N N . GLU B 1 148 ? -16.594 9 3.615 1 96 148 GLU B N 1
ATOM 2643 C CA . GLU B 1 148 ? -16.875 9.68 2.352 1 96 148 GLU B CA 1
ATOM 2644 C C . GLU B 1 148 ? -15.609 10.336 1.792 1 96 148 GLU B C 1
ATOM 2646 O O . GLU B 1 148 ? -14.844 10.953 2.533 1 96 148 GLU B O 1
ATOM 2651 N N . ILE B 1 149 ? -15.406 10.148 0.499 1 95.62 149 ILE B N 1
ATOM 2652 C CA . ILE B 1 149 ? -14.266 10.758 -0.177 1 95.62 149 ILE B CA 1
ATOM 2653 C C . ILE B 1 149 ? -14.758 11.695 -1.275 1 95.62 149 ILE B C 1
ATOM 2655 O O . ILE B 1 149 ? -15.477 11.273 -2.188 1 95.62 149 ILE B O 1
ATOM 2659 N N . PHE B 1 150 ? -14.422 12.945 -1.085 1 94.94 150 PHE B N 1
ATOM 2660 C CA . PHE B 1 150 ? -14.547 13.875 -2.207 1 94.94 150 PHE B CA 1
ATOM 2661 C C . PHE B 1 150 ? -13.352 13.758 -3.143 1 94.94 150 PHE B C 1
ATOM 2663 O O . PHE B 1 150 ? -12.203 13.906 -2.717 1 94.94 150 PHE B O 1
ATOM 2670 N N . TYR B 1 151 ? -13.633 13.469 -4.367 1 96.12 151 TYR B N 1
ATOM 2671 C CA . TYR B 1 151 ? -12.586 13.297 -5.363 1 96.12 151 TYR B CA 1
ATOM 2672 C C . TYR B 1 151 ? -12.93 14.031 -6.652 1 96.12 151 TYR B C 1
ATOM 2674 O O . TYR B 1 151 ? -13.719 13.547 -7.461 1 96.12 151 TYR B O 1
ATOM 2682 N N . GLY B 1 152 ? -12.148 15.148 -6.883 1 94.69 152 GLY B N 1
ATOM 2683 C CA . GLY B 1 152 ? -12.602 16.031 -7.945 1 94.69 152 GLY B CA 1
ATOM 2684 C C . GLY B 1 152 ? -14.031 16.484 -7.773 1 94.69 152 GLY B C 1
ATOM 2685 O O . GLY B 1 152 ? -14.375 17.109 -6.77 1 94.69 152 GLY B O 1
ATOM 2686 N N . LYS B 1 153 ? -14.844 16.125 -8.711 1 94.12 153 LYS B N 1
ATOM 2687 C CA . LYS B 1 153 ? -16.25 16.5 -8.656 1 94.12 153 LYS B CA 1
ATOM 2688 C C . LYS B 1 153 ? -17.109 15.359 -8.125 1 94.12 153 LYS B C 1
ATOM 2690 O O . LYS B 1 153 ? -18.312 15.523 -7.902 1 94.12 153 LYS B O 1
ATOM 2695 N N . ASP B 1 154 ? -16.531 14.258 -7.895 1 95.38 154 ASP B N 1
ATOM 2696 C CA . ASP B 1 154 ? -17.266 13.055 -7.504 1 95.38 154 ASP B CA 1
ATOM 2697 C C . ASP B 1 154 ? -17.219 12.852 -5.992 1 95.38 154 ASP B C 1
ATOM 2699 O O . ASP B 1 154 ? -16.344 13.391 -5.312 1 95.38 154 ASP B O 1
ATOM 2703 N N . VAL B 1 155 ? -18.203 12.172 -5.559 1 95.81 155 VAL B N 1
ATOM 2704 C CA . VAL B 1 155 ? -18.266 11.766 -4.16 1 95.81 155 VAL B CA 1
ATOM 2705 C C . VAL B 1 155 ? -18.453 10.25 -4.066 1 95.81 155 VAL B C 1
ATOM 2707 O O . VAL B 1 155 ? -19.297 9.68 -4.746 1 95.81 155 VAL B O 1
ATOM 2710 N N . HIS B 1 156 ? -17.641 9.609 -3.227 1 96.81 156 HIS B N 1
ATOM 2711 C CA . HIS B 1 156 ? -17.719 8.164 -3.031 1 96.81 156 HIS B CA 1
ATOM 2712 C C . HIS B 1 156 ? -17.906 7.82 -1.559 1 96.81 156 HIS B C 1
ATOM 2714 O O . HIS B 1 156 ? -17.156 8.289 -0.699 1 96.81 156 HIS B O 1
ATOM 2720 N N . ARG B 1 157 ? -18.891 7.062 -1.32 1 97.06 157 ARG B N 1
ATOM 2721 C CA . ARG B 1 157 ? -19.094 6.531 0.022 1 97.06 157 ARG B CA 1
ATOM 2722 C C . ARG B 1 157 ? -18.594 5.098 0.128 1 97.06 157 ARG B C 1
ATOM 2724 O O . ARG B 1 157 ? -18.875 4.266 -0.738 1 97.06 157 ARG B O 1
ATOM 2731 N N . LEU B 1 158 ? -17.875 4.832 1.156 1 97.5 158 LEU B N 1
ATOM 2732 C CA . LEU B 1 158 ? -17.281 3.51 1.35 1 97.5 158 LEU B CA 1
ATOM 2733 C C . LEU B 1 158 ? -17.594 2.979 2.746 1 97.5 158 LEU B C 1
ATOM 2735 O O . LEU B 1 158 ? -17.594 3.74 3.717 1 97.5 158 LEU B O 1
ATOM 2739 N N . ASN B 1 159 ? -17.75 1.675 2.803 1 96.62 159 ASN B N 1
ATOM 2740 C CA . ASN B 1 159 ? -18.031 0.983 4.059 1 96.62 159 ASN B CA 1
ATOM 2741 C C . ASN B 1 159 ? -16.953 -0.04 4.387 1 96.62 159 ASN B C 1
ATOM 2743 O O . ASN B 1 159 ? -16.078 -0.304 3.566 1 96.62 159 ASN B O 1
ATOM 2747 N N . THR B 1 160 ? -17.109 -0.545 5.621 1 97 160 THR B N 1
ATOM 2748 C CA . THR B 1 160 ? -16.141 -1.53 6.09 1 97 160 THR B CA 1
ATOM 2749 C C . THR B 1 160 ? -15.891 -2.596 5.027 1 97 160 THR B C 1
ATOM 2751 O O . THR B 1 160 ? -16.844 -3.164 4.477 1 97 160 THR B O 1
ATOM 2754 N N . GLY B 1 161 ? -14.625 -2.826 4.684 1 96.06 161 GLY B N 1
ATOM 2755 C CA . GLY B 1 161 ? -14.25 -3.85 3.717 1 96.06 161 GLY B CA 1
ATOM 2756 C C . GLY B 1 161 ? -14.109 -3.312 2.307 1 96.06 161 GLY B C 1
ATOM 2757 O O . GLY B 1 161 ? -13.539 -3.982 1.438 1 96.06 161 GLY B O 1
ATOM 2758 N N . ASP B 1 162 ? -14.625 -2.123 2.049 1 96.31 162 ASP B N 1
ATOM 2759 C CA . ASP B 1 162 ? -14.438 -1.476 0.755 1 96.31 162 ASP B CA 1
ATOM 2760 C C . ASP B 1 162 ? -13.023 -0.908 0.628 1 96.31 162 ASP B C 1
ATOM 2762 O O . ASP B 1 162 ? -12.344 -0.699 1.633 1 96.31 162 ASP B O 1
ATOM 2766 N N . SER B 1 163 ? -12.547 -0.703 -0.57 1 97.19 163 SER B N 1
ATOM 2767 C CA . SER B 1 163 ? -11.273 -0.033 -0.828 1 97.19 163 SER B CA 1
ATOM 2768 C C . SER B 1 163 ? -11.391 0.93 -2.006 1 97.19 163 SER B C 1
ATOM 2770 O O . SER B 1 163 ? -12.32 0.836 -2.803 1 97.19 163 SER B O 1
ATOM 2772 N N . ILE B 1 164 ? -10.492 1.863 -2.041 1 96.69 164 ILE B N 1
ATOM 2773 C CA . ILE B 1 164 ? -10.398 2.795 -3.16 1 96.69 164 ILE B CA 1
ATOM 2774 C C . ILE B 1 164 ? -8.93 3.074 -3.469 1 96.69 164 ILE B C 1
ATOM 2776 O O . ILE B 1 164 ? -8.102 3.154 -2.559 1 96.69 164 ILE B O 1
ATOM 2780 N N . TYR B 1 165 ? -8.562 3.119 -4.672 1 97 165 TYR B N 1
ATOM 2781 C CA . TYR B 1 165 ? -7.23 3.457 -5.168 1 97 165 TYR B CA 1
ATOM 2782 C C . TYR B 1 165 ? -7.301 4.582 -6.195 1 97 165 TYR B C 1
ATOM 2784 O O . TYR B 1 165 ? -7.965 4.449 -7.223 1 97 165 TYR B O 1
ATOM 2792 N N . TYR B 1 166 ? -6.551 5.758 -5.922 1 96.56 166 TYR B N 1
ATOM 2793 C CA . TYR B 1 166 ? -6.672 6.898 -6.824 1 96.56 166 TYR B CA 1
ATOM 2794 C C . TYR B 1 166 ? -5.363 7.668 -6.906 1 96.56 166 TYR B C 1
ATOM 2796 O O . TYR B 1 166 ? -4.453 7.453 -6.105 1 96.56 166 TYR B O 1
ATOM 2804 N N . ASP B 1 167 ? -5.289 8.516 -7.922 1 96.19 167 ASP B N 1
ATOM 2805 C CA . ASP B 1 167 ? -4.191 9.461 -8.078 1 96.19 167 ASP B CA 1
ATOM 2806 C C . ASP B 1 167 ? -4.402 10.695 -7.211 1 96.19 167 ASP B C 1
ATOM 2808 O O . ASP B 1 167 ? -5.441 11.359 -7.297 1 96.19 167 ASP B O 1
ATOM 2812 N N . SER B 1 168 ? -3.42 11.094 -6.488 1 94.12 168 SER B N 1
ATOM 2813 C CA . SER B 1 168 ? -3.592 12.109 -5.461 1 94.12 168 SER B CA 1
ATOM 2814 C C . SER B 1 168 ? -3.453 13.516 -6.043 1 94.12 168 SER B C 1
ATOM 2816 O O . SER B 1 168 ? -3.703 14.508 -5.352 1 94.12 168 SER B O 1
ATOM 2818 N N . ILE B 1 169 ? -3.033 13.617 -7.305 1 92.88 169 ILE B N 1
ATOM 2819 C CA . ILE B 1 169 ? -2.938 14.922 -7.949 1 92.88 169 ILE B CA 1
ATOM 2820 C C . ILE B 1 169 ? -4.332 15.516 -8.133 1 92.88 169 ILE B C 1
ATOM 2822 O O . ILE B 1 169 ? -4.488 16.734 -8.258 1 92.88 169 ILE B O 1
ATOM 2826 N N . ILE B 1 170 ? -5.305 14.664 -8.242 1 95.31 170 ILE B N 1
ATOM 2827 C CA . ILE B 1 170 ? -6.684 15.141 -8.273 1 95.31 170 ILE B CA 1
ATOM 2828 C C . ILE B 1 170 ? -7.102 15.594 -6.879 1 95.31 170 ILE B C 1
ATOM 2830 O O . ILE B 1 170 ? -6.91 14.875 -5.898 1 95.31 170 ILE B O 1
ATOM 2834 N N . PRO B 1 171 ? -7.641 16.797 -6.742 1 94.62 171 PRO B N 1
ATOM 2835 C CA . PRO B 1 171 ? -8.055 17.281 -5.422 1 94.62 171 PRO B CA 1
ATOM 2836 C C . PRO B 1 171 ? -9.008 16.312 -4.715 1 94.62 171 PRO B C 1
ATOM 2838 O O . PRO B 1 171 ? -9.93 15.781 -5.336 1 94.62 171 PRO B O 1
ATOM 2841 N N . HIS B 1 172 ? -8.789 16.062 -3.424 1 93.94 172 HIS B N 1
ATOM 2842 C CA . HIS B 1 172 ? -9.586 15.078 -2.703 1 93.94 172 HIS B CA 1
ATOM 2843 C C . HIS B 1 172 ? -9.633 15.398 -1.213 1 93.94 172 HIS B C 1
ATOM 2845 O O . HIS B 1 172 ? -8.852 16.203 -0.719 1 93.94 172 HIS B O 1
ATOM 2851 N N . ASP B 1 173 ? -10.617 14.82 -0.57 1 91.44 173 ASP B N 1
ATOM 2852 C CA . ASP B 1 173 ? -10.828 14.938 0.869 1 91.44 173 ASP B CA 1
ATOM 2853 C C . ASP B 1 173 ? -11.469 13.672 1.434 1 91.44 173 ASP B C 1
ATOM 2855 O O . ASP B 1 173 ? -12.438 13.148 0.869 1 91.44 173 ASP B O 1
ATOM 2859 N N . VAL B 1 174 ? -10.867 13.203 2.486 1 91.94 174 VAL B N 1
ATOM 2860 C CA . VAL B 1 174 ? -11.398 12.023 3.172 1 91.94 174 VAL B CA 1
ATOM 2861 C C . VAL B 1 174 ? -11.977 12.438 4.523 1 91.94 174 VAL B C 1
ATOM 2863 O O . VAL B 1 174 ? -11.328 13.141 5.301 1 91.94 174 VAL B O 1
ATOM 2866 N N . HIS B 1 175 ? -13.203 12.047 4.828 1 91.38 175 HIS B N 1
ATOM 2867 C CA . HIS B 1 175 ? -13.828 12.352 6.109 1 91.38 175 HIS B CA 1
ATOM 2868 C C . HIS B 1 175 ? -14.836 11.273 6.504 1 91.38 175 HIS B C 1
ATOM 2870 O O . HIS B 1 175 ? -15.188 10.414 5.688 1 91.38 175 HIS B O 1
ATOM 2876 N N . ALA B 1 176 ? -15.242 11.367 7.738 1 92.94 176 ALA B N 1
ATOM 2877 C CA . ALA B 1 176 ? -16.25 10.43 8.203 1 92.94 176 ALA B CA 1
ATOM 2878 C C . ALA B 1 176 ? -17.609 10.727 7.562 1 92.94 176 ALA B C 1
ATOM 2880 O O . ALA B 1 176 ? -17.984 11.891 7.41 1 92.94 176 ALA B O 1
ATOM 2881 N N . ALA B 1 177 ? -18.406 9.789 7.02 1 91.44 177 ALA B N 1
ATOM 2882 C CA . ALA B 1 177 ? -19.719 9.984 6.395 1 91.44 177 ALA B CA 1
ATOM 2883 C C . ALA B 1 177 ? -20.797 10.258 7.441 1 91.44 177 ALA B C 1
ATOM 2885 O O . ALA B 1 177 ? -21.797 10.906 7.148 1 91.44 177 ALA B O 1
ATOM 2886 N N . GLY B 1 178 ? -20.641 10.039 8.695 1 85.81 178 GLY B N 1
ATOM 2887 C CA . GLY B 1 178 ? -21.641 10.195 9.734 1 85.81 178 GLY B CA 1
ATOM 2888 C C . GLY B 1 178 ? -21.062 10.672 11.055 1 85.81 178 GLY B C 1
ATOM 2889 O O . GLY B 1 178 ? -20.125 11.469 11.078 1 85.81 178 GLY B O 1
ATOM 2890 N N . LYS B 1 179 ? -21.781 10.305 12.086 1 88.94 179 LYS B N 1
ATOM 2891 C CA . LYS B 1 179 ? -21.438 10.805 13.414 1 88.94 179 LYS B CA 1
ATOM 2892 C C . LYS B 1 179 ? -20.531 9.82 14.156 1 88.94 179 LYS B C 1
ATOM 2894 O O . LYS B 1 179 ? -20.188 10.047 15.312 1 88.94 179 LYS B O 1
ATOM 2899 N N . LYS B 1 180 ? -20.203 8.797 13.461 1 93.62 180 LYS B N 1
ATOM 2900 C CA . LYS B 1 180 ? -19.391 7.781 14.109 1 93.62 180 LYS B CA 1
ATOM 2901 C C . LYS B 1 180 ? -17.953 7.816 13.586 1 93.62 180 LYS B C 1
ATOM 2903 O O . LYS B 1 180 ? -17.719 8.211 12.445 1 93.62 180 LYS B O 1
ATOM 2908 N N . ASP B 1 181 ? -17.078 7.352 14.375 1 94.88 181 ASP B N 1
ATOM 2909 C CA . ASP B 1 181 ? -15.68 7.242 13.992 1 94.88 181 ASP B CA 1
ATOM 2910 C C . ASP B 1 181 ? -15.477 6.168 12.922 1 94.88 181 ASP B C 1
ATOM 2912 O O . ASP B 1 181 ? -16.281 5.238 12.812 1 94.88 181 ASP B O 1
ATOM 2916 N N . ALA B 1 182 ? -14.5 6.41 12.133 1 95.75 182 ALA B N 1
ATOM 2917 C CA . ALA B 1 182 ? -14.055 5.402 11.172 1 95.75 182 ALA B CA 1
ATOM 2918 C C . ALA B 1 182 ? -12.555 5.156 11.289 1 95.75 182 ALA B C 1
ATOM 2920 O O . ALA B 1 182 ? -11.82 5.988 11.844 1 95.75 182 ALA B O 1
ATOM 2921 N N . LYS B 1 183 ? -12.125 3.988 10.906 1 95.5 183 LYS B N 1
ATOM 2922 C CA . LYS B 1 183 ? -10.719 3.605 10.852 1 95.5 183 LYS B CA 1
ATOM 2923 C C . LYS B 1 183 ? -10.352 3.033 9.492 1 95.5 183 LYS B C 1
ATOM 2925 O O . LYS B 1 183 ? -11.047 2.16 8.969 1 95.5 183 LYS B O 1
ATOM 2930 N N . ILE B 1 184 ? -9.273 3.602 8.945 1 96.62 184 ILE B N 1
ATOM 2931 C CA . ILE B 1 184 ? -8.891 3.129 7.621 1 96.62 184 ILE B CA 1
ATOM 2932 C C . ILE B 1 184 ? -7.402 2.777 7.613 1 96.62 184 ILE B C 1
ATOM 2934 O O . ILE B 1 184 ? -6.641 3.25 8.461 1 96.62 184 ILE B O 1
ATOM 2938 N N . LEU B 1 185 ? -7.012 1.862 6.777 1 96.75 185 LEU B N 1
ATOM 2939 C CA . LEU B 1 185 ? -5.629 1.62 6.379 1 96.75 185 LEU B CA 1
ATOM 2940 C C . LEU B 1 185 ? -5.312 2.328 5.066 1 96.75 185 LEU B C 1
ATOM 2942 O O . LEU B 1 185 ? -5.961 2.082 4.047 1 96.75 185 LEU B O 1
ATOM 2946 N N . ALA B 1 186 ? -4.395 3.211 5.102 1 96.25 186 ALA B N 1
ATOM 2947 C CA . ALA B 1 186 ? -3.98 3.943 3.908 1 96.25 186 ALA B CA 1
ATOM 2948 C C . ALA B 1 186 ? -2.527 3.643 3.557 1 96.25 186 ALA B C 1
ATOM 2950 O O . ALA B 1 186 ? -1.669 3.572 4.438 1 96.25 186 ALA B O 1
ATOM 2951 N N . VAL B 1 187 ? -2.268 3.393 2.299 1 97.19 187 VAL B N 1
ATOM 2952 C CA . VAL B 1 187 ? -0.907 3.254 1.788 1 97.19 187 VAL B CA 1
ATOM 2953 C C . VAL B 1 187 ? -0.649 4.309 0.711 1 97.19 187 VAL B C 1
ATOM 2955 O O . VAL B 1 187 ? -1.36 4.363 -0.295 1 97.19 187 VAL B O 1
ATOM 2958 N N . VAL B 1 188 ? 0.382 5.117 0.956 1 94.69 188 VAL B N 1
ATOM 2959 C CA . VAL B 1 188 ? 0.69 6.234 0.065 1 94.69 188 VAL B CA 1
ATOM 2960 C C . VAL B 1 188 ? 1.975 5.938 -0.706 1 94.69 188 VAL B C 1
ATOM 2962 O O . VAL B 1 188 ? 2.963 5.48 -0.127 1 94.69 188 VAL B O 1
ATOM 2965 N N . TYR B 1 189 ? 1.906 6.059 -1.989 1 94.25 189 TYR B N 1
ATOM 2966 C CA . TYR B 1 189 ? 3.09 6.098 -2.84 1 94.25 189 TYR B CA 1
ATOM 2967 C C . TYR B 1 189 ? 3.379 7.516 -3.309 1 94.25 189 TYR B C 1
ATOM 2969 O O . TYR B 1 189 ? 2.518 8.172 -3.904 1 94.25 189 TYR B O 1
ATOM 2977 N N . ALA B 1 190 ? 4.52 8.016 -2.973 1 85.75 190 ALA B N 1
ATOM 2978 C CA . ALA B 1 190 ? 4.941 9.336 -3.438 1 85.75 190 ALA B CA 1
ATOM 2979 C C . ALA B 1 190 ? 6.301 9.258 -4.129 1 85.75 190 ALA B C 1
ATOM 2981 O O . ALA B 1 190 ? 7.305 8.914 -3.506 1 85.75 190 ALA B O 1
ATOM 2982 N N . PRO B 1 191 ? 6.301 9.453 -5.461 1 79.19 191 PRO B N 1
ATOM 2983 C CA . PRO B 1 191 ? 7.574 9.43 -6.188 1 79.19 191 PRO B CA 1
ATOM 2984 C C . PRO B 1 191 ? 8.547 10.5 -5.707 1 79.19 191 PRO B C 1
ATOM 2986 O O . PRO B 1 191 ? 8.125 11.539 -5.184 1 79.19 191 PRO B O 1
ATOM 2989 N N . LEU B 1 192 ? 9.883 10.188 -5.574 1 72.62 192 LEU B N 1
ATOM 2990 C CA . LEU B 1 192 ? 10.875 11.219 -5.273 1 72.62 192 LEU B CA 1
ATOM 2991 C C . LEU B 1 192 ? 10.945 12.242 -6.402 1 72.62 192 LEU B C 1
ATOM 2993 O O . LEU B 1 192 ? 10.805 11.891 -7.574 1 72.62 192 LEU B O 1
#

Secondary structure (DSSP, 8-state):
--HHHHHHHHHHHHHHHTT--HHHHHHHTT--HHHHHHHHTT-----HHHHHHHHHHHT--HHHHH-SS-BSS-EEE-TT----------S-SS----SEEEEES-TTBTT-SEEEEEEEE---TT-----B--SSEEEEEEEESEEEEEETTEEEEEETT-EEEEETTS-EEEEESSSS-EEEEEEEE---/--HHHHHHHHHHHHHHHTT--HHHHHHHTT--HHHHHHHHTT-----HHHHHHHHHHHT--HHHHH-SS-BSSPEEE-TT----------S-SS----SEEEEESSTTBTT-SEEEEEEEE---TT-----B--SSEEEEEEEESEEEEEETTEEEEEETT-EEEEETTS-EEEEESSSS-EEEEEEEE---

Foldseek 3Di:
DPLLLQLLCLLLVLCVVVPHDLVRLCVQLVHDSLVNVCSVVSNALAAPSSLQSSCVSSPHDSLSSQADAADQDDQADDPPPLPSWSQRLYDDPPNPRRLKTWRWRCHRHPPDQKTKTKIKGAADPPDPQFWDADFWKKKKAWQAAKKWKDWQPDIDIDHHGDMDIDGRRTTMGMHHPDRDMTIMMMMTGHDD/DALLLQLLCLLLVLCVVVPHDLVRLCVQLVHDSLVNVCSVVSNAQAAPSSLQSSCVSSPHDSLSSQADAADQDDQADDPPRQPQNGQNLYDDPPNPRRQKGWGWRCHRHPPDQKTKTKIKGAADPPDPQFWDADFFKKKKAWQAAKKWKDWQPDIDIDHHGDMDIDGRRTTMGIHHPDRDMTIMMMMTGHDD

pLDDT: mean 84.63, std 15.47, range [35.88, 98.0]

Nearest PDB structures (foldseek):
  1y9q-assembly1_A-2  TM=7.466E-01  e=9.072E-15  Vibrio cholerae
  6b8w-assembly1_B  TM=8.143E-01  e=3.806E-07  Enterobacter cloacae subsp. cloacae ATCC 13047
  1sef-assembly1_A  TM=7.869E-01  e=1.391E-06  Enterococcus faecalis V583
  3cew-assembly1_A  TM=8.223E-01  e=2.658E-06  Bacteroides fragilis NCTC 9343
  1rc6-assembly1_A  TM=7.846E-01  e=3.785E-06  Escherichia coli

Radius of gyration: 21.55 Å; Cα contacts (8 Å, |Δi|>4): 923; chains: 2; bounding box: 42×63×53 Å

Organism: NCBI:txid1434108

Sequence (384 aa):
MSEENRVGSKIRQLREAREMTIEELAEASQSSAELIQQLDNGALVPSLTPLLKIARALGVRLGTFLDDMPQSGPVIVRAGLSENVVRFSGKTEKPRKSALEFYSLASDKADRNMEPFIIDIHPSPEESHQLSSHEGEEFIYILSGEIEIFYGKDVHRLNTGDSIYYDSIIPHDVHAAGKKDAKILAVVYAPLMSEENRVGSKIRQLREAREMTIEELAEASQSSAELIQQLDNGALVPSLTPLLKIARALGVRLGTFLDDMPQSGPVIVRAGLSENVVRFSGKTEKPRKSALEFYSLASDKADRNMEPFIIDIHPSPEESHQLSSHEGEEFIYILSGEIEIFYGKDVHRLNTGDSIYYDSIIPHDVHAAGKKDAKILAVVYAPL